Protein AF-A0A8C3H1R2-F1 (afdb_monomer)

Secondary structure (DSSP, 8-state):
------------------------------------------------------------PPEEEEEEESS---STT-HHHHHHHHHEEEEEEEEEE-HHHHHHH----HHHHHHHHHHHHHHHHHHHHTT---EEEES-HHHHHHHHHHHHT--EEEE----SHHHHHHHHHHHHHHHHHT-EEE----S-SS-HHHHHHHTTSS---SHHHHHHHHHHH-SPPPPPPPP-HHHHHHTBPPPHHHHHHSPPPPTTTTTS-S----S---SHHHHHHHHHHHHH-HHHHHH--GGGS-TT--S--S---HHHHHTTSS-HHHHHHHHHHHHHH-SS---TTTSHHHHHHHHHHHHHHHHTSTTTTSSTT-TTS-----B--HHHHHHHHTT-SS-HHHHHHHHHHHHHS---HHHHHHHHHIIIIITT-B-HHHHHHHHHHH-TT--HHHHHHHHHHHTTSSS---TT-PPPTTHHHHHH-TT-HHHHHH-GGGTTS-TTTTT-GGGS-HHHHHHHT--BTTTBPPPSS-HHHHHHHHHHHHHHHHHHTHHHHHHTT--------------------------------------------------------------PPPPPP---------------------------------------------------------------

Mean predicted aligned error: 15.57 Å

pLDDT: mean 75.96, std 30.03, range [20.7, 98.88]

Solvent-accessible surface area (backbone atoms only — not comparable to full-atom values): 42575 Å² total; per-residue (Å²): 135,81,89,87,87,86,89,85,91,88,80,88,84,88,87,88,90,85,89,90,88,82,89,88,85,88,88,93,88,93,86,88,89,87,83,89,85,88,82,85,87,88,83,92,78,95,71,91,80,81,83,77,76,81,71,76,84,75,78,76,79,57,28,27,29,39,35,46,53,85,42,59,40,39,64,59,38,32,59,38,63,49,53,46,46,75,48,24,49,28,43,41,44,31,34,67,55,25,65,64,62,42,64,76,72,48,55,78,30,65,62,34,51,52,29,50,47,35,19,52,49,39,40,25,52,57,31,42,76,34,64,35,54,45,33,33,42,79,42,52,66,68,63,50,47,59,54,48,35,65,75,64,60,36,39,29,42,30,33,65,56,56,73,52,66,72,55,42,51,50,47,55,50,53,49,52,47,19,74,72,74,64,24,48,75,53,62,36,75,50,89,53,45,56,70,56,64,63,57,20,55,79,56,73,72,39,47,61,55,29,72,72,54,38,55,52,52,41,72,75,69,58,78,63,54,78,60,50,75,69,79,52,47,63,44,36,67,66,13,32,43,66,64,75,72,54,49,75,73,17,46,77,73,54,45,64,80,74,73,42,66,88,72,75,76,35,93,67,73,34,16,26,67,53,34,50,52,47,49,52,59,54,60,65,46,56,68,55,59,30,64,32,37,65,94,68,47,58,74,60,48,76,61,84,72,54,81,77,52,55,35,25,56,49,46,24,16,36,45,60,28,51,53,44,50,57,48,49,60,50,49,74,72,40,97,68,60,50,55,70,74,37,12,67,64,20,50,53,51,52,47,50,49,27,43,41,40,42,65,68,38,64,48,57,74,46,51,78,83,15,84,59,39,49,83,71,93,48,51,93,52,66,64,63,52,44,27,52,67,68,35,54,36,35,38,41,50,49,22,20,48,36,36,37,26,72,51,42,18,58,69,42,70,72,53,52,51,44,48,44,18,33,43,12,52,20,46,66,36,32,49,44,55,60,54,40,50,56,42,36,23,34,29,46,49,48,33,77,32,55,45,32,51,48,33,31,31,49,41,44,32,26,72,40,81,69,69,88,70,62,67,49,68,42,63,54,44,49,72,31,38,63,67,31,63,65,34,33,65,54,35,60,71,54,51,59,43,57,48,94,27,49,54,46,59,83,75,47,52,73,66,57,22,58,75,33,67,41,44,74,67,75,75,43,51,53,56,78,62,59,62,67,65,32,29,58,51,34,47,52,54,56,47,52,52,50,67,75,42,40,71,45,63,40,64,29,63,70,69,80,88,85,65,101,65,83,87,89,72,85,84,77,88,75,82,91,77,83,90,80,88,81,92,82,85,89,81,91,83,89,87,82,90,89,89,80,90,89,93,88,80,84,90,87,88,87,86,90,85,82,86,88,82,89,83,90,80,89,82,84,86,84,81,90,84,88,81,89,88,89,88,84,88,87,87,83,90,88,86,83,92,86,88,82,89,90,88,88,86,88,89,86,86,88,86,83,87,88,88,82,90,82,88,82,94,84,92,88,87,81,88,83,90,81,90,84,88,84,90,85,86,82,83,89,86,82,82,135

Foldseek 3Di:
DDDDDDDDDDDDDDDDDDDDDDDDDDDDDDDDDDDDDDDDDDDDDPDDDDDDPDDDPDPQDAWAEEEEDDQQLAQWLPVQVVVNLVRHQAYADEYEPEPPLCVVPFFAALLLVQQLLLSQVQSQVVLVVLVAGYFYHYHDPLVVCVVVCVVRVGAEYTYEPDQDPSVVVVLVVVCVSCVVSHHYYDYDHQQAQADLCQLCVLVPNAAQLELVVSVVSCVVVDGGDARDDGDHSVSCVNHPHDDPVSCVVRDRDASVVVVHDNDALAPDHHALVSLVVLLVVVVVPLVCQFAFFQVPLQLLDFPPSDSPNLLCSQSSSDGPNVSLVSSVVSCVVDPHGDDPCTHPVVVSSLVNSLSSNSSRFPPLLDQPPTLLFQDAPFDPDVPLLVCQCCLQQQFLLSSLLSLCLQRHQDTDPVNVLQSLLCCPLQFVRHQLSSVLSSNRHRHSNNHRRNSSVVSSQSNVRHLHDPSVDGDDSQVSNCVNHLQCVSSCVRPVLQVQQGSVCSRPVVPDDQVSCVVSNHGEVPRGHHRNGDRVVRNVVSVVSVVVSCVVPVVSSVSNVPDDPPDPDDPPDPDDDDDDDDDDDDDDDDDDDDDDDDDDDDDDDDDDDDDDDDDDDDDDDDDDDDDDDDDDDDDYDDDDDDDDDDDDDDDDDDDDDDDDDDDDDDDDDDDDDDDDDDDDDDDDDDDDDDDD

Sequence (688 aa):
MPAGCSPEQRESPCFSGSPRKWVQGRAELGTPHVPALTGLHPVLGLGILNSRSSLPPVARMLHRTIHLFRKELRLHDNPVLLAALESSEALYPVYILDRAFLTSSMHIGALRWHFLLQSLEDLHKNLGQLGSCLLVIQGEYETVLRDHVQQWNITQVTLDAEMEPFYKDMEANIRRLGAELGFEVLSLVGHSLYNTQRILDLNGGSPPLTYKRFLHILSLLGDPEVPVRNLTAEDFQRCRAPEPGLAECYRVPLPVDLKISSESLSPWRGGETEGLQRLEQHLTDQGWVTSFTKPRTIPNSLLPSTTGLSPYFSMGCLSVRTFFYRLSNIYAQAKHHSLPPLSLQGQLLWREFFYTVASATPNFTQMAGNPICLQISWYKDAERLHKWKTAQTGFPWIDAIMTQLRQEGWIHHLARHAVACFLTRGDLWISWEEGMKVFEELLLDADYSINAGNWMWLSASAFFHQYTRIFCPVRFGKRTDPQGNYIRKYLPILKNFPSKYIYEPWTASEEEQKQAGCIIGQDYPFPMVNHKEASDHNLQLMKQVREEQHRTAQLTRGERCCSTHVPCAVAHRLSPGTQGSGAWLWVLFQGAFPLWIPTSCTALVVTVKTLSQVGEQEFEPFLPSLSPWSILLPVAEILPKARSSPPAPTPQPQAGWVCLQGAEICAALPMPLVSQNILVCPWYHALP

Nearest PDB structures (foldseek):
  6ptz-assembly1_A  TM=9.898E-01  e=2.550E-74  Columba livia
  6fn2-assembly1_A  TM=9.637E-01  e=2.593E-55  Chlamydomonas reinhardtii
  6fn3-assembly1_A  TM=9.588E-01  e=3.918E-55  Chlamydomonas reinhardtii
  5zm0-assembly1_A  TM=9.590E-01  e=1.220E-54  Chlamydomonas reinhardtii
  3fy4-assembly2_B  TM=9.186E-01  e=8.914E-50  Arabidopsis thaliana

InterPro domains:
  IPR002081 Cryptochrome/DNA photolyase class 1 [PTHR11455] (62-551)
  IPR005101 Cryptochrome/DNA photolyase, FAD-binding domain [PF03441] (346-544)
  IPR006050 DNA photolyase, N-terminal [PF00875] (66-218)
  IPR006050 DNA photolyase, N-terminal [PS51645] (63-193)
  IPR014729 Rossmann-like alpha/beta/alpha sandwich fold [G3DSA:3.40.50.620] (53-186)
  IPR036134 Cryptochrome/DNA photolyase, FAD-binding domain-like superfamily [SSF48173] (259-547)
  IPR036155 Cryptochrome/photolyase, N-terminal domain superfamily [SSF52425] (64-231)

Radius of gyration: 37.98 Å; Cα contacts (8 Å, |Δi|>4): 835; chains: 1; bounding box: 137×99×113 Å

Organism: Corvus moneduloides (NCBI:txid1196302)

Structure (mmCIF, N/CA/C/O backbone):
data_AF-A0A8C3H1R2-F1
#
_entry.id   AF-A0A8C3H1R2-F1
#
loop_
_atom_site.group_PDB
_atom_site.id
_atom_site.type_symbol
_atom_site.label_atom_id
_atom_site.label_alt_id
_atom_site.label_comp_id
_atom_site.label_asym_id
_atom_site.label_entity_id
_atom_site.label_seq_id
_atom_site.pdbx_PDB_ins_code
_atom_site.Cartn_x
_atom_site.Cartn_y
_atom_site.Cartn_z
_atom_site.occupancy
_atom_site.B_iso_or_equiv
_atom_site.auth_seq_id
_atom_site.auth_comp_id
_atom_site.auth_asym_id
_atom_site.auth_atom_id
_atom_site.pdbx_PDB_model_num
ATOM 1 N N . MET A 1 1 ? -14.940 25.901 -51.736 1.00 28.69 1 MET A N 1
ATOM 2 C CA . MET A 1 1 ? -14.466 27.210 -52.250 1.00 28.69 1 MET A CA 1
ATOM 3 C C . MET A 1 1 ? -15.013 28.312 -51.355 1.00 28.69 1 MET A C 1
ATOM 5 O O . MET A 1 1 ? -16.084 28.066 -50.806 1.00 28.69 1 MET A O 1
ATOM 9 N N . PRO A 1 2 ? -14.392 29.506 -51.283 1.00 53.00 2 PRO A N 1
ATOM 10 C CA . PRO A 1 2 ? -13.025 29.910 -51.692 1.00 53.00 2 PRO A CA 1
ATOM 11 C C . PRO A 1 2 ? -12.064 29.960 -50.466 1.00 53.00 2 PRO A C 1
ATOM 13 O O . PRO A 1 2 ? -12.544 29.949 -49.342 1.00 53.00 2 PRO A O 1
ATOM 16 N N . ALA A 1 3 ? -10.743 29.740 -50.582 1.00 31.38 3 ALA A N 1
ATOM 17 C CA . ALA A 1 3 ? -9.651 30.681 -50.953 1.00 31.38 3 ALA A CA 1
ATOM 18 C C . ALA A 1 3 ? -9.455 31.858 -49.959 1.00 31.38 3 ALA A C 1
ATOM 20 O O . ALA A 1 3 ? -10.443 32.397 -49.479 1.00 31.38 3 ALA A O 1
ATOM 21 N N . GLY A 1 4 ? -8.245 32.327 -49.609 1.00 27.52 4 GLY A N 1
ATOM 22 C CA . GLY A 1 4 ? -6.850 31.984 -49.984 1.00 27.52 4 GLY A CA 1
ATOM 23 C C . GLY A 1 4 ? -5.859 32.687 -49.012 1.00 27.52 4 GLY A C 1
ATOM 24 O O . GLY A 1 4 ? -6.318 33.188 -47.992 1.00 27.52 4 GLY A O 1
ATOM 25 N N . CYS A 1 5 ? -4.536 32.818 -49.206 1.00 26.23 5 CYS A N 1
ATOM 26 C CA . CYS A 1 5 ? -3.581 32.357 -50.235 1.00 26.23 5 CYS A CA 1
ATOM 27 C C . CYS A 1 5 ? -2.114 32.482 -49.698 1.00 26.23 5 CYS A C 1
ATOM 29 O O . CYS A 1 5 ? -1.901 32.733 -48.515 1.00 26.23 5 CYS A O 1
ATOM 31 N N . SER A 1 6 ? -1.099 32.324 -50.559 1.00 28.45 6 SER A N 1
ATOM 32 C CA . SER A 1 6 ? 0.342 32.654 -50.355 1.00 28.45 6 SER A CA 1
ATOM 33 C C . SER A 1 6 ? 0.866 33.388 -51.624 1.00 28.45 6 SER A C 1
ATOM 35 O O . SER A 1 6 ? 0.047 33.506 -52.543 1.00 28.45 6 SER A O 1
ATOM 37 N N . PRO A 1 7 ? 2.148 33.818 -51.797 1.00 52.25 7 PRO A N 1
ATOM 38 C CA . PRO A 1 7 ? 3.344 33.796 -50.927 1.00 52.25 7 PRO A CA 1
ATOM 39 C C . PRO A 1 7 ? 4.127 35.162 -50.926 1.00 52.25 7 PRO A C 1
ATOM 41 O O . PRO A 1 7 ? 3.490 36.206 -50.950 1.00 52.25 7 PRO A O 1
ATOM 44 N N . GLU A 1 8 ? 5.479 35.108 -50.950 1.00 27.75 8 GLU A N 1
ATOM 45 C CA . GLU A 1 8 ? 6.557 36.143 -51.070 1.00 27.75 8 GLU A CA 1
ATOM 46 C C . GLU A 1 8 ? 7.340 36.386 -49.757 1.00 27.75 8 GLU A C 1
ATOM 48 O O . GLU A 1 8 ? 6.741 36.654 -48.722 1.00 27.75 8 GLU A O 1
ATOM 53 N N . GLN A 1 9 ? 8.660 36.158 -49.619 1.00 28.88 9 GLN A N 1
ATOM 54 C CA . GLN A 1 9 ? 9.885 36.433 -50.417 1.00 28.88 9 GLN A CA 1
ATOM 55 C C . GLN A 1 9 ? 10.312 37.911 -50.519 1.00 28.88 9 GLN A C 1
ATOM 57 O O . GLN A 1 9 ? 9.642 38.721 -51.145 1.00 28.88 9 GLN A O 1
ATOM 62 N N . ARG A 1 10 ? 11.509 38.212 -49.983 1.00 26.89 10 ARG A N 1
ATOM 63 C CA . ARG A 1 10 ? 12.420 39.308 -50.379 1.00 26.89 10 ARG A CA 1
ATOM 64 C C . ARG A 1 10 ? 13.844 39.018 -49.885 1.00 26.89 10 ARG A C 1
ATOM 66 O O . ARG A 1 10 ? 14.023 38.243 -48.949 1.00 26.89 10 ARG A O 1
ATOM 73 N N . GLU A 1 11 ? 14.839 39.620 -50.530 1.00 27.89 11 GLU A N 1
ATOM 74 C CA . GLU A 1 11 ? 16.260 39.258 -50.413 1.00 27.89 11 GLU A CA 1
ATOM 75 C C . GLU A 1 11 ? 17.135 40.392 -49.839 1.00 27.89 11 GLU A C 1
ATOM 77 O O . GLU A 1 11 ? 16.889 41.551 -50.162 1.00 27.89 11 GLU A O 1
ATOM 82 N N . SER A 1 12 ? 18.240 40.019 -49.166 1.00 27.59 12 SER A N 1
ATOM 83 C CA . SER A 1 12 ? 19.567 40.688 -49.229 1.00 27.59 12 SER A CA 1
ATOM 84 C C . SER A 1 12 ? 19.707 42.157 -48.735 1.00 27.59 12 SER A C 1
ATOM 86 O O . SER A 1 12 ? 18.706 42.808 -48.445 1.00 27.59 12 SER A O 1
ATOM 88 N N . PRO A 1 13 ? 20.935 42.733 -48.605 1.00 40.81 13 PRO A N 1
ATOM 89 C CA . PRO A 1 13 ? 22.283 42.193 -48.860 1.00 40.81 13 PRO A CA 1
ATOM 90 C C . PRO A 1 13 ? 23.265 42.256 -47.655 1.00 40.81 13 PRO A C 1
ATOM 92 O O . PRO A 1 13 ? 22.914 42.602 -46.531 1.00 40.81 13 PRO A O 1
ATOM 95 N N . CYS A 1 14 ? 24.526 41.896 -47.918 1.00 26.12 14 CYS A N 1
ATOM 96 C CA . CYS A 1 14 ? 25.634 41.750 -46.964 1.00 26.12 14 CYS A CA 1
ATOM 97 C C . CYS A 1 14 ? 26.230 43.069 -46.424 1.00 26.12 14 CYS A C 1
ATOM 99 O O . CYS A 1 14 ? 26.182 44.095 -47.097 1.00 26.12 14 CYS A O 1
ATOM 101 N N . PHE A 1 15 ? 26.994 42.979 -45.323 1.00 26.22 15 PHE A N 1
ATOM 102 C CA . PHE A 1 15 ? 28.198 43.804 -45.116 1.00 26.22 15 PHE A CA 1
ATOM 103 C C . PHE A 1 15 ? 29.312 43.035 -44.378 1.00 26.22 15 PHE A C 1
ATOM 105 O O . PHE A 1 15 ? 29.052 42.064 -43.670 1.00 26.22 15 PHE A O 1
ATOM 112 N N . SER A 1 16 ? 30.567 43.446 -44.580 1.00 29.22 16 SER A N 1
ATOM 113 C CA . SER A 1 16 ? 31.789 42.732 -44.166 1.00 29.22 16 SER A CA 1
ATOM 114 C C . SER A 1 16 ? 32.567 43.429 -43.042 1.00 29.22 16 SER A C 1
ATOM 116 O O . SER A 1 16 ? 32.684 44.653 -43.069 1.00 29.22 16 SER A O 1
ATOM 118 N N . GLY A 1 17 ? 33.235 42.679 -42.151 1.00 26.34 17 GLY A N 1
ATOM 119 C CA . GLY A 1 17 ? 34.199 43.275 -41.212 1.00 26.34 17 GLY A CA 1
ATOM 120 C C . GLY A 1 17 ? 34.995 42.301 -40.330 1.00 26.34 17 GLY A C 1
ATOM 121 O O . GLY A 1 17 ? 34.462 41.721 -39.393 1.00 26.34 17 GLY A O 1
ATOM 122 N N . SER A 1 18 ? 36.303 42.192 -40.575 1.00 29.70 18 SER A N 1
ATOM 123 C CA . SER A 1 18 ? 37.318 41.697 -39.626 1.00 29.70 18 SER A CA 1
ATOM 124 C C . SER A 1 18 ? 38.648 42.374 -39.965 1.00 29.70 18 SER A C 1
ATOM 126 O O . SER A 1 18 ? 38.942 42.522 -41.156 1.00 29.70 18 SER A O 1
ATOM 128 N N . PRO A 1 19 ? 39.428 42.872 -38.981 1.00 43.62 19 PRO A N 1
ATOM 129 C CA . PRO A 1 19 ? 40.696 42.175 -38.692 1.00 43.62 19 PRO A CA 1
ATOM 130 C C . PRO A 1 19 ? 41.281 42.366 -37.269 1.00 43.62 19 PRO A C 1
ATOM 132 O O . PRO A 1 19 ? 41.133 43.430 -36.670 1.00 43.62 19 PRO A O 1
ATOM 135 N N . ARG A 1 20 ? 42.139 41.426 -36.821 1.00 27.83 20 ARG A N 1
ATOM 136 C CA . ARG A 1 20 ? 43.589 41.646 -36.520 1.00 27.83 20 ARG A CA 1
ATOM 137 C C . ARG A 1 20 ? 44.288 40.376 -35.983 1.00 27.83 20 ARG A C 1
ATOM 139 O O . ARG A 1 20 ? 43.631 39.412 -35.613 1.00 27.83 20 ARG A O 1
ATOM 146 N N . LYS A 1 21 ? 45.632 40.371 -36.005 1.00 30.09 21 LYS A N 1
ATOM 147 C CA . LYS A 1 21 ? 46.538 39.252 -35.649 1.00 30.09 21 LYS A CA 1
ATOM 148 C C . LYS A 1 21 ? 47.593 39.673 -34.613 1.00 30.09 21 LYS A C 1
ATOM 150 O O . LYS A 1 21 ? 48.048 40.807 -34.699 1.00 30.09 21 LYS A O 1
ATOM 155 N N . TRP A 1 22 ? 48.079 38.707 -33.825 1.00 25.55 22 TRP A N 1
ATOM 156 C CA . TRP A 1 22 ? 49.465 38.509 -33.323 1.00 25.55 22 TRP A CA 1
ATOM 157 C C . TRP A 1 22 ? 49.619 36.967 -33.128 1.00 25.55 22 TRP A C 1
ATOM 159 O O . TRP A 1 22 ? 48.648 36.374 -32.669 1.00 25.55 22 TRP A O 1
ATOM 169 N N . VAL A 1 23 ? 50.615 36.168 -33.574 1.00 29.03 23 VAL A N 1
ATOM 170 C CA . VAL A 1 23 ? 52.087 36.279 -33.833 1.00 29.03 23 VAL A CA 1
ATOM 171 C C . VAL A 1 23 ? 52.901 36.259 -32.519 1.00 29.03 23 VAL A C 1
ATOM 173 O O . VAL A 1 23 ? 52.568 37.059 -31.655 1.00 29.03 23 VAL A O 1
ATOM 176 N N . GLN A 1 24 ? 53.927 35.413 -32.249 1.00 29.59 24 GLN A N 1
ATOM 177 C CA . GLN A 1 24 ? 54.821 34.466 -33.006 1.00 29.59 24 GLN A CA 1
ATOM 178 C C . GLN A 1 24 ? 55.041 33.143 -32.178 1.00 29.59 24 GLN A C 1
ATOM 180 O O . GLN A 1 24 ? 54.458 33.070 -31.104 1.00 29.59 24 GLN A O 1
ATOM 185 N N . GLY A 1 25 ? 55.805 32.062 -32.476 1.00 26.39 25 GLY A N 1
ATOM 186 C CA . GLY A 1 25 ? 56.702 31.546 -33.557 1.00 26.39 25 GLY A CA 1
ATOM 187 C C . GLY A 1 25 ? 56.471 30.015 -33.769 1.00 26.39 25 GLY A C 1
ATOM 188 O O . GLY A 1 25 ? 55.358 29.587 -33.488 1.00 26.39 25 GLY A O 1
ATOM 189 N N . ARG A 1 26 ? 57.315 29.099 -34.307 1.00 29.38 26 ARG A N 1
ATOM 190 C CA . ARG A 1 26 ? 58.741 28.968 -34.760 1.00 29.38 26 ARG A CA 1
ATOM 191 C C . ARG A 1 26 ? 59.830 28.760 -33.681 1.00 29.38 26 ARG A C 1
ATOM 193 O O . ARG A 1 26 ? 59.752 29.434 -32.662 1.00 29.38 26 ARG A O 1
ATOM 200 N N . ALA A 1 27 ? 60.873 27.913 -33.840 1.00 30.61 27 ALA A N 1
ATOM 201 C CA . ALA A 1 27 ? 61.406 27.128 -34.997 1.00 30.61 27 ALA A CA 1
ATOM 202 C C . ALA A 1 27 ? 62.394 25.994 -34.549 1.00 30.61 27 ALA A C 1
ATOM 204 O O . ALA A 1 27 ? 62.896 26.092 -33.434 1.00 30.61 27 ALA A O 1
ATOM 205 N N . GLU A 1 28 ? 62.818 24.955 -35.311 1.00 30.30 28 GLU A N 1
ATOM 206 C CA . GLU A 1 28 ? 62.300 24.295 -36.547 1.00 30.30 28 GLU A CA 1
ATOM 207 C C . GLU A 1 28 ? 62.652 22.746 -36.605 1.00 30.30 28 GLU A C 1
ATOM 209 O O . GLU A 1 28 ? 61.788 21.968 -36.215 1.00 30.30 28 GLU A O 1
ATOM 214 N N . LEU A 1 29 ? 63.851 22.250 -37.038 1.00 32.09 29 LEU A N 1
ATOM 215 C CA . LEU A 1 29 ? 64.253 20.796 -37.186 1.00 32.09 29 LEU A CA 1
ATOM 216 C C . LEU A 1 29 ? 65.795 20.528 -37.103 1.00 32.09 29 LEU A C 1
ATOM 218 O O . LEU A 1 29 ? 66.567 21.428 -37.425 1.00 32.09 29 LEU A O 1
ATOM 222 N N . GLY A 1 30 ? 66.263 19.291 -36.794 1.00 26.66 30 GLY A N 1
ATOM 223 C CA . GLY A 1 30 ? 67.685 18.884 -36.988 1.00 26.66 30 GLY A CA 1
ATOM 224 C C . GLY A 1 30 ? 68.154 17.479 -36.507 1.00 26.66 30 GLY A C 1
ATOM 225 O O . GLY A 1 30 ? 68.009 17.135 -35.340 1.00 26.66 30 GLY A O 1
ATOM 226 N N . THR A 1 31 ? 68.800 16.707 -37.399 1.00 27.72 31 THR A N 1
ATOM 227 C CA . THR A 1 31 ? 69.573 15.439 -37.193 1.00 27.72 31 THR A CA 1
ATOM 228 C C . THR A 1 31 ? 70.663 15.344 -38.292 1.00 27.72 31 THR A C 1
ATOM 230 O O . THR A 1 31 ? 70.499 16.084 -39.265 1.00 27.72 31 THR A O 1
ATOM 233 N N . PRO A 1 32 ? 71.683 14.441 -38.284 1.00 48.31 32 PRO A N 1
ATOM 234 C CA . PRO A 1 32 ? 72.030 13.359 -37.336 1.00 48.31 32 PRO A CA 1
ATOM 235 C C . PRO A 1 32 ? 73.520 13.369 -36.876 1.00 48.31 32 PRO A C 1
ATOM 237 O O . PRO A 1 32 ? 74.283 14.220 -37.314 1.00 48.31 32 PRO A O 1
ATOM 240 N N . HIS A 1 33 ? 73.964 12.379 -36.078 1.00 26.84 33 HIS A N 1
ATOM 241 C CA . HIS A 1 33 ? 75.249 11.656 -36.269 1.00 26.84 33 HIS A CA 1
ATOM 242 C C . HIS A 1 33 ? 75.397 10.443 -35.317 1.00 26.84 33 HIS A C 1
ATOM 244 O O . HIS A 1 33 ? 74.777 10.397 -34.258 1.00 26.84 33 HIS A O 1
ATOM 250 N N . VAL A 1 34 ? 76.222 9.460 -35.708 1.00 29.45 34 VAL A N 1
ATOM 251 C CA . VAL A 1 34 ? 76.564 8.204 -34.993 1.00 29.45 34 VAL A CA 1
ATOM 252 C C . VAL A 1 34 ? 78.042 7.889 -35.306 1.00 29.45 34 VAL A C 1
ATOM 254 O O . VAL A 1 34 ? 78.405 8.023 -36.479 1.00 29.45 34 VAL A O 1
ATOM 257 N N . PRO A 1 35 ? 78.919 7.572 -34.318 1.00 39.88 35 PRO A N 1
ATOM 258 C CA . PRO A 1 35 ? 79.372 6.172 -34.163 1.00 39.88 35 PRO A CA 1
ATOM 259 C C . PRO A 1 35 ? 79.807 5.693 -32.745 1.00 39.88 35 PRO A C 1
ATOM 261 O O . PRO A 1 35 ? 80.722 6.237 -32.143 1.00 39.88 35 PRO A O 1
ATOM 264 N N . ALA A 1 36 ? 79.233 4.550 -32.341 1.00 27.30 36 ALA A N 1
ATOM 265 C CA . ALA A 1 36 ? 79.905 3.305 -31.904 1.00 27.30 36 ALA A CA 1
ATOM 266 C C . ALA A 1 36 ? 80.776 3.160 -30.611 1.00 27.30 36 ALA A C 1
ATOM 268 O O . ALA A 1 36 ? 81.544 4.026 -30.219 1.00 27.30 36 ALA A O 1
ATOM 269 N N . LEU A 1 37 ? 80.738 1.903 -30.114 1.00 26.95 37 LEU A N 1
ATOM 270 C CA . LEU A 1 37 ? 81.697 1.127 -29.287 1.00 26.95 37 LEU A CA 1
ATOM 271 C C . LEU A 1 37 ? 81.632 1.109 -27.732 1.00 26.95 37 LEU A C 1
ATOM 273 O O . LEU A 1 37 ? 81.902 2.084 -27.046 1.00 26.95 37 LEU A O 1
ATOM 277 N N . THR A 1 38 ? 81.458 -0.132 -27.232 1.00 28.05 38 THR A N 1
ATOM 278 C CA . THR A 1 38 ? 82.000 -0.769 -25.996 1.00 28.05 38 THR A CA 1
ATOM 279 C C . THR A 1 38 ? 81.674 -0.231 -24.591 1.00 28.05 38 THR A C 1
ATOM 281 O O . THR A 1 38 ? 81.994 0.906 -24.277 1.00 28.05 38 THR A O 1
ATOM 284 N N . GLY A 1 39 ? 81.249 -1.129 -23.676 1.00 26.70 39 GLY A N 1
ATOM 285 C CA . GLY A 1 39 ? 81.523 -0.951 -22.233 1.00 26.70 39 GLY A CA 1
ATOM 286 C C . GLY A 1 39 ? 80.560 -1.545 -21.184 1.00 26.70 39 GLY A C 1
ATOM 287 O O . GLY A 1 39 ? 79.938 -0.771 -20.478 1.00 26.70 39 GLY A O 1
ATOM 288 N N . LEU A 1 40 ? 80.547 -2.878 -21.008 1.00 28.98 40 LEU A N 1
ATOM 289 C CA . LEU A 1 40 ? 80.287 -3.624 -19.744 1.00 28.98 40 LEU A CA 1
ATOM 290 C C . LEU A 1 40 ? 78.968 -3.446 -18.922 1.00 28.98 40 LEU A C 1
ATOM 292 O O . LEU A 1 40 ? 78.414 -2.375 -18.723 1.00 28.98 40 LEU A O 1
ATOM 296 N N . HIS A 1 41 ? 78.512 -4.577 -18.369 1.00 26.11 41 HIS A N 1
ATOM 297 C CA . HIS A 1 41 ? 77.439 -4.760 -17.365 1.00 26.11 41 HIS A CA 1
ATOM 298 C C . HIS A 1 41 ? 77.913 -4.446 -15.918 1.00 26.11 41 HIS A C 1
ATOM 300 O O . HIS A 1 41 ? 79.127 -4.332 -15.731 1.00 26.11 41 HIS A O 1
ATOM 306 N N . PRO A 1 42 ? 77.053 -4.488 -14.861 1.00 44.31 42 PRO A N 1
ATOM 307 C CA . PRO A 1 42 ? 75.572 -4.550 -14.795 1.00 44.31 42 PRO A CA 1
ATOM 308 C C . PRO A 1 42 ? 74.946 -3.503 -13.821 1.00 44.31 42 PRO A C 1
ATOM 310 O O . PRO A 1 42 ? 75.671 -2.747 -13.188 1.00 44.31 42 PRO A O 1
ATOM 313 N N . VAL A 1 43 ? 73.614 -3.528 -13.605 1.00 29.20 43 VAL A N 1
ATOM 314 C CA . VAL A 1 43 ? 72.971 -3.635 -12.261 1.00 29.20 43 VAL A CA 1
ATOM 315 C C . VAL A 1 43 ? 71.437 -3.805 -12.368 1.00 29.20 43 VAL A C 1
ATOM 317 O O . VAL A 1 43 ? 70.813 -3.400 -13.342 1.00 29.20 43 VAL A O 1
ATOM 320 N N . LEU A 1 44 ? 70.874 -4.478 -11.359 1.00 29.86 44 LEU A N 1
ATOM 321 C CA . LEU A 1 44 ? 69.474 -4.854 -11.087 1.00 29.86 44 LEU A CA 1
ATOM 322 C C . LEU A 1 44 ? 68.361 -3.887 -11.558 1.00 29.86 44 LEU A C 1
ATOM 324 O O . LEU A 1 44 ? 68.395 -2.698 -11.255 1.00 29.86 44 LEU A O 1
ATOM 328 N N . GLY A 1 45 ? 67.287 -4.440 -12.145 1.00 27.88 45 GLY A N 1
ATOM 329 C CA . GLY A 1 45 ? 66.047 -3.697 -12.423 1.00 27.88 45 GLY A CA 1
ATOM 330 C C . GLY A 1 45 ? 65.035 -4.431 -13.314 1.00 27.88 45 GLY A C 1
ATOM 331 O O . GLY A 1 45 ? 64.778 -3.991 -14.431 1.00 27.88 45 GLY A O 1
ATOM 332 N N . LEU A 1 46 ? 64.454 -5.549 -12.855 1.00 29.44 46 LEU A N 1
ATOM 333 C CA . LEU A 1 46 ? 63.468 -6.312 -13.642 1.00 29.44 46 LEU A CA 1
ATOM 334 C C . LEU A 1 46 ? 62.072 -5.655 -13.594 1.00 29.44 46 LEU A C 1
ATOM 336 O O . LEU A 1 46 ? 61.197 -6.035 -12.818 1.00 29.44 46 LEU A O 1
ATOM 340 N N . GLY A 1 47 ? 61.905 -4.611 -14.408 1.00 27.22 47 GLY A N 1
ATOM 341 C CA . GLY A 1 47 ? 60.645 -3.892 -14.597 1.00 27.22 47 GLY A CA 1
ATOM 342 C C . GLY A 1 47 ? 59.604 -4.664 -15.417 1.00 27.22 47 GLY A C 1
ATOM 343 O O . GLY A 1 47 ? 59.910 -5.611 -16.139 1.00 27.22 47 GLY A O 1
ATOM 344 N N . ILE A 1 48 ? 58.348 -4.230 -15.306 1.00 34.72 48 ILE A N 1
ATOM 345 C CA . ILE A 1 48 ? 57.182 -4.859 -15.940 1.00 34.72 48 ILE A CA 1
ATOM 346 C C . ILE A 1 48 ? 57.221 -4.679 -17.467 1.00 34.72 48 ILE A C 1
ATOM 348 O O . ILE A 1 48 ? 57.166 -3.553 -17.957 1.00 34.72 48 ILE A O 1
ATOM 352 N N . LEU A 1 49 ? 57.176 -5.784 -18.216 1.00 28.25 49 LEU A N 1
ATOM 353 C CA . LEU A 1 49 ? 56.800 -5.804 -19.635 1.00 28.25 49 LEU A CA 1
ATOM 354 C C . LEU A 1 49 ? 55.624 -6.760 -19.848 1.00 28.25 49 LEU A C 1
ATOM 356 O O . LEU A 1 49 ? 55.787 -7.924 -20.198 1.00 28.25 49 LEU A O 1
ATOM 360 N N . ASN A 1 50 ? 54.418 -6.247 -19.607 1.00 29.70 50 ASN A N 1
ATOM 361 C CA . ASN A 1 50 ? 53.177 -6.979 -19.833 1.00 29.70 50 ASN A CA 1
ATOM 362 C C . ASN A 1 50 ? 52.727 -6.758 -21.289 1.00 29.70 50 ASN A C 1
ATOM 364 O O . ASN A 1 50 ? 52.160 -5.712 -21.620 1.00 29.70 50 ASN A O 1
ATOM 368 N N . SER A 1 51 ? 53.049 -7.702 -22.175 1.00 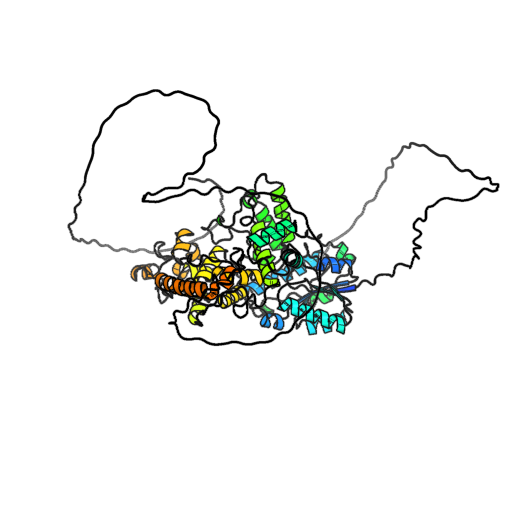30.17 51 SER A N 1
ATOM 369 C CA . SER A 1 51 ? 52.811 -7.613 -23.620 1.00 30.17 51 SER A CA 1
ATOM 370 C C . SER A 1 51 ? 51.322 -7.713 -23.965 1.00 30.17 51 SER A C 1
ATOM 372 O O . SER A 1 51 ? 50.801 -8.776 -24.296 1.00 30.17 51 SER A O 1
ATOM 374 N N . ARG A 1 52 ? 50.623 -6.571 -23.931 1.00 32.31 52 ARG A N 1
ATOM 375 C CA . ARG A 1 52 ? 49.245 -6.455 -24.428 1.00 32.31 52 ARG A CA 1
ATOM 376 C C . ARG A 1 52 ? 49.196 -6.693 -25.938 1.00 32.31 52 ARG A C 1
ATOM 378 O O . ARG A 1 52 ? 49.366 -5.765 -26.724 1.00 32.31 52 ARG A O 1
ATOM 385 N N . SER A 1 53 ? 48.900 -7.926 -26.337 1.00 33.62 53 SER A N 1
ATOM 386 C CA . SER A 1 53 ? 48.369 -8.225 -27.663 1.00 33.62 53 SER A CA 1
ATOM 387 C C . SER A 1 53 ? 47.032 -7.498 -27.831 1.00 33.62 53 SER A C 1
ATOM 389 O O . SER A 1 53 ? 46.050 -7.784 -27.146 1.00 33.62 53 SER A O 1
ATOM 391 N N . SER A 1 54 ? 46.992 -6.518 -28.732 1.00 36.69 54 SER A N 1
ATOM 392 C CA . SER A 1 54 ? 45.772 -5.786 -29.059 1.00 36.69 54 SER A CA 1
ATOM 393 C C . SER A 1 54 ? 44.866 -6.655 -29.931 1.00 36.69 54 SER A C 1
ATOM 395 O O . SER A 1 54 ? 44.899 -6.565 -31.159 1.00 36.69 54 SER A O 1
ATOM 397 N N . LEU A 1 55 ? 44.061 -7.509 -29.293 1.00 36.94 55 LEU A N 1
ATOM 398 C CA . LEU A 1 55 ? 42.881 -8.073 -29.946 1.00 36.94 55 LEU A CA 1
ATOM 399 C C . LEU A 1 55 ? 41.992 -6.913 -30.434 1.00 36.94 55 LEU A C 1
ATOM 401 O O . LEU A 1 55 ? 41.878 -5.906 -29.725 1.00 36.94 55 LEU A O 1
ATOM 405 N N . PRO A 1 56 ? 41.375 -7.016 -31.625 1.00 37.56 56 PRO A N 1
ATOM 406 C CA . PRO A 1 56 ? 40.434 -6.003 -32.082 1.00 37.56 56 PRO A CA 1
ATOM 407 C C . PRO A 1 56 ? 39.258 -5.910 -31.097 1.00 37.56 56 PRO A C 1
ATOM 409 O O . PRO A 1 56 ? 38.898 -6.921 -30.484 1.00 37.56 56 PRO A O 1
ATOM 412 N N . PRO A 1 57 ? 38.634 -4.729 -30.936 1.00 39.66 57 PRO A N 1
ATOM 413 C CA . PRO A 1 57 ? 37.431 -4.616 -30.130 1.00 39.66 57 PRO A CA 1
ATOM 414 C C . PRO A 1 57 ? 36.352 -5.514 -30.739 1.00 39.66 57 PRO A C 1
ATOM 416 O O . PRO A 1 57 ? 35.888 -5.273 -31.854 1.00 39.66 57 PRO A O 1
ATOM 419 N N . VAL A 1 58 ? 35.956 -6.556 -30.005 1.00 40.16 58 VAL A N 1
ATOM 420 C CA . VAL A 1 58 ? 34.760 -7.330 -30.340 1.00 40.16 58 VAL A CA 1
ATOM 421 C C . VAL A 1 58 ? 33.599 -6.346 -30.317 1.00 40.16 58 VAL A C 1
ATOM 423 O O . VAL A 1 58 ? 33.315 -5.754 -29.275 1.00 40.16 58 VAL A O 1
ATOM 426 N N . ALA A 1 59 ? 32.961 -6.137 -31.469 1.00 47.53 59 ALA A N 1
ATOM 427 C CA . ALA A 1 59 ? 31.770 -5.311 -31.553 1.00 47.53 59 ALA A CA 1
ATOM 428 C C . ALA A 1 59 ? 30.700 -5.948 -30.659 1.00 47.53 59 ALA A C 1
ATOM 430 O O . ALA A 1 59 ? 30.161 -7.005 -30.986 1.00 47.53 59 ALA A O 1
ATOM 431 N N . ARG A 1 60 ? 30.449 -5.339 -29.493 1.00 59.06 60 ARG A N 1
ATOM 432 C CA . ARG A 1 60 ? 29.423 -5.803 -28.561 1.00 59.06 60 ARG A CA 1
ATOM 433 C C . ARG A 1 60 ? 28.088 -5.693 -29.284 1.00 59.06 60 ARG A C 1
ATOM 435 O O . ARG A 1 60 ? 27.625 -4.580 -29.525 1.00 59.06 60 ARG A O 1
ATOM 442 N N . MET A 1 61 ? 27.514 -6.835 -29.660 1.00 63.06 61 MET A N 1
ATOM 443 C CA . MET A 1 61 ? 26.192 -6.868 -30.275 1.00 63.06 61 MET A CA 1
ATOM 444 C C . MET A 1 61 ? 25.213 -6.208 -29.307 1.00 63.06 61 MET A C 1
ATOM 446 O O . MET A 1 61 ? 25.168 -6.563 -28.129 1.00 63.06 61 MET A O 1
ATOM 450 N N . LEU A 1 62 ? 24.504 -5.197 -29.798 1.00 86.19 62 LEU A N 1
ATOM 451 C CA . LEU A 1 62 ? 23.499 -4.491 -29.023 1.00 86.19 62 LEU A CA 1
ATOM 452 C C . LEU A 1 62 ? 22.257 -5.376 -28.916 1.00 86.19 62 LEU A C 1
ATOM 454 O O . LEU A 1 62 ? 21.892 -6.061 -29.873 1.00 86.19 62 LEU A O 1
ATOM 458 N N . HIS A 1 63 ? 21.618 -5.379 -27.752 1.00 96.50 63 HIS A N 1
ATOM 459 C CA . HIS A 1 63 ? 20.451 -6.224 -27.531 1.00 96.50 63 HIS A CA 1
ATOM 460 C C . HIS A 1 63 ? 19.198 -5.649 -28.217 1.00 96.50 63 HIS A C 1
ATOM 462 O O . HIS A 1 63 ? 19.030 -4.433 -28.323 1.00 96.50 63 HIS A O 1
ATOM 468 N N . ARG A 1 64 ? 18.268 -6.516 -28.622 1.00 97.00 64 ARG A N 1
ATOM 469 C CA . ARG A 1 64 ? 16.848 -6.150 -28.729 1.00 97.00 64 ARG A CA 1
ATOM 470 C C . ARG A 1 64 ? 16.158 -6.571 -27.447 1.00 97.00 64 ARG A C 1
ATOM 472 O O . ARG A 1 64 ? 16.321 -7.717 -27.020 1.00 97.00 64 ARG A O 1
ATOM 479 N N . THR A 1 65 ? 15.429 -5.646 -26.833 1.00 98.38 65 THR A N 1
ATOM 480 C CA . THR A 1 65 ? 15.161 -5.735 -25.396 1.00 98.38 65 THR A CA 1
ATOM 481 C C . THR A 1 65 ? 13.713 -5.437 -25.051 1.00 98.38 65 THR A C 1
ATOM 483 O O . THR A 1 65 ? 13.186 -4.399 -25.438 1.00 98.38 65 THR A O 1
ATOM 486 N N . ILE A 1 66 ? 13.081 -6.306 -24.263 1.00 98.50 66 ILE A N 1
ATOM 487 C CA . ILE A 1 66 ? 11.846 -5.961 -23.544 1.00 98.50 66 ILE A CA 1
ATOM 488 C C . ILE A 1 66 ? 12.237 -5.352 -22.194 1.00 98.50 66 ILE A C 1
ATOM 490 O O . ILE A 1 66 ? 13.046 -5.928 -21.467 1.00 98.50 66 ILE A O 1
ATOM 494 N N . HIS A 1 67 ? 11.647 -4.215 -21.828 1.00 98.62 67 HIS A N 1
ATOM 495 C CA . HIS A 1 67 ? 11.622 -3.751 -20.440 1.00 98.62 67 HIS A CA 1
ATOM 496 C C . HIS A 1 67 ? 10.234 -4.009 -19.861 1.00 98.62 67 HIS A C 1
ATOM 498 O O . HIS A 1 67 ? 9.259 -3.411 -20.311 1.00 98.62 67 HIS A O 1
ATOM 504 N N . LEU A 1 68 ? 10.147 -4.926 -18.899 1.00 98.69 68 LEU A N 1
ATOM 505 C CA . LEU A 1 68 ? 8.909 -5.349 -18.263 1.00 98.69 68 LEU A CA 1
ATOM 506 C C . LEU A 1 68 ? 8.658 -4.517 -17.002 1.00 98.69 68 LEU A C 1
ATOM 508 O O . LEU A 1 68 ? 9.154 -4.833 -15.917 1.00 98.69 68 LEU A O 1
ATOM 512 N N . PHE A 1 69 ? 7.835 -3.482 -17.145 1.00 98.62 69 PHE A N 1
ATOM 513 C CA . PHE A 1 69 ? 7.310 -2.725 -16.017 1.00 98.62 69 PHE A CA 1
ATOM 514 C C . PHE A 1 69 ? 6.438 -3.624 -15.128 1.00 98.62 69 PHE A C 1
ATOM 516 O O . PHE A 1 69 ? 5.565 -4.342 -15.619 1.00 98.62 69 PHE A O 1
ATOM 523 N N . ARG A 1 70 ? 6.646 -3.552 -13.805 1.00 95.62 70 ARG A N 1
ATOM 524 C CA . ARG A 1 70 ? 5.834 -4.264 -12.796 1.00 95.62 70 ARG A CA 1
ATOM 525 C C . ARG A 1 70 ? 5.311 -3.320 -11.716 1.00 95.62 70 ARG A C 1
ATOM 527 O O . ARG A 1 70 ? 4.101 -3.141 -11.604 1.00 95.62 70 ARG A O 1
ATOM 534 N N . LYS A 1 71 ? 6.223 -2.679 -10.973 1.00 91.00 71 LYS A N 1
ATOM 535 C CA . LYS A 1 71 ? 5.907 -1.574 -10.049 1.00 91.00 71 LYS A CA 1
ATOM 536 C C . LYS A 1 71 ? 6.427 -0.225 -10.503 1.00 91.00 71 LYS A C 1
ATOM 538 O O . LYS A 1 71 ? 5.725 0.751 -10.301 1.00 91.00 71 LYS A O 1
ATOM 543 N N . GLU A 1 72 ? 7.643 -0.146 -11.041 1.00 96.62 72 GLU A N 1
ATOM 544 C CA . GLU A 1 72 ? 8.377 1.118 -11.201 1.00 96.62 72 GLU A CA 1
ATOM 545 C C . GLU A 1 72 ? 7.873 1.924 -12.416 1.00 96.62 72 GLU A C 1
ATOM 547 O O . GLU A 1 72 ? 8.587 2.146 -13.391 1.00 96.62 72 GLU A O 1
ATOM 552 N N . LEU A 1 73 ? 6.601 2.343 -12.363 1.00 98.56 73 LEU A N 1
ATOM 553 C CA . LEU A 1 73 ? 5.868 3.056 -13.414 1.00 98.56 73 LEU A CA 1
ATOM 554 C C . LEU A 1 73 ? 6.297 4.533 -13.502 1.00 98.56 73 LEU A C 1
ATOM 556 O O . LEU A 1 73 ? 5.500 5.445 -13.283 1.00 98.56 73 LEU A O 1
ATOM 560 N N . ARG A 1 74 ? 7.585 4.753 -13.776 1.00 98.69 74 ARG A N 1
ATOM 561 C CA . ARG A 1 74 ? 8.241 6.062 -13.884 1.00 98.69 74 ARG A CA 1
ATOM 562 C C . ARG A 1 74 ? 9.450 6.013 -14.819 1.00 98.69 74 ARG A C 1
ATOM 564 O O . ARG A 1 74 ? 10.039 4.948 -15.032 1.00 98.69 74 ARG A O 1
ATOM 571 N N . LEU A 1 75 ? 9.866 7.181 -15.301 1.00 98.62 75 LEU A N 1
ATOM 572 C CA . LEU A 1 75 ? 11.087 7.372 -16.085 1.00 98.62 75 LEU A CA 1
ATOM 573 C C . LEU A 1 75 ? 12.239 7.979 -15.264 1.00 98.62 75 LEU A C 1
ATOM 575 O O . LEU A 1 75 ? 13.402 7.701 -15.561 1.00 98.62 75 LEU A O 1
ATOM 579 N N . HIS A 1 76 ? 11.960 8.776 -14.225 1.00 98.62 76 HIS A N 1
ATOM 580 C CA . HIS A 1 76 ? 13.005 9.270 -13.318 1.00 98.62 76 HIS A CA 1
ATOM 581 C C . HIS A 1 76 ? 13.527 8.162 -12.392 1.00 98.62 76 HIS A C 1
ATOM 583 O O . HIS A 1 76 ? 12.752 7.359 -11.881 1.00 98.62 76 HIS A O 1
ATOM 589 N N . ASP A 1 77 ? 14.837 8.136 -12.125 1.00 98.50 77 ASP A N 1
ATOM 590 C CA . ASP A 1 77 ? 15.483 7.118 -11.278 1.00 98.50 77 ASP A CA 1
ATOM 591 C C . ASP A 1 77 ? 14.972 5.681 -11.533 1.00 98.50 77 ASP A C 1
ATOM 593 O O . ASP A 1 77 ? 14.511 4.978 -10.626 1.00 98.50 77 ASP A O 1
ATOM 597 N N . ASN A 1 78 ? 14.986 5.267 -12.801 1.00 98.50 78 ASN A N 1
ATOM 598 C CA . ASN A 1 78 ? 14.701 3.897 -13.213 1.00 98.50 78 ASN A CA 1
ATOM 599 C C . ASN A 1 78 ? 16.014 3.246 -13.700 1.00 98.50 78 ASN A C 1
ATOM 601 O O . ASN A 1 78 ? 16.365 3.366 -14.879 1.00 98.50 78 ASN A O 1
ATOM 605 N N . PRO A 1 79 ? 16.790 2.600 -12.804 1.00 98.00 79 PRO A N 1
ATOM 606 C CA . PRO A 1 79 ? 18.112 2.071 -13.141 1.00 98.00 79 PRO A CA 1
ATOM 607 C C . PRO A 1 79 ? 18.053 0.919 -14.150 1.00 98.00 79 PRO A C 1
ATOM 609 O O . PRO A 1 79 ? 18.993 0.743 -14.922 1.00 98.00 79 PRO A O 1
ATOM 612 N N . VAL A 1 80 ? 16.962 0.146 -14.171 1.00 97.62 80 VAL A N 1
ATOM 613 C CA . VAL A 1 80 ? 16.788 -0.981 -15.097 1.00 97.62 80 VAL A CA 1
ATOM 614 C C . VAL A 1 80 ? 16.501 -0.488 -16.510 1.00 97.62 80 VAL A C 1
ATOM 616 O O . VAL A 1 80 ? 17.173 -0.911 -17.448 1.00 97.62 80 VAL A O 1
ATOM 619 N N . LEU A 1 81 ? 15.553 0.439 -16.662 1.00 98.25 81 LEU A N 1
ATOM 620 C CA . LEU A 1 81 ? 15.219 1.049 -17.948 1.00 98.25 81 LEU A CA 1
ATOM 621 C C . LEU A 1 81 ? 16.412 1.819 -18.535 1.00 98.25 81 LEU A C 1
ATOM 623 O O . LEU A 1 81 ? 16.678 1.729 -19.732 1.00 98.25 81 LEU A O 1
ATOM 627 N N . LEU A 1 82 ? 17.181 2.506 -17.684 1.00 98.19 82 LEU A N 1
ATOM 628 C CA . LEU A 1 82 ? 18.437 3.145 -18.070 1.00 98.19 82 LEU A CA 1
ATOM 629 C C . LEU A 1 82 ? 19.464 2.124 -18.595 1.00 98.19 82 LEU A C 1
ATOM 631 O O . LEU A 1 82 ? 19.990 2.292 -19.693 1.00 98.19 82 LEU A O 1
ATOM 635 N N . ALA A 1 83 ? 19.710 1.036 -17.858 1.00 97.81 83 ALA A N 1
ATOM 636 C CA . ALA A 1 83 ? 20.653 -0.005 -18.276 1.00 97.81 83 ALA A CA 1
ATOM 637 C C . ALA A 1 83 ? 20.206 -0.742 -19.557 1.00 97.81 83 ALA A C 1
ATOM 639 O O . ALA A 1 83 ? 21.048 -1.138 -20.369 1.00 97.81 83 ALA A O 1
ATOM 640 N N . ALA A 1 84 ? 18.895 -0.879 -19.781 1.00 97.44 84 ALA A N 1
ATOM 641 C CA . ALA A 1 84 ? 18.339 -1.374 -21.037 1.00 97.44 84 ALA A CA 1
ATOM 642 C C . ALA A 1 84 ? 18.667 -0.416 -22.200 1.00 97.44 84 ALA A C 1
ATOM 644 O O . ALA A 1 84 ? 19.265 -0.836 -23.192 1.00 97.44 84 ALA A O 1
ATOM 645 N N . LEU A 1 85 ? 18.374 0.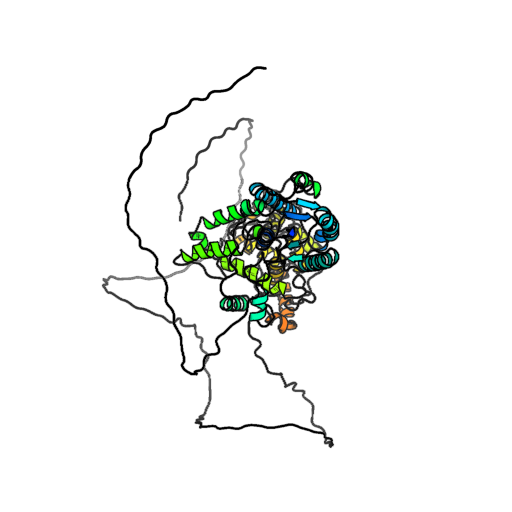882 -22.054 1.00 96.94 85 LEU A N 1
ATOM 646 C CA . LEU A 1 85 ? 18.661 1.922 -23.057 1.00 96.94 85 LEU A CA 1
ATOM 647 C C . LEU A 1 85 ? 20.158 2.096 -23.362 1.00 96.94 85 LEU A C 1
ATOM 649 O O . LEU A 1 85 ? 20.520 2.551 -24.449 1.00 96.94 85 LEU A O 1
ATOM 653 N N . GLU A 1 86 ? 21.044 1.771 -22.422 1.00 95.69 86 GLU A N 1
ATOM 654 C CA . GLU A 1 86 ? 22.503 1.856 -22.594 1.00 95.69 86 GLU A CA 1
ATOM 655 C C . GLU A 1 86 ? 23.139 0.569 -23.161 1.00 95.69 86 GLU A C 1
ATOM 657 O O . GLU A 1 86 ? 24.314 0.582 -23.526 1.00 95.69 86 GLU A O 1
ATOM 662 N N . SER A 1 87 ? 22.378 -0.526 -23.299 1.00 96.12 87 SER A N 1
ATOM 663 C CA . SER A 1 87 ? 22.869 -1.813 -23.832 1.00 96.12 87 SER A CA 1
ATOM 664 C C . SER A 1 87 ? 22.157 -2.315 -25.101 1.00 96.12 87 SER A C 1
ATOM 666 O O . SER A 1 87 ? 22.570 -3.330 -25.669 1.00 96.12 87 SER A O 1
ATOM 668 N N . SER A 1 88 ? 21.134 -1.603 -25.581 1.00 96.88 88 SER A N 1
ATOM 669 C CA . SER A 1 88 ? 20.207 -2.086 -26.618 1.00 96.88 88 SER A CA 1
ATOM 670 C C . SER A 1 88 ? 20.212 -1.248 -27.908 1.00 96.88 88 SER A C 1
ATOM 672 O O . SER A 1 88 ? 20.449 -0.043 -27.875 1.00 96.88 88 SER A O 1
ATOM 674 N N . GLU A 1 89 ? 19.926 -1.886 -29.050 1.00 95.12 89 GLU A N 1
ATOM 675 C CA . GLU A 1 89 ? 19.662 -1.226 -30.345 1.00 95.12 89 GLU A CA 1
ATOM 676 C C . GLU A 1 89 ? 18.178 -0.894 -30.536 1.00 95.12 89 GLU A C 1
ATOM 678 O O . GLU A 1 89 ? 17.846 0.061 -31.241 1.00 95.12 89 GLU A O 1
ATOM 683 N N . ALA A 1 90 ? 17.291 -1.665 -29.901 1.00 94.75 90 ALA A N 1
ATOM 684 C CA . ALA A 1 90 ? 15.856 -1.422 -29.866 1.00 94.75 90 ALA A CA 1
ATOM 685 C C . ALA A 1 90 ? 15.261 -1.857 -28.521 1.00 94.75 90 ALA A C 1
ATOM 687 O O . ALA A 1 90 ? 15.659 -2.882 -27.956 1.00 94.75 90 ALA A O 1
ATOM 688 N N . LEU A 1 91 ? 14.289 -1.088 -28.034 1.00 96.31 91 LEU A N 1
ATOM 689 C CA . LEU A 1 91 ? 13.633 -1.289 -26.748 1.00 96.31 91 LEU A CA 1
ATOM 690 C C . LEU A 1 91 ? 12.114 -1.328 -26.909 1.00 96.31 91 LEU A C 1
ATOM 692 O O . LEU A 1 91 ? 11.522 -0.451 -27.531 1.00 96.31 91 LEU A O 1
ATOM 696 N N . TYR A 1 92 ? 11.495 -2.301 -26.249 1.00 97.38 92 TYR A N 1
ATOM 697 C CA . TYR A 1 92 ? 10.055 -2.476 -26.137 1.00 97.38 92 TYR A CA 1
ATOM 698 C C . TYR A 1 92 ? 9.653 -2.263 -24.668 1.00 97.38 92 TYR A C 1
ATOM 700 O O . TYR A 1 92 ? 9.834 -3.172 -23.852 1.00 97.38 92 TYR A O 1
ATOM 708 N N . PRO A 1 93 ? 9.156 -1.070 -24.286 1.00 97.69 93 PRO A N 1
ATOM 709 C CA . PRO A 1 93 ? 8.656 -0.815 -22.938 1.00 97.69 93 PRO A CA 1
ATOM 710 C C . PRO A 1 93 ? 7.273 -1.463 -22.791 1.00 97.69 93 PRO A C 1
ATOM 712 O O . PRO A 1 93 ? 6.306 -1.034 -23.421 1.00 97.69 93 PRO A O 1
ATOM 715 N N . VAL A 1 94 ? 7.183 -2.523 -21.990 1.00 98.44 94 VAL A N 1
ATOM 716 C CA . VAL A 1 94 ? 6.018 -3.412 -21.898 1.00 98.44 94 VAL A CA 1
ATOM 717 C C . VAL A 1 94 ? 5.452 -3.423 -20.481 1.00 98.44 94 VAL A C 1
ATOM 719 O O . VAL A 1 94 ? 6.196 -3.511 -19.507 1.00 98.44 94 VAL A O 1
ATOM 722 N N . TYR A 1 95 ? 4.125 -3.431 -20.366 1.00 98.44 95 TYR A N 1
ATOM 723 C CA . TYR A 1 95 ? 3.424 -3.858 -19.154 1.00 98.44 95 TYR A CA 1
ATOM 724 C C . TYR A 1 95 ? 2.514 -5.044 -19.489 1.00 98.44 95 TYR A C 1
ATOM 726 O O . TYR A 1 95 ? 1.626 -4.926 -20.335 1.00 98.44 95 TYR A O 1
ATOM 734 N N . ILE A 1 96 ? 2.718 -6.190 -18.832 1.00 98.06 96 ILE A N 1
ATOM 735 C CA . ILE A 1 96 ? 1.862 -7.368 -19.022 1.00 98.06 96 ILE A CA 1
ATOM 736 C C . ILE A 1 96 ? 0.740 -7.334 -17.984 1.00 98.06 96 ILE A C 1
ATOM 738 O O . ILE A 1 96 ? 0.966 -7.533 -16.791 1.00 98.06 96 ILE A O 1
ATOM 742 N N . LEU A 1 97 ? -0.488 -7.112 -18.450 1.00 96.56 97 LEU A N 1
ATOM 743 C CA . LEU A 1 97 ? -1.695 -7.193 -17.637 1.00 96.56 97 LEU A CA 1
ATOM 744 C C . LEU A 1 97 ? -2.156 -8.654 -17.528 1.00 96.56 97 LEU A C 1
ATOM 746 O O . LEU A 1 97 ? -3.123 -9.088 -18.162 1.00 96.56 97 LEU A O 1
ATOM 750 N N . ASP A 1 98 ? -1.447 -9.411 -16.696 1.00 94.62 98 ASP A N 1
ATOM 751 C CA . ASP A 1 98 ? -1.780 -10.798 -16.386 1.00 94.62 98 ASP A CA 1
ATOM 752 C C . ASP A 1 98 ? -2.847 -10.868 -15.285 1.00 94.62 98 ASP A C 1
ATOM 754 O O . ASP A 1 98 ? -2.567 -10.818 -14.083 1.00 94.62 98 ASP A O 1
ATOM 758 N N . ARG A 1 99 ? -4.112 -10.995 -15.700 1.00 89.00 99 ARG A N 1
ATOM 759 C CA . ARG A 1 99 ? -5.238 -11.110 -14.763 1.00 89.00 99 ARG A CA 1
ATOM 760 C C . ARG A 1 99 ? -5.207 -12.415 -13.956 1.00 89.00 99 ARG A C 1
ATOM 762 O O . ARG A 1 99 ? -5.768 -12.429 -12.862 1.00 89.00 99 ARG A O 1
ATOM 769 N N . ALA A 1 100 ? -4.587 -13.488 -14.454 1.00 88.62 100 ALA A N 1
ATOM 770 C CA . ALA A 1 100 ? -4.528 -14.772 -13.754 1.00 88.62 100 ALA A CA 1
ATOM 771 C C . ALA A 1 100 ? -3.490 -14.718 -12.625 1.00 88.62 100 ALA A C 1
ATOM 773 O O . ALA A 1 100 ? -3.835 -14.962 -11.467 1.00 88.62 100 ALA A O 1
ATOM 774 N N . PHE A 1 101 ? -2.267 -14.281 -12.938 1.00 91.69 101 PHE A N 1
ATOM 775 C CA . PHE A 1 101 ? -1.216 -14.015 -11.956 1.00 91.69 101 PHE A CA 1
ATOM 776 C C . PHE A 1 101 ? -1.702 -13.049 -10.870 1.00 91.69 101 PHE A C 1
ATOM 778 O O . PHE A 1 101 ? -1.656 -13.391 -9.686 1.00 91.69 101 PHE A O 1
ATOM 785 N N . LEU A 1 102 ? -2.259 -11.894 -11.256 1.00 89.12 102 LEU A N 1
ATOM 786 C CA . LEU A 1 102 ? -2.729 -10.891 -10.297 1.00 89.12 102 LEU A CA 1
ATOM 787 C C . LEU A 1 102 ? -3.855 -11.434 -9.402 1.00 89.12 102 LEU A C 1
ATOM 789 O O . LEU A 1 102 ? -3.771 -11.266 -8.191 1.00 89.12 102 LEU A O 1
ATOM 793 N N . THR A 1 103 ? -4.840 -12.163 -9.942 1.00 85.06 103 THR A N 1
ATOM 794 C CA . THR A 1 103 ? -5.923 -12.764 -9.128 1.00 85.06 103 THR A CA 1
ATOM 795 C C . THR A 1 103 ? -5.421 -13.887 -8.209 1.00 85.06 103 THR A C 1
ATOM 797 O O . THR A 1 103 ? -5.965 -14.077 -7.125 1.00 85.06 103 THR A O 1
ATOM 800 N N . SER A 1 104 ? -4.380 -14.627 -8.607 1.00 86.38 104 SER A N 1
ATOM 801 C CA . SER A 1 104 ? -3.763 -15.663 -7.760 1.00 86.38 104 SER A CA 1
ATOM 802 C C . SER A 1 104 ? -2.880 -15.107 -6.634 1.00 86.38 104 SER A C 1
ATOM 804 O O . SER A 1 104 ? -2.669 -15.795 -5.637 1.00 86.38 104 SER A O 1
ATOM 806 N N . SER A 1 105 ? -2.370 -13.879 -6.788 1.00 87.38 105 SER A N 1
ATOM 807 C CA . SER A 1 105 ? -1.322 -13.310 -5.926 1.00 87.38 105 SER A CA 1
ATOM 808 C C . SER A 1 105 ? -1.766 -12.102 -5.095 1.00 87.38 105 SER A C 1
ATOM 810 O O . SER A 1 105 ? -1.098 -11.771 -4.118 1.00 87.38 105 SER A O 1
ATOM 812 N N . MET A 1 106 ? -2.835 -11.397 -5.492 1.00 92.56 106 MET A N 1
ATOM 813 C CA . MET A 1 106 ? -3.208 -10.090 -4.937 1.00 92.56 106 MET A CA 1
ATOM 814 C C . MET A 1 106 ? -4.724 -9.835 -4.967 1.00 92.56 106 MET A C 1
ATOM 816 O O . MET A 1 106 ? -5.407 -10.094 -5.956 1.00 92.56 106 MET A O 1
ATOM 820 N N . HIS A 1 107 ? -5.242 -9.185 -3.927 1.00 92.75 107 HIS A N 1
ATOM 821 C CA . HIS A 1 107 ? -6.598 -8.638 -3.896 1.00 92.75 107 HIS A CA 1
ATOM 822 C C . HIS A 1 107 ? -6.568 -7.189 -4.402 1.00 92.75 107 HIS A C 1
ATOM 824 O O . HIS A 1 107 ? -5.957 -6.322 -3.779 1.00 92.75 107 HIS A O 1
ATOM 830 N N . ILE A 1 108 ? -7.211 -6.897 -5.538 1.00 94.56 108 ILE A N 1
ATOM 831 C CA . ILE A 1 108 ? -7.155 -5.570 -6.179 1.00 94.56 108 ILE A CA 1
ATOM 832 C C . ILE A 1 108 ? -8.575 -5.032 -6.404 1.00 94.56 108 ILE A C 1
ATOM 834 O O . ILE A 1 108 ? -9.285 -5.473 -7.309 1.00 94.56 108 ILE A O 1
ATOM 838 N N . GLY A 1 109 ? -8.999 -4.076 -5.572 1.00 94.50 109 GLY A N 1
ATOM 839 C CA . GLY A 1 109 ? -10.282 -3.383 -5.704 1.00 94.50 109 GLY A CA 1
ATOM 840 C C . GLY A 1 109 ? -10.283 -2.301 -6.791 1.00 94.50 109 GLY A C 1
ATOM 841 O O . GLY A 1 109 ? -9.236 -1.850 -7.257 1.00 94.50 109 GLY A O 1
ATOM 842 N N . ALA A 1 110 ? -11.476 -1.847 -7.190 1.00 94.81 110 ALA A N 1
ATOM 843 C CA . ALA A 1 110 ? -11.664 -0.949 -8.337 1.00 94.81 110 ALA A CA 1
ATOM 844 C C . ALA A 1 110 ? -10.841 0.355 -8.272 1.00 94.81 110 ALA A C 1
ATOM 846 O O . ALA A 1 110 ? -10.288 0.773 -9.286 1.00 94.81 110 ALA A O 1
ATOM 847 N N . LEU A 1 111 ? -10.693 0.976 -7.094 1.00 96.25 111 LEU A N 1
ATOM 848 C CA . LEU A 1 111 ? -9.886 2.197 -6.946 1.00 96.25 111 LEU A CA 1
ATOM 849 C C . LEU A 1 111 ? -8.396 1.952 -7.242 1.00 96.25 111 LEU A C 1
ATOM 851 O O . LEU A 1 111 ? -7.761 2.781 -7.894 1.00 96.25 111 LEU A O 1
ATOM 855 N N . ARG A 1 112 ? -7.851 0.794 -6.836 1.00 96.50 112 ARG A N 1
ATOM 856 C CA . ARG A 1 112 ? -6.469 0.395 -7.150 1.00 96.50 112 ARG A CA 1
ATOM 857 C C . ARG A 1 112 ? -6.280 0.176 -8.650 1.00 96.50 112 ARG A C 1
ATOM 859 O O . ARG A 1 112 ? -5.284 0.631 -9.203 1.00 96.50 112 ARG A O 1
ATOM 866 N N . TRP A 1 113 ? -7.256 -0.454 -9.308 1.00 96.12 113 TRP A N 1
ATOM 867 C CA . TRP A 1 113 ? -7.264 -0.608 -10.765 1.00 96.12 113 TRP A CA 1
ATOM 868 C C . TRP A 1 113 ? -7.305 0.737 -11.495 1.00 96.12 113 TRP A C 1
ATOM 870 O O . TRP A 1 113 ? -6.512 0.943 -12.407 1.00 96.12 113 TRP A O 1
ATOM 880 N N . HIS A 1 114 ? -8.158 1.680 -11.078 1.00 97.25 114 HIS A N 1
ATOM 881 C CA . HIS A 1 114 ? -8.169 3.030 -11.655 1.00 97.25 114 HIS A CA 1
ATOM 882 C C . HIS A 1 114 ? -6.819 3.740 -11.506 1.00 97.25 114 HIS A C 1
ATOM 884 O O . HIS A 1 114 ? -6.347 4.342 -12.467 1.00 97.25 114 HIS A O 1
ATOM 890 N N . PHE A 1 115 ? -6.190 3.659 -10.330 1.00 98.06 115 PHE A N 1
ATOM 891 C CA . PHE A 1 115 ? -4.882 4.269 -10.092 1.00 98.06 115 PHE A CA 1
ATOM 892 C C . PHE A 1 115 ? -3.792 3.627 -10.965 1.00 98.06 115 PHE A C 1
ATOM 894 O O . PHE A 1 115 ? -3.012 4.346 -11.582 1.00 98.06 115 PHE A O 1
ATOM 901 N N . LEU A 1 116 ? -3.786 2.294 -11.102 1.00 97.62 116 LEU A N 1
ATOM 902 C CA . LEU A 1 116 ? -2.888 1.580 -12.016 1.00 97.62 116 LEU A CA 1
ATOM 903 C C . LEU A 1 116 ? -3.089 2.017 -13.477 1.00 97.62 116 LEU A C 1
ATOM 905 O O . LEU A 1 116 ? -2.118 2.388 -14.129 1.00 97.62 116 LEU A O 1
ATOM 909 N N . LEU A 1 117 ? -4.326 2.023 -13.988 1.00 97.31 117 LEU A N 1
ATOM 910 C CA . LEU A 1 117 ? -4.605 2.442 -15.368 1.00 97.31 117 LEU A CA 1
ATOM 911 C C . LEU A 1 117 ? -4.162 3.888 -15.627 1.00 97.31 117 LEU A C 1
ATOM 913 O O . LEU A 1 117 ? -3.541 4.161 -16.648 1.00 97.31 117 LEU A O 1
ATOM 917 N N . GLN A 1 118 ? -4.402 4.795 -14.677 1.00 98.19 118 GLN A N 1
ATOM 918 C CA . GLN A 1 118 ? -3.948 6.186 -14.759 1.00 98.19 118 GLN A CA 1
ATOM 919 C C . GLN A 1 118 ? -2.415 6.303 -14.751 1.00 98.19 118 GLN A C 1
ATOM 921 O O . GLN A 1 118 ? -1.870 7.104 -15.507 1.00 98.19 118 GLN A O 1
ATOM 926 N N . SER A 1 119 ? -1.710 5.481 -13.965 1.00 98.75 119 SER A N 1
ATOM 927 C CA . SER A 1 119 ? -0.243 5.412 -14.005 1.00 98.75 119 SER A CA 1
ATOM 928 C C . SER A 1 119 ? 0.292 4.855 -15.328 1.00 98.75 119 SER A C 1
ATOM 930 O O . SER A 1 119 ? 1.287 5.365 -15.834 1.00 98.75 119 SER A O 1
ATOM 932 N N . LEU A 1 120 ? -0.365 3.855 -15.926 1.00 98.44 120 LEU A N 1
ATOM 933 C CA . LEU A 1 120 ? 0.013 3.318 -17.241 1.00 98.44 120 LEU A CA 1
ATOM 934 C C . LEU A 1 120 ? -0.273 4.322 -18.370 1.00 98.44 120 LEU A C 1
ATOM 936 O O . LEU A 1 120 ? 0.538 4.473 -19.281 1.00 98.44 120 LEU A O 1
ATOM 940 N N . GLU A 1 121 ? -1.387 5.052 -18.296 1.00 97.75 121 GLU A N 1
ATOM 941 C CA . GLU A 1 121 ? -1.691 6.173 -19.189 1.00 97.75 121 GLU A CA 1
ATOM 942 C C . GLU A 1 121 ? -0.631 7.283 -19.121 1.00 97.75 121 GLU A C 1
ATOM 944 O O . GLU A 1 121 ? -0.233 7.816 -20.155 1.00 97.75 121 GLU A O 1
ATOM 949 N N . ASP A 1 122 ? -0.210 7.670 -17.916 1.00 98.69 122 ASP A N 1
ATOM 950 C CA . ASP A 1 122 ? 0.805 8.705 -17.693 1.00 98.69 122 ASP A CA 1
ATOM 951 C C . ASP A 1 122 ? 2.186 8.249 -18.187 1.00 98.69 122 ASP A C 1
ATOM 953 O O . ASP A 1 122 ? 2.833 8.954 -18.958 1.00 98.69 122 ASP A O 1
ATOM 957 N N . LEU A 1 123 ? 2.580 7.012 -17.874 1.00 98.56 123 LEU A N 1
ATOM 958 C CA . LEU A 1 123 ? 3.805 6.389 -18.376 1.00 98.56 123 LEU A CA 1
ATOM 959 C C . LEU A 1 123 ? 3.827 6.303 -19.914 1.00 98.56 123 LEU A C 1
ATOM 961 O O . LEU A 1 123 ? 4.845 6.610 -20.533 1.00 98.56 123 LEU A O 1
ATOM 965 N N . HIS A 1 124 ? 2.700 5.957 -20.547 1.00 96.69 124 HIS A N 1
ATOM 966 C CA . HIS A 1 124 ? 2.558 5.983 -22.007 1.00 96.69 124 HIS A CA 1
ATOM 967 C C . HIS A 1 124 ? 2.748 7.403 -22.573 1.00 96.69 124 HIS A C 1
ATOM 969 O O . HIS A 1 124 ? 3.465 7.577 -23.559 1.00 96.69 124 HIS A O 1
ATOM 975 N N . LYS A 1 125 ? 2.160 8.430 -21.939 1.00 97.06 125 LYS A N 1
ATOM 976 C CA . LYS A 1 125 ? 2.303 9.844 -22.345 1.00 97.06 125 LYS A CA 1
ATOM 977 C C . LYS A 1 125 ? 3.738 10.353 -22.161 1.00 97.06 125 LYS A C 1
ATOM 979 O O . LYS A 1 125 ? 4.230 11.085 -23.020 1.00 97.06 125 LYS A O 1
ATOM 984 N N . ASN A 1 126 ? 4.416 9.960 -21.085 1.00 98.00 126 ASN A N 1
ATOM 985 C CA . ASN A 1 126 ? 5.791 10.369 -20.790 1.00 98.00 126 ASN A CA 1
ATOM 986 C C . ASN A 1 126 ? 6.798 9.684 -21.731 1.00 98.00 126 ASN A C 1
ATOM 988 O O . ASN A 1 126 ? 7.702 10.345 -22.238 1.00 98.00 126 ASN A O 1
ATOM 992 N N . LEU A 1 127 ? 6.596 8.404 -22.070 1.00 96.00 127 LEU A N 1
ATOM 993 C CA . LEU A 1 127 ? 7.358 7.730 -23.133 1.00 96.00 127 LEU A CA 1
ATOM 994 C C . LEU A 1 127 ? 7.105 8.371 -24.509 1.00 96.00 127 LEU A C 1
ATOM 996 O O . LEU A 1 127 ? 8.057 8.591 -25.258 1.00 96.00 127 LEU A O 1
ATOM 1000 N N . GLY A 1 128 ? 5.855 8.750 -24.804 1.00 94.12 128 GLY A N 1
ATOM 1001 C CA . GLY A 1 128 ? 5.474 9.478 -26.021 1.00 94.12 128 GLY A CA 1
ATOM 1002 C C . GLY A 1 128 ? 6.238 10.789 -26.215 1.00 94.12 128 GLY A C 1
ATOM 1003 O O . GLY A 1 128 ? 6.730 11.065 -27.307 1.00 94.12 128 GLY A O 1
ATOM 1004 N N . GLN A 1 129 ? 6.416 11.567 -25.142 1.00 95.56 129 GLN A N 1
ATOM 1005 C CA . GLN A 1 129 ? 7.190 12.817 -25.161 1.00 95.56 129 GLN A CA 1
ATOM 1006 C C . GLN A 1 129 ? 8.684 12.613 -25.470 1.00 95.56 129 GLN A C 1
ATOM 1008 O O . GLN A 1 129 ? 9.330 13.537 -25.962 1.00 95.56 129 GLN A O 1
ATOM 1013 N N . LEU A 1 130 ? 9.232 11.419 -25.218 1.00 94.94 130 LEU A N 1
ATOM 1014 C CA . LEU A 1 130 ? 10.622 11.065 -25.529 1.00 94.94 130 LEU A CA 1
ATOM 1015 C C . LEU A 1 130 ? 10.781 10.323 -26.870 1.00 94.94 130 LEU A C 1
ATOM 1017 O O . LEU A 1 130 ? 11.892 9.923 -27.209 1.00 94.94 130 LEU A O 1
ATOM 1021 N N . GLY A 1 131 ? 9.703 10.159 -27.648 1.00 92.06 131 GLY A N 1
ATOM 1022 C CA . GLY A 1 131 ? 9.726 9.467 -28.943 1.00 92.06 131 GLY A CA 1
ATOM 1023 C C . GLY A 1 131 ? 9.565 7.945 -28.858 1.00 92.06 131 GLY A C 1
ATOM 1024 O O . GLY A 1 131 ? 9.973 7.240 -29.777 1.00 92.06 131 GLY A O 1
ATOM 1025 N N . SER A 1 132 ? 8.985 7.436 -27.769 1.00 93.06 132 SER A N 1
ATOM 1026 C CA . SER A 1 132 ? 8.716 6.012 -27.538 1.00 93.06 132 SER A CA 1
ATOM 1027 C C . SER A 1 132 ? 7.244 5.766 -27.174 1.00 93.06 132 SER A C 1
ATOM 1029 O O . SER A 1 132 ? 6.412 6.662 -27.281 1.00 93.06 132 SER A O 1
ATOM 1031 N N . CYS A 1 133 ? 6.879 4.552 -26.765 1.00 93.44 133 CYS A N 1
ATOM 1032 C CA . CYS A 1 133 ? 5.528 4.228 -26.303 1.00 93.44 133 CYS A CA 1
ATOM 1033 C C . CYS A 1 133 ? 5.540 3.125 -25.237 1.00 93.44 133 CYS A C 1
ATOM 1035 O O . CYS A 1 133 ? 6.467 2.319 -25.174 1.00 93.44 133 CYS A O 1
ATOM 1037 N N . LEU A 1 134 ? 4.495 3.085 -24.405 1.00 96.31 134 LEU A N 1
ATOM 1038 C CA . LEU A 1 134 ? 4.195 1.923 -23.564 1.00 96.31 134 LEU A CA 1
ATOM 1039 C C . LEU A 1 134 ? 3.310 0.949 -24.345 1.00 96.31 134 LEU A C 1
ATOM 1041 O O . LEU A 1 134 ? 2.261 1.365 -24.844 1.00 96.31 134 LEU A O 1
ATOM 1045 N N . LEU A 1 135 ? 3.696 -0.325 -24.368 1.00 97.38 135 LEU A N 1
ATOM 1046 C CA . LEU A 1 135 ? 2.917 -1.435 -24.912 1.00 97.38 135 LEU A CA 1
ATOM 1047 C C . LEU A 1 135 ? 2.258 -2.210 -23.759 1.00 97.38 135 LEU A C 1
ATOM 1049 O O . LEU A 1 135 ? 2.938 -2.893 -22.992 1.00 97.38 135 LEU A O 1
ATOM 1053 N N . VAL A 1 136 ? 0.935 -2.116 -23.615 1.00 97.12 136 VAL A N 1
ATOM 1054 C CA . VAL A 1 136 ? 0.180 -2.917 -22.639 1.00 97.12 136 VAL A CA 1
ATOM 1055 C C . VAL A 1 136 ? -0.352 -4.180 -23.312 1.00 97.12 136 VAL A C 1
ATOM 1057 O O . VAL A 1 136 ? -1.167 -4.111 -24.230 1.00 97.12 136 VAL A O 1
ATOM 1060 N N . ILE A 1 137 ? 0.100 -5.343 -22.842 1.00 96.19 137 ILE A N 1
ATOM 1061 C CA . ILE A 1 137 ? -0.256 -6.653 -23.403 1.00 96.19 137 ILE A CA 1
ATOM 1062 C C . ILE A 1 137 ? -1.130 -7.403 -22.396 1.00 96.19 137 ILE A C 1
ATOM 1064 O O . ILE A 1 137 ? -0.782 -7.495 -21.221 1.00 96.19 137 ILE A O 1
ATOM 1068 N N . GLN A 1 138 ? -2.272 -7.938 -22.832 1.00 94.44 138 GLN A N 1
ATOM 1069 C CA . GLN A 1 138 ? -3.182 -8.707 -21.977 1.00 94.44 138 GLN A CA 1
ATOM 1070 C C . GLN A 1 138 ? -2.995 -10.208 -22.214 1.00 94.44 138 GLN A C 1
ATOM 1072 O O . GLN A 1 138 ? -3.275 -10.695 -23.306 1.00 94.44 138 GLN A O 1
ATOM 1077 N N . GLY A 1 139 ? -2.553 -10.939 -21.192 1.00 95.25 139 GLY A N 1
ATOM 1078 C CA . GLY A 1 139 ? -2.302 -12.378 -21.272 1.00 95.25 139 GLY A CA 1
ATOM 1079 C C . GLY A 1 139 ? -1.446 -12.879 -20.111 1.00 95.25 139 GLY A C 1
ATOM 1080 O O . GLY A 1 139 ? -1.010 -12.090 -19.275 1.00 95.25 139 GLY A O 1
ATOM 1081 N N . GLU A 1 140 ? -1.212 -14.188 -20.066 1.00 97.12 140 GLU A N 1
ATOM 1082 C CA . GLU A 1 140 ? -0.276 -14.804 -19.120 1.00 97.12 140 GLU A CA 1
ATOM 1083 C C . GLU A 1 140 ? 1.167 -14.410 -19.462 1.00 97.12 140 GLU A C 1
ATOM 1085 O O . GLU A 1 140 ? 1.554 -14.483 -20.630 1.00 97.12 140 GLU A O 1
ATOM 1090 N N . TYR A 1 141 ? 1.982 -14.022 -18.475 1.00 97.38 141 TYR A N 1
ATOM 1091 C CA . TYR A 1 141 ? 3.323 -13.482 -18.758 1.00 97.38 141 TYR A CA 1
ATOM 1092 C C . TYR A 1 141 ? 4.264 -14.458 -19.480 1.00 97.38 141 TYR A C 1
ATOM 1094 O O . TYR A 1 141 ? 5.065 -14.008 -20.298 1.00 97.38 141 TYR A O 1
ATOM 1102 N N . GLU A 1 142 ? 4.181 -15.770 -19.229 1.00 97.12 142 GLU A N 1
ATOM 1103 C CA . GLU A 1 142 ? 5.031 -16.741 -19.931 1.00 97.12 142 GLU A CA 1
ATOM 1104 C C . GLU A 1 142 ? 4.610 -16.881 -21.400 1.00 97.12 142 GLU A C 1
ATOM 1106 O O . GLU A 1 142 ? 5.445 -16.734 -22.292 1.00 97.12 142 GLU A O 1
ATOM 1111 N N . THR A 1 143 ? 3.314 -17.079 -21.657 1.00 97.69 143 THR A N 1
ATOM 1112 C CA . THR A 1 143 ? 2.744 -17.151 -23.012 1.00 97.69 143 THR A CA 1
ATOM 1113 C C . THR A 1 143 ? 3.023 -15.865 -23.803 1.00 97.69 143 THR A C 1
ATOM 1115 O O . THR A 1 143 ? 3.546 -15.919 -24.915 1.00 97.69 143 THR A O 1
ATOM 1118 N N . VAL A 1 144 ? 2.791 -14.693 -23.197 1.00 97.69 144 VAL A N 1
ATOM 1119 C CA . VAL A 1 144 ? 3.086 -13.387 -23.809 1.00 97.69 144 VAL A CA 1
ATOM 1120 C C . VAL A 1 144 ? 4.570 -13.245 -24.150 1.00 97.69 144 VAL A C 1
ATOM 1122 O O . VAL A 1 144 ? 4.892 -12.790 -25.247 1.00 97.69 144 VAL A O 1
ATOM 1125 N N . LEU A 1 145 ? 5.486 -13.638 -23.259 1.00 98.12 145 LEU A N 1
ATOM 1126 C CA . LEU A 1 145 ? 6.918 -13.565 -23.555 1.00 98.12 145 LEU A CA 1
ATOM 1127 C C . LEU A 1 145 ? 7.331 -14.555 -24.650 1.00 98.12 145 LEU A C 1
ATOM 1129 O O . LEU A 1 145 ? 8.117 -14.167 -25.508 1.00 98.12 145 LEU A O 1
ATOM 1133 N N . ARG A 1 146 ? 6.783 -15.779 -24.686 1.00 98.19 146 ARG A N 1
ATOM 1134 C CA . ARG A 1 146 ? 7.039 -16.753 -25.766 1.00 98.19 146 ARG A CA 1
ATOM 1135 C C . ARG A 1 146 ? 6.704 -16.164 -27.141 1.00 98.19 146 ARG A C 1
ATOM 1137 O O . ARG A 1 146 ? 7.567 -16.153 -28.019 1.00 98.19 146 ARG A O 1
ATOM 1144 N N . ASP A 1 147 ? 5.510 -15.594 -27.287 1.00 96.75 147 ASP A N 1
ATOM 1145 C CA . ASP A 1 147 ? 5.054 -14.982 -28.540 1.00 96.75 147 ASP A CA 1
ATOM 1146 C C . ASP A 1 147 ? 5.924 -13.781 -28.956 1.00 96.75 147 ASP A C 1
ATOM 1148 O O . ASP A 1 147 ? 6.387 -13.689 -30.097 1.00 96.75 147 ASP A O 1
ATOM 1152 N N . HIS A 1 148 ? 6.172 -12.848 -28.032 1.00 96.56 148 HIS A N 1
ATOM 1153 C CA . HIS A 1 148 ? 6.799 -11.563 -28.361 1.00 96.56 148 HIS A CA 1
ATOM 1154 C C . HIS A 1 148 ? 8.328 -11.639 -28.457 1.00 96.56 148 HIS A C 1
ATOM 1156 O O . HIS A 1 148 ? 8.922 -10.893 -29.238 1.00 96.56 148 HIS A O 1
ATOM 1162 N N . VAL A 1 149 ? 8.977 -12.578 -27.756 1.00 97.06 149 VAL A N 1
ATOM 1163 C CA . VAL A 1 149 ? 10.408 -12.871 -27.948 1.00 97.06 149 VAL A CA 1
ATOM 1164 C C . VAL A 1 149 ? 10.670 -13.346 -29.376 1.00 97.06 149 VAL A C 1
ATOM 1166 O O . VAL A 1 149 ? 11.622 -12.875 -30.001 1.00 97.06 149 VAL A O 1
ATOM 1169 N N . GLN A 1 150 ? 9.799 -14.204 -29.924 1.00 94.25 150 GLN A N 1
ATOM 1170 C CA . GLN A 1 150 ? 9.892 -14.637 -31.317 1.00 94.25 150 GLN A CA 1
ATOM 1171 C C . GLN A 1 150 ? 9.585 -13.489 -32.293 1.00 94.25 150 GLN A C 1
ATOM 1173 O O . GLN A 1 150 ? 10.373 -13.246 -33.206 1.00 94.25 150 GLN A O 1
ATOM 1178 N N . GLN A 1 151 ? 8.468 -12.773 -32.108 1.00 94.00 151 GLN A N 1
ATOM 1179 C CA . GLN A 1 151 ? 8.026 -11.719 -33.036 1.00 94.00 151 GLN A CA 1
ATOM 1180 C C . GLN A 1 151 ? 9.010 -10.546 -33.139 1.00 94.00 151 GLN A C 1
ATOM 1182 O O . GLN A 1 151 ? 9.244 -10.038 -34.234 1.00 94.00 151 GLN A O 1
ATOM 1187 N N . TRP A 1 152 ? 9.595 -10.117 -32.018 1.00 94.69 152 TRP A N 1
ATOM 1188 C CA . TRP A 1 152 ? 10.514 -8.973 -31.967 1.00 94.69 152 TRP A CA 1
ATOM 1189 C C . TRP A 1 152 ? 11.996 -9.380 -31.943 1.00 94.69 152 TRP A C 1
ATOM 1191 O O . TRP A 1 152 ? 12.873 -8.515 -31.878 1.00 94.69 152 TRP A O 1
ATOM 1201 N N . ASN A 1 153 ? 12.284 -10.687 -32.036 1.00 95.12 153 ASN A N 1
ATOM 1202 C CA . ASN A 1 153 ? 13.630 -11.268 -32.062 1.00 95.12 153 ASN A CA 1
ATOM 1203 C C . ASN A 1 153 ? 14.480 -10.759 -30.877 1.00 95.12 153 ASN A C 1
ATOM 1205 O O . ASN A 1 153 ? 15.530 -10.131 -31.053 1.00 95.12 153 ASN A O 1
ATOM 1209 N N . ILE A 1 154 ? 13.936 -10.948 -29.672 1.00 97.69 154 ILE A N 1
ATOM 1210 C CA . ILE A 1 154 ? 14.435 -10.394 -28.408 1.00 97.69 154 ILE A CA 1
ATOM 1211 C C . ILE A 1 154 ? 15.617 -11.206 -27.882 1.00 97.69 154 ILE A C 1
ATOM 1213 O O . ILE A 1 154 ? 15.572 -12.429 -27.810 1.00 97.69 154 ILE A O 1
ATOM 1217 N N . THR A 1 155 ? 16.653 -10.497 -27.444 1.00 98.06 155 THR A N 1
ATOM 1218 C CA . THR A 1 155 ? 17.890 -11.057 -26.877 1.00 98.06 155 THR A CA 1
ATOM 1219 C C . THR A 1 155 ? 18.084 -10.709 -25.400 1.00 98.06 155 THR A C 1
ATOM 1221 O O . THR A 1 155 ? 19.016 -11.208 -24.774 1.00 98.06 155 THR A O 1
ATOM 1224 N N . GLN A 1 156 ? 17.254 -9.825 -24.837 1.00 98.56 156 GLN A N 1
ATOM 1225 C CA . GLN A 1 156 ? 17.300 -9.449 -23.423 1.00 98.56 156 GLN A CA 1
ATOM 1226 C C . GLN A 1 156 ? 15.898 -9.110 -22.891 1.00 98.56 156 GLN A C 1
ATOM 1228 O O . GLN A 1 156 ? 15.104 -8.450 -23.561 1.00 98.56 156 GLN A O 1
ATOM 1233 N N . VAL A 1 157 ? 15.600 -9.511 -21.659 1.00 98.75 157 VAL A N 1
ATOM 1234 C CA . VAL A 1 157 ? 14.455 -9.018 -20.884 1.00 98.75 157 VAL A CA 1
ATOM 1235 C C . VAL A 1 157 ? 14.993 -8.315 -19.643 1.00 98.75 157 VAL A C 1
ATOM 1237 O O . VAL A 1 157 ? 15.830 -8.857 -18.922 1.00 98.75 157 VAL A O 1
ATOM 1240 N N . THR A 1 158 ? 14.520 -7.100 -19.386 1.00 98.81 158 THR A N 1
ATOM 1241 C CA . THR A 1 158 ? 14.889 -6.324 -18.198 1.00 98.81 158 THR A CA 1
ATOM 1242 C C . THR A 1 158 ? 13.675 -6.074 -17.320 1.00 98.81 158 THR A C 1
ATOM 1244 O O . THR A 1 158 ? 12.584 -5.829 -17.830 1.00 98.81 158 THR A O 1
ATOM 1247 N N . LEU A 1 159 ? 13.847 -6.170 -16.003 1.00 98.69 159 LEU A N 1
ATOM 1248 C CA . LEU A 1 159 ? 12.777 -5.985 -15.019 1.00 98.69 159 LEU A CA 1
ATOM 1249 C C . LEU A 1 159 ? 13.346 -5.603 -13.649 1.00 98.69 159 LEU A C 1
ATOM 1251 O O . LEU A 1 159 ? 14.450 -6.016 -13.294 1.00 98.69 159 LEU A O 1
ATOM 1255 N N . ASP A 1 160 ? 12.601 -4.829 -12.864 1.00 97.81 160 ASP A N 1
ATOM 1256 C CA . ASP A 1 160 ? 13.021 -4.444 -11.513 1.00 97.81 160 ASP A CA 1
ATOM 1257 C C . ASP A 1 160 ? 13.140 -5.654 -10.587 1.00 97.81 160 ASP A C 1
ATOM 1259 O O . ASP A 1 160 ? 12.263 -6.524 -10.567 1.00 97.81 160 ASP A O 1
ATOM 1263 N N . ALA A 1 161 ? 14.224 -5.698 -9.809 1.00 96.62 161 ALA A N 1
ATOM 1264 C CA . ALA A 1 161 ? 14.513 -6.751 -8.837 1.00 96.62 161 ALA A CA 1
ATOM 1265 C C . ALA A 1 161 ? 13.618 -6.594 -7.592 1.00 96.62 161 ALA A C 1
ATOM 1267 O O . ALA A 1 161 ? 14.044 -6.102 -6.546 1.00 96.62 161 ALA A O 1
ATOM 1268 N N . GLU A 1 162 ? 12.343 -6.951 -7.737 1.00 96.44 162 GLU A N 1
ATOM 1269 C CA . GLU A 1 162 ? 11.327 -6.860 -6.688 1.00 96.44 162 GLU A CA 1
ATOM 1270 C C . GLU A 1 162 ? 11.509 -7.906 -5.579 1.00 96.44 162 GLU A C 1
ATOM 1272 O O . GLU A 1 162 ? 12.047 -8.992 -5.795 1.00 96.44 162 GLU A O 1
ATOM 1277 N N . MET A 1 163 ? 11.061 -7.569 -4.365 1.00 96.75 163 MET A N 1
ATOM 1278 C CA . MET A 1 163 ? 11.311 -8.380 -3.164 1.00 96.75 163 MET A CA 1
ATOM 1279 C C . MET A 1 163 ? 10.153 -9.313 -2.772 1.00 96.75 163 MET A C 1
ATOM 1281 O O . MET A 1 163 ? 10.379 -10.263 -2.018 1.00 96.75 163 MET A O 1
ATOM 1285 N N . GLU A 1 164 ? 8.940 -9.090 -3.288 1.00 97.50 164 GLU A N 1
ATOM 1286 C CA . GLU A 1 164 ? 7.773 -9.935 -3.020 1.00 97.50 164 GLU A CA 1
ATOM 1287 C C . GLU A 1 164 ? 7.945 -11.354 -3.583 1.00 97.50 164 GLU A C 1
ATOM 1289 O O . GLU A 1 164 ? 8.412 -11.499 -4.716 1.00 97.50 164 GLU A O 1
ATOM 1294 N N . PRO A 1 165 ? 7.500 -12.407 -2.863 1.00 97.06 165 PRO A N 1
ATOM 1295 C CA . PRO A 1 165 ? 7.613 -13.792 -3.322 1.00 97.06 165 PRO A CA 1
ATOM 1296 C C . PRO A 1 165 ? 7.075 -14.005 -4.740 1.00 97.06 165 PRO A C 1
ATOM 1298 O O . PRO A 1 165 ? 7.822 -14.448 -5.603 1.00 97.06 165 PRO A O 1
ATOM 1301 N N . PHE A 1 166 ? 5.849 -13.557 -5.029 1.00 96.12 166 PHE A N 1
ATOM 1302 C CA . PHE A 1 166 ? 5.227 -13.723 -6.348 1.00 96.12 166 PHE A CA 1
ATOM 1303 C C . PHE A 1 166 ? 5.997 -13.029 -7.486 1.00 96.12 166 PHE A C 1
ATOM 1305 O O . PHE A 1 166 ? 6.042 -13.547 -8.602 1.00 96.12 166 PHE A O 1
ATOM 1312 N N . TYR A 1 167 ? 6.659 -11.893 -7.229 1.00 97.75 167 TYR A N 1
ATOM 1313 C CA . TYR A 1 167 ? 7.504 -11.243 -8.236 1.00 97.75 167 TYR A CA 1
ATOM 1314 C C . TYR A 1 167 ? 8.883 -11.899 -8.378 1.00 97.75 167 TYR A C 1
ATOM 1316 O O . TYR A 1 167 ? 9.433 -11.895 -9.483 1.00 97.75 167 TYR A O 1
ATOM 1324 N N . LYS A 1 168 ? 9.419 -12.502 -7.313 1.00 97.31 168 LYS A N 1
ATOM 1325 C CA . LYS A 1 168 ? 10.645 -13.314 -7.363 1.00 97.31 168 LYS A CA 1
ATOM 1326 C C . LYS A 1 168 ? 10.413 -14.642 -8.083 1.00 97.31 168 LYS A C 1
ATOM 1328 O O . LYS A 1 168 ? 11.257 -15.046 -8.875 1.00 97.31 168 LYS A O 1
ATOM 1333 N N . ASP A 1 169 ? 9.257 -15.267 -7.881 1.00 97.31 169 ASP A N 1
ATOM 1334 C CA . ASP A 1 169 ? 8.844 -16.486 -8.581 1.00 97.31 169 ASP A CA 1
ATOM 1335 C C . ASP A 1 169 ? 8.609 -16.199 -10.074 1.00 97.31 169 ASP A C 1
ATOM 1337 O O . ASP A 1 169 ? 9.153 -16.894 -10.931 1.00 97.31 169 ASP A O 1
ATOM 1341 N N . MET A 1 170 ? 7.904 -15.107 -10.405 1.00 97.75 170 MET A N 1
ATOM 1342 C CA . MET A 1 170 ? 7.788 -14.608 -11.783 1.00 97.75 170 MET A CA 1
ATOM 1343 C C . MET A 1 170 ? 9.167 -14.352 -12.413 1.00 97.75 170 MET A C 1
ATOM 1345 O O . MET A 1 170 ? 9.408 -14.768 -13.543 1.00 97.75 170 MET A O 1
ATOM 1349 N N . GLU A 1 171 ? 10.096 -13.702 -11.704 1.00 98.31 171 GLU A N 1
ATOM 1350 C CA . GLU A 1 171 ? 11.449 -13.464 -12.221 1.00 98.31 171 GLU A CA 1
ATOM 1351 C C . GLU A 1 171 ? 12.220 -14.777 -12.431 1.00 98.31 171 GLU A C 1
ATOM 1353 O O . GLU A 1 171 ? 12.852 -14.954 -13.470 1.00 98.31 171 GLU A O 1
ATOM 1358 N N . ALA A 1 172 ? 12.135 -15.729 -11.499 1.00 98.44 172 ALA A N 1
ATOM 1359 C CA . ALA A 1 172 ? 12.743 -17.049 -11.646 1.00 98.44 172 ALA A CA 1
ATOM 1360 C C . ALA A 1 172 ? 12.173 -17.813 -12.856 1.00 98.44 172 ALA A C 1
ATOM 1362 O O . ALA A 1 172 ? 12.912 -18.516 -13.547 1.00 98.44 172 ALA A O 1
ATOM 1363 N N . ASN A 1 173 ? 10.886 -17.641 -13.161 1.00 98.38 173 ASN A N 1
ATOM 1364 C CA . ASN A 1 173 ? 10.246 -18.222 -14.340 1.00 98.38 173 ASN A CA 1
ATOM 1365 C C . ASN A 1 173 ? 10.729 -17.542 -15.630 1.00 98.38 173 ASN A C 1
ATOM 1367 O O . ASN A 1 173 ? 11.148 -18.233 -16.554 1.00 98.38 173 ASN A O 1
ATOM 1371 N N . ILE A 1 174 ? 10.803 -16.207 -15.658 1.00 98.56 174 ILE A N 1
ATOM 1372 C CA . ILE A 1 174 ? 11.359 -15.437 -16.786 1.00 98.56 174 ILE A CA 1
ATOM 1373 C C . ILE A 1 174 ? 12.839 -15.785 -17.027 1.00 98.56 174 ILE A C 1
ATOM 1375 O O . ILE A 1 174 ? 13.263 -15.901 -18.173 1.00 98.56 174 ILE A O 1
ATOM 1379 N N . ARG A 1 175 ? 13.628 -16.035 -15.973 1.00 98.69 175 ARG A N 1
ATOM 1380 C CA . ARG A 1 175 ? 15.022 -16.508 -16.080 1.00 98.69 175 ARG A CA 1
ATOM 1381 C C . ARG A 1 175 ? 15.131 -17.919 -16.658 1.00 98.69 175 ARG A C 1
ATOM 1383 O O . ARG A 1 175 ? 16.039 -18.170 -17.447 1.00 98.69 175 ARG A O 1
ATOM 1390 N N . ARG A 1 176 ? 14.211 -18.828 -16.309 1.00 98.62 176 ARG A N 1
ATOM 1391 C CA . ARG A 1 176 ? 14.127 -20.160 -16.936 1.00 98.62 176 ARG A CA 1
ATOM 1392 C C . ARG A 1 176 ? 13.728 -20.057 -18.410 1.00 98.62 176 ARG A C 1
ATOM 1394 O O . ARG A 1 176 ? 14.372 -20.687 -19.240 1.00 98.62 176 ARG A O 1
ATOM 1401 N N . LEU A 1 177 ? 12.757 -19.202 -18.735 1.00 98.38 177 LEU A N 1
ATOM 1402 C CA . LEU A 1 177 ? 12.341 -18.928 -20.111 1.00 98.38 177 LEU A CA 1
ATOM 1403 C C . LEU A 1 177 ? 13.472 -18.304 -20.949 1.00 98.38 177 LEU A C 1
ATOM 1405 O O . LEU A 1 177 ? 13.641 -18.663 -22.109 1.00 98.38 177 LEU A O 1
ATOM 1409 N N . GLY A 1 178 ? 14.296 -17.431 -20.362 1.00 98.25 178 GLY A N 1
ATOM 1410 C CA . GLY A 1 178 ? 15.469 -16.854 -21.028 1.00 98.25 178 GLY A CA 1
ATOM 1411 C C . GLY A 1 178 ? 16.524 -17.893 -21.402 1.00 98.25 178 GLY A C 1
ATOM 1412 O O . GLY A 1 178 ? 17.055 -17.863 -22.510 1.00 98.25 178 GLY A O 1
ATOM 1413 N N . ALA A 1 179 ? 16.758 -18.873 -20.524 1.00 98.12 179 ALA A N 1
ATOM 1414 C CA . ALA A 1 179 ? 17.630 -20.013 -20.811 1.00 98.12 179 ALA A CA 1
ATOM 1415 C C . ALA A 1 179 ? 17.046 -20.989 -21.857 1.00 98.12 179 ALA A C 1
ATOM 1417 O O . ALA A 1 179 ? 17.808 -21.712 -22.494 1.00 98.12 179 ALA A O 1
ATOM 1418 N N . GLU A 1 180 ? 15.721 -21.010 -22.041 1.00 98.25 180 GLU A N 1
ATOM 1419 C CA . GLU A 1 180 ? 15.033 -21.819 -23.057 1.00 98.25 180 GLU A CA 1
ATOM 1420 C C . GLU A 1 180 ? 15.022 -21.135 -24.436 1.00 98.25 180 GLU A C 1
ATOM 1422 O O . GLU A 1 180 ? 15.344 -21.765 -25.441 1.00 98.25 180 GLU A O 1
ATOM 1427 N N . LEU A 1 181 ? 14.671 -19.844 -24.487 1.00 97.81 181 LEU A N 1
ATOM 1428 C CA . LEU A 1 181 ? 14.471 -19.084 -25.729 1.00 97.81 181 LEU A CA 1
ATOM 1429 C C . LEU A 1 181 ? 15.708 -18.296 -26.195 1.00 97.81 181 LEU A C 1
ATOM 1431 O O . LEU A 1 181 ? 15.707 -17.771 -27.306 1.00 97.81 181 LEU A O 1
ATOM 1435 N N . GLY A 1 182 ? 16.762 -18.211 -25.377 1.00 97.31 182 GLY A N 1
ATOM 1436 C CA . GLY A 1 182 ? 18.027 -17.565 -25.740 1.00 97.31 182 GLY A CA 1
ATOM 1437 C C . GLY A 1 182 ? 18.102 -16.058 -25.467 1.00 97.31 182 GLY A C 1
ATOM 1438 O O . GLY A 1 182 ? 18.793 -15.353 -26.201 1.00 97.31 182 GLY A O 1
ATOM 1439 N N . PHE A 1 183 ? 17.432 -15.558 -24.419 1.00 98.12 183 PHE A N 1
ATOM 1440 C CA . PHE A 1 183 ? 17.539 -14.158 -23.982 1.00 98.12 183 PHE A CA 1
ATOM 1441 C C . PHE A 1 183 ? 18.176 -14.006 -22.592 1.00 98.12 183 PHE A C 1
ATOM 1443 O O . PHE A 1 183 ? 17.927 -14.784 -21.670 1.00 98.12 183 PHE A O 1
ATOM 1450 N N . GLU A 1 184 ? 18.984 -12.959 -22.421 1.00 98.31 184 GLU A N 1
ATOM 1451 C CA . GLU A 1 184 ? 19.561 -12.579 -21.127 1.00 98.31 184 GLU A CA 1
ATOM 1452 C C . GLU A 1 184 ? 18.517 -11.914 -20.215 1.00 98.31 184 GLU A C 1
ATOM 1454 O O . GLU A 1 184 ? 17.603 -11.246 -20.696 1.00 98.31 184 GLU A O 1
ATOM 1459 N N . VAL A 1 185 ? 18.663 -12.037 -18.889 1.00 98.69 185 VAL A N 1
ATOM 1460 C CA . VAL A 1 185 ? 17.760 -11.381 -17.923 1.00 98.69 185 VAL A CA 1
ATOM 1461 C C . VAL A 1 185 ? 18.531 -10.477 -16.966 1.00 98.69 185 VAL A C 1
ATOM 1463 O O . VAL A 1 185 ? 19.225 -10.957 -16.062 1.00 98.69 185 VAL A O 1
ATOM 1466 N N . LEU A 1 186 ? 18.368 -9.165 -17.139 1.00 98.44 186 LEU A N 1
ATOM 1467 C CA . LEU A 1 186 ? 18.995 -8.126 -16.320 1.00 98.44 186 LEU A CA 1
ATOM 1468 C C . LEU A 1 186 ? 17.980 -7.521 -15.342 1.00 98.44 186 LEU A C 1
ATOM 1470 O O . LEU A 1 186 ? 16.889 -7.111 -15.729 1.00 98.44 186 LEU A O 1
ATOM 1474 N N . SER A 1 187 ? 18.364 -7.421 -14.073 1.00 97.62 187 SER A N 1
ATOM 1475 C CA . SER A 1 187 ? 17.528 -6.847 -13.019 1.00 97.62 187 SER A CA 1
ATOM 1476 C C . SER A 1 187 ? 18.367 -6.026 -12.049 1.00 97.62 187 SER A C 1
ATOM 1478 O O . SER A 1 187 ? 19.408 -6.491 -11.582 1.00 97.62 187 SER A O 1
ATOM 1480 N N . LEU A 1 188 ? 17.894 -4.834 -11.704 1.00 96.62 188 LEU A N 1
ATOM 1481 C CA . LEU A 1 188 ? 18.498 -3.945 -10.712 1.00 96.62 188 LEU A CA 1
ATOM 1482 C C . LEU A 1 188 ? 17.412 -3.499 -9.731 1.00 96.62 188 LEU A C 1
ATOM 1484 O O . LEU A 1 188 ? 16.220 -3.581 -10.022 1.00 96.62 188 LEU A O 1
ATOM 1488 N N . VAL A 1 189 ? 17.814 -3.039 -8.549 1.00 95.81 189 VAL A N 1
ATOM 1489 C CA . VAL A 1 189 ? 16.862 -2.609 -7.521 1.00 95.81 189 VAL A CA 1
ATOM 1490 C C . VAL A 1 189 ? 16.469 -1.151 -7.771 1.00 95.81 189 VAL A C 1
ATOM 1492 O O . VAL A 1 189 ? 17.288 -0.254 -7.563 1.00 95.81 189 VAL A O 1
ATOM 1495 N N . GLY A 1 190 ? 15.226 -0.904 -8.188 1.00 92.75 190 GLY A N 1
ATOM 1496 C CA . GLY A 1 190 ? 14.618 0.435 -8.205 1.00 92.75 190 GLY A CA 1
ATOM 1497 C C . GLY A 1 190 ? 13.955 0.814 -6.873 1.00 92.75 190 GLY A C 1
ATOM 1498 O O . GLY A 1 190 ? 14.119 1.930 -6.384 1.00 92.75 190 GLY A O 1
ATOM 1499 N N . HIS A 1 191 ? 13.271 -0.142 -6.236 1.00 96.19 191 HIS A N 1
ATOM 1500 C CA . HIS A 1 191 ? 12.236 0.157 -5.241 1.00 96.19 191 HIS A CA 1
ATOM 1501 C C . HIS A 1 191 ? 12.722 0.593 -3.844 1.00 96.19 191 HIS A C 1
ATOM 1503 O O . HIS A 1 191 ? 11.886 1.004 -3.035 1.00 96.19 191 HIS A O 1
ATOM 1509 N N . SER A 1 192 ? 14.006 0.456 -3.493 1.00 97.38 192 SER A N 1
ATOM 1510 C CA . SER A 1 192 ? 14.539 0.647 -2.125 1.00 97.38 192 SER A CA 1
ATOM 1511 C C . SER A 1 192 ? 15.627 1.723 -2.042 1.00 97.38 192 SER A C 1
ATOM 1513 O O . SER A 1 192 ? 16.312 2.017 -3.025 1.00 97.38 192 SER A O 1
ATOM 1515 N N . LEU A 1 193 ? 15.828 2.299 -0.853 1.00 97.94 193 LEU A N 1
ATOM 1516 C CA . LEU A 1 193 ? 16.920 3.251 -0.604 1.00 97.94 193 LEU A CA 1
ATOM 1517 C C . LEU A 1 193 ? 18.300 2.580 -0.671 1.00 97.94 193 LEU A C 1
ATOM 1519 O O . LEU A 1 193 ? 19.238 3.158 -1.212 1.00 97.94 193 LEU A O 1
ATOM 1523 N N . TYR A 1 194 ? 18.415 1.362 -0.150 1.00 96.31 194 TYR A N 1
ATOM 1524 C CA . TYR A 1 194 ? 19.657 0.602 -0.063 1.00 96.31 194 TYR A CA 1
ATOM 1525 C C . TYR A 1 194 ? 19.505 -0.768 -0.726 1.00 96.31 194 TYR A C 1
ATOM 1527 O O . TYR A 1 194 ? 18.420 -1.354 -0.735 1.00 96.31 194 TYR A O 1
ATOM 1535 N N . ASN A 1 195 ? 20.611 -1.356 -1.188 1.00 93.94 195 ASN A N 1
ATOM 1536 C CA . ASN A 1 195 ? 20.636 -2.796 -1.441 1.00 93.94 195 ASN A CA 1
ATOM 1537 C C . ASN A 1 195 ? 20.448 -3.546 -0.109 1.00 93.94 195 ASN A C 1
ATOM 1539 O O . ASN A 1 195 ? 21.341 -3.576 0.742 1.00 93.94 195 ASN A O 1
ATOM 1543 N N . THR A 1 196 ? 19.280 -4.168 0.054 1.00 95.12 196 THR A N 1
ATOM 1544 C CA . THR A 1 196 ? 18.849 -4.830 1.289 1.00 95.12 196 THR A CA 1
ATOM 1545 C C . THR A 1 196 ? 19.799 -5.938 1.742 1.00 95.12 196 THR A C 1
ATOM 1547 O O . THR A 1 196 ? 19.999 -6.095 2.945 1.00 95.12 196 THR A O 1
ATOM 1550 N N . GLN A 1 197 ? 20.457 -6.652 0.819 1.00 94.38 197 GLN A N 1
ATOM 1551 C CA . GLN A 1 197 ? 21.417 -7.703 1.173 1.00 94.38 197 GLN A CA 1
ATOM 1552 C C . GLN A 1 197 ? 22.578 -7.141 2.007 1.00 94.38 197 GLN A C 1
ATOM 1554 O O . GLN A 1 197 ? 22.912 -7.718 3.037 1.00 94.38 197 GLN A O 1
ATOM 1559 N N . ARG A 1 198 ? 23.087 -5.943 1.672 1.00 95.50 198 ARG A N 1
ATOM 1560 C CA . ARG A 1 198 ? 24.150 -5.261 2.442 1.00 95.50 198 ARG A CA 1
ATOM 1561 C C . ARG A 1 198 ? 23.727 -4.992 3.897 1.00 95.50 198 ARG A C 1
ATOM 1563 O O . ARG A 1 198 ? 24.568 -5.014 4.793 1.00 95.50 198 ARG A O 1
ATOM 1570 N N . ILE A 1 199 ? 22.432 -4.766 4.148 1.00 97.62 199 ILE A N 1
ATOM 1571 C CA . ILE A 1 199 ? 21.870 -4.576 5.499 1.00 97.62 199 ILE A CA 1
ATOM 1572 C C . ILE A 1 199 ? 21.818 -5.911 6.258 1.00 97.62 199 ILE A C 1
ATOM 1574 O O . ILE A 1 199 ? 22.127 -5.949 7.452 1.00 97.62 199 ILE A O 1
ATOM 1578 N N . LEU A 1 200 ? 21.452 -7.006 5.581 1.00 97.56 200 LEU A N 1
ATOM 1579 C CA . LEU A 1 200 ? 21.457 -8.354 6.160 1.00 97.56 200 LEU A CA 1
ATOM 1580 C C . LEU A 1 200 ? 22.886 -8.784 6.513 1.00 97.56 200 LEU A C 1
ATOM 1582 O O . LEU A 1 200 ? 23.125 -9.214 7.640 1.00 97.56 200 LEU A O 1
ATOM 1586 N N . ASP A 1 201 ? 23.838 -8.605 5.596 1.00 97.31 201 ASP A N 1
ATOM 1587 C CA . ASP A 1 201 ? 25.245 -8.991 5.756 1.00 97.31 201 ASP A CA 1
ATOM 1588 C C . ASP A 1 201 ? 25.885 -8.288 6.964 1.00 97.31 201 ASP A C 1
ATOM 1590 O O . ASP A 1 201 ? 26.404 -8.948 7.868 1.00 97.31 201 ASP A O 1
ATOM 1594 N N . LEU A 1 202 ? 25.750 -6.956 7.059 1.00 97.06 202 LEU A N 1
ATOM 1595 C CA . LEU A 1 202 ? 26.217 -6.164 8.209 1.00 97.06 202 LEU A CA 1
ATOM 1596 C C . LEU A 1 202 ? 25.512 -6.521 9.531 1.00 97.06 202 LEU A C 1
ATOM 1598 O O . LEU A 1 202 ? 26.018 -6.209 10.613 1.00 97.06 202 LEU A O 1
ATOM 1602 N N . ASN A 1 203 ? 24.353 -7.180 9.472 1.00 97.56 203 ASN A N 1
ATOM 1603 C CA . ASN A 1 203 ? 23.631 -7.681 10.637 1.00 97.56 203 ASN A CA 1
ATOM 1604 C C . ASN A 1 203 ? 23.819 -9.196 10.882 1.00 97.56 203 ASN A C 1
ATOM 1606 O O . ASN A 1 203 ? 23.162 -9.745 11.767 1.00 97.56 203 ASN A O 1
ATOM 1610 N N . GLY A 1 204 ? 24.731 -9.863 10.163 1.00 95.69 204 GLY A N 1
ATOM 1611 C CA . GLY A 1 204 ? 25.042 -11.286 10.342 1.00 95.69 204 GLY A CA 1
ATOM 1612 C C . GLY A 1 204 ? 24.095 -12.241 9.606 1.00 95.69 204 GLY A C 1
ATOM 1613 O O . GLY A 1 204 ? 23.763 -13.300 10.132 1.00 95.69 204 GLY A O 1
ATOM 1614 N N . GLY A 1 205 ? 23.617 -11.857 8.420 1.00 95.38 205 GLY A N 1
ATOM 1615 C CA . GLY A 1 205 ? 22.751 -12.672 7.556 1.00 95.38 205 GLY A CA 1
ATOM 1616 C C . GLY A 1 205 ? 21.278 -12.734 7.982 1.00 95.38 205 GLY A C 1
ATOM 1617 O O . GLY A 1 205 ? 20.509 -13.496 7.408 1.00 95.38 205 GLY A O 1
ATOM 1618 N N . SER A 1 206 ? 20.868 -11.950 8.982 1.00 96.12 206 SER A N 1
ATOM 1619 C CA . SER A 1 206 ? 19.488 -11.885 9.491 1.00 96.12 206 SER A CA 1
ATOM 1620 C C . SER A 1 206 ? 18.958 -10.449 9.457 1.00 96.12 206 SER A C 1
ATOM 1622 O O . SER A 1 206 ? 19.744 -9.518 9.649 1.00 96.12 206 SER A O 1
ATOM 1624 N N . PRO A 1 207 ? 17.646 -10.212 9.287 1.00 97.44 207 PRO A N 1
ATOM 1625 C CA . PRO A 1 207 ? 17.101 -8.859 9.299 1.00 97.44 207 PRO A CA 1
ATOM 1626 C C . PRO A 1 207 ? 17.156 -8.220 10.702 1.00 97.44 207 PRO A C 1
ATOM 1628 O O . PRO A 1 207 ? 16.940 -8.897 11.712 1.00 97.44 207 PRO A O 1
ATOM 1631 N N . PRO A 1 208 ? 17.420 -6.905 10.815 1.00 97.56 208 PRO A N 1
ATOM 1632 C CA . PRO A 1 208 ? 17.420 -6.208 12.096 1.00 97.56 208 PRO A CA 1
ATOM 1633 C C . PRO A 1 208 ? 15.985 -6.022 12.612 1.00 97.56 208 PRO A C 1
ATOM 1635 O O . PRO A 1 208 ? 15.292 -5.093 12.221 1.00 97.56 208 PRO A O 1
ATOM 1638 N N . LEU A 1 209 ? 15.550 -6.864 13.552 1.00 97.50 209 LEU A N 1
ATOM 1639 C CA . LEU A 1 209 ? 14.159 -6.926 14.044 1.00 97.50 209 LEU A CA 1
ATOM 1640 C C . LEU A 1 209 ? 13.682 -5.745 14.918 1.00 97.50 209 LEU A C 1
ATOM 1642 O O . LEU A 1 209 ? 12.570 -5.772 15.447 1.00 97.50 209 LEU A O 1
ATOM 1646 N N . THR A 1 210 ? 14.493 -4.696 15.081 1.00 96.38 210 THR A N 1
ATOM 1647 C CA . THR A 1 210 ? 14.068 -3.441 15.722 1.00 96.38 210 THR A CA 1
ATOM 1648 C C . THR A 1 210 ? 14.582 -2.233 14.963 1.00 96.38 210 THR A C 1
ATOM 1650 O O . THR A 1 210 ? 15.729 -2.207 14.514 1.00 96.38 210 THR A O 1
ATOM 1653 N N . TYR A 1 211 ? 13.765 -1.183 14.912 1.00 95.06 211 TYR A N 1
ATOM 1654 C CA . TYR A 1 211 ? 14.111 0.064 14.233 1.00 95.06 211 TYR A CA 1
ATOM 1655 C C . TYR A 1 211 ? 15.402 0.709 14.774 1.00 95.06 211 TYR A C 1
ATOM 1657 O O . TYR A 1 211 ? 16.197 1.256 14.017 1.00 95.06 211 TYR A O 1
ATOM 1665 N N . LYS A 1 212 ? 15.679 0.567 16.081 1.00 93.88 212 LYS A N 1
ATOM 1666 C CA . LYS A 1 212 ? 16.941 1.017 16.695 1.00 93.88 212 LYS A CA 1
ATOM 1667 C C . LYS A 1 212 ? 18.160 0.256 16.157 1.00 93.88 212 LYS A C 1
ATOM 1669 O O . LYS A 1 212 ? 19.189 0.877 15.903 1.00 93.88 212 LYS A O 1
ATOM 1674 N N . ARG A 1 213 ? 18.070 -1.071 15.987 1.00 96.06 213 ARG A N 1
ATOM 1675 C CA . ARG A 1 213 ? 19.160 -1.866 15.392 1.00 96.06 213 ARG A CA 1
ATOM 1676 C C . ARG A 1 213 ? 19.298 -1.566 13.900 1.00 96.06 213 ARG A C 1
ATOM 1678 O O . ARG A 1 213 ? 20.423 -1.433 13.441 1.00 96.06 213 ARG A O 1
ATOM 1685 N N . PHE A 1 214 ? 18.187 -1.393 13.186 1.00 97.56 214 PHE A N 1
ATOM 1686 C CA . PHE A 1 214 ? 18.165 -1.014 11.772 1.00 97.56 214 PHE A CA 1
ATOM 1687 C C . PHE A 1 214 ? 18.873 0.325 11.516 1.00 97.56 214 PHE A C 1
ATOM 1689 O O . PHE A 1 214 ? 19.841 0.348 10.763 1.00 97.56 214 PHE A O 1
ATOM 1696 N N . LEU A 1 215 ? 18.498 1.403 12.221 1.00 95.62 215 LEU A N 1
ATOM 1697 C CA . LEU A 1 215 ? 19.193 2.696 12.115 1.00 95.62 215 LEU A CA 1
ATOM 1698 C C . LEU A 1 215 ? 20.693 2.593 12.428 1.00 95.62 215 LEU A C 1
ATOM 1700 O O . LEU A 1 215 ? 21.501 3.257 11.788 1.00 95.62 215 LEU A O 1
ATOM 1704 N N . HIS A 1 216 ? 21.078 1.750 13.389 1.00 96.00 216 HIS A N 1
ATOM 1705 C CA . HIS A 1 216 ? 22.489 1.515 13.683 1.00 96.00 216 HIS A CA 1
ATOM 1706 C C . HIS A 1 216 ? 23.219 0.790 12.536 1.00 96.00 216 HIS A C 1
ATOM 1708 O O . HIS A 1 216 ? 24.333 1.188 12.213 1.00 96.00 216 HIS A O 1
ATOM 1714 N N . ILE A 1 217 ? 22.609 -0.203 11.876 1.00 97.38 217 ILE A N 1
ATOM 1715 C CA . ILE A 1 217 ? 23.199 -0.814 10.672 1.00 97.38 217 ILE A CA 1
ATOM 1716 C C . ILE A 1 217 ? 23.340 0.218 9.547 1.00 97.38 217 ILE A C 1
ATOM 1718 O O . ILE A 1 217 ? 24.406 0.301 8.946 1.00 97.38 217 ILE A O 1
ATOM 1722 N N . LEU A 1 218 ? 22.328 1.061 9.311 1.00 96.62 218 LEU A N 1
ATOM 1723 C CA . LEU A 1 218 ? 22.437 2.130 8.312 1.00 96.62 218 LEU A CA 1
ATOM 1724 C C . LEU A 1 218 ? 23.565 3.120 8.642 1.00 96.62 218 LEU A C 1
ATOM 1726 O O . LEU A 1 218 ? 24.322 3.491 7.753 1.00 96.62 218 LEU A O 1
ATOM 1730 N N . SER A 1 219 ? 23.773 3.459 9.921 1.00 94.81 219 SER A N 1
ATOM 1731 C CA . SER A 1 219 ? 24.902 4.310 10.340 1.00 94.81 219 SER A CA 1
ATOM 1732 C C . SER A 1 219 ? 26.295 3.693 10.117 1.00 94.81 219 SER A C 1
ATOM 1734 O O . SER A 1 219 ? 27.287 4.410 10.197 1.00 94.81 219 SER A O 1
ATOM 1736 N N . LEU A 1 220 ? 26.379 2.386 9.833 1.00 96.00 220 LEU A N 1
ATOM 1737 C CA . LEU A 1 220 ? 27.605 1.702 9.394 1.00 96.00 220 LEU A CA 1
ATOM 1738 C C . LEU A 1 220 ? 27.695 1.570 7.863 1.00 96.00 220 LEU A C 1
ATOM 1740 O O . LEU A 1 220 ? 28.787 1.381 7.334 1.00 96.00 220 LEU A O 1
ATOM 1744 N N . LEU A 1 221 ? 26.557 1.634 7.164 1.00 95.12 221 LEU A N 1
ATOM 1745 C CA . LEU A 1 221 ? 26.445 1.461 5.714 1.00 95.12 221 LEU A CA 1
ATOM 1746 C C . LEU A 1 221 ? 26.644 2.778 4.944 1.00 95.12 221 LEU A C 1
ATOM 1748 O O . LEU A 1 221 ? 27.172 2.750 3.833 1.00 95.12 221 LEU A O 1
ATOM 1752 N N . GLY A 1 222 ? 26.258 3.908 5.548 1.00 93.88 222 GLY A N 1
ATOM 1753 C CA . GLY A 1 222 ? 26.341 5.251 4.970 1.00 93.88 222 GLY A CA 1
ATOM 1754 C C . GLY A 1 222 ? 25.000 5.771 4.441 1.00 93.88 222 GLY A C 1
ATOM 1755 O O . GLY A 1 222 ? 23.925 5.320 4.851 1.00 93.88 222 GLY A O 1
ATOM 1756 N N . ASP A 1 223 ? 25.071 6.744 3.535 1.00 93.12 223 ASP A N 1
ATOM 1757 C CA . ASP A 1 223 ? 23.904 7.267 2.819 1.00 93.12 223 ASP A CA 1
ATOM 1758 C C . ASP A 1 223 ? 23.307 6.225 1.843 1.00 93.12 223 ASP A C 1
ATOM 1760 O O . ASP A 1 223 ? 23.985 5.252 1.493 1.00 93.12 223 ASP A O 1
ATOM 1764 N N . PRO A 1 224 ? 22.039 6.393 1.414 1.00 94.00 224 PRO A N 1
ATOM 1765 C CA . PRO A 1 224 ? 21.405 5.567 0.383 1.00 94.00 224 PRO A CA 1
ATOM 1766 C C . PRO A 1 224 ? 22.158 5.518 -0.952 1.00 94.00 224 PRO A C 1
ATOM 1768 O O . PRO A 1 224 ? 23.037 6.330 -1.232 1.00 94.00 224 PRO A O 1
ATOM 1771 N N . GLU A 1 225 ? 21.739 4.606 -1.830 1.00 93.06 225 GLU A N 1
ATOM 1772 C CA . GLU A 1 225 ? 22.140 4.668 -3.236 1.00 93.06 225 GLU A CA 1
ATOM 1773 C C . GLU A 1 225 ? 21.545 5.949 -3.871 1.00 93.06 225 GLU A C 1
ATOM 1775 O O . GLU A 1 225 ? 20.377 6.290 -3.643 1.00 93.06 225 GLU A O 1
ATOM 1780 N N . VAL A 1 226 ? 22.340 6.680 -4.658 1.00 96.12 226 VAL A N 1
ATOM 1781 C CA . VAL A 1 226 ? 21.885 7.906 -5.343 1.00 96.12 226 VAL A CA 1
ATOM 1782 C C . VAL A 1 226 ? 20.872 7.588 -6.452 1.00 96.12 226 VAL A C 1
ATOM 1784 O O . VAL A 1 226 ? 20.987 6.541 -7.093 1.00 96.12 226 VAL A O 1
ATOM 1787 N N . PRO A 1 227 ? 19.896 8.477 -6.727 1.00 97.62 227 PRO A N 1
ATOM 1788 C CA . PRO A 1 227 ? 19.020 8.313 -7.880 1.00 97.62 227 PRO A CA 1
ATOM 1789 C C . PRO A 1 227 ? 19.819 8.413 -9.188 1.00 97.62 227 PRO A C 1
ATOM 1791 O O . PRO A 1 227 ? 20.692 9.276 -9.321 1.00 97.62 227 PRO A O 1
ATOM 1794 N N . VAL A 1 228 ? 19.519 7.551 -10.164 1.00 98.19 228 VAL A N 1
ATOM 1795 C CA . VAL A 1 228 ? 20.160 7.614 -11.488 1.00 98.19 228 VAL A CA 1
ATOM 1796 C C . VAL A 1 228 ? 19.666 8.813 -12.304 1.00 98.19 228 VAL A C 1
ATOM 1798 O O . VAL A 1 228 ? 18.636 9.420 -11.998 1.00 98.19 228 VAL A O 1
ATOM 1801 N N . ARG A 1 229 ? 20.408 9.165 -13.364 1.00 97.94 229 ARG A N 1
ATOM 1802 C CA . ARG A 1 229 ? 20.038 10.255 -14.280 1.00 97.94 229 ARG A CA 1
ATOM 1803 C C . ARG A 1 229 ? 18.646 10.040 -14.881 1.00 97.94 229 ARG A C 1
ATOM 1805 O O . ARG A 1 229 ? 18.242 8.908 -15.139 1.00 97.94 229 ARG A O 1
ATOM 1812 N N . ASN A 1 230 ? 17.960 11.138 -15.187 1.00 98.06 230 ASN A N 1
ATOM 1813 C CA . ASN A 1 230 ? 16.763 11.084 -16.022 1.00 98.06 230 ASN A CA 1
ATOM 1814 C C . ASN A 1 230 ? 17.117 10.601 -17.440 1.00 98.06 230 ASN A C 1
ATOM 1816 O O . ASN A 1 230 ? 18.228 10.820 -17.941 1.00 98.06 230 ASN A O 1
ATOM 1820 N N . LEU A 1 231 ? 16.138 9.968 -18.081 1.00 96.94 231 LEU A N 1
ATOM 1821 C CA . LEU A 1 231 ? 16.193 9.569 -19.485 1.00 96.94 231 LEU A CA 1
ATOM 1822 C C . LEU A 1 231 ? 15.983 10.789 -20.390 1.00 96.94 231 LEU A C 1
ATOM 1824 O O . LEU A 1 231 ? 15.280 11.730 -20.014 1.00 96.94 231 LEU A O 1
ATOM 1828 N N . THR A 1 232 ? 16.567 10.773 -21.587 1.00 96.44 232 THR A N 1
ATOM 1829 C CA . THR A 1 232 ? 16.397 11.840 -22.586 1.00 96.44 232 THR A CA 1
ATOM 1830 C C . THR A 1 232 ? 15.846 11.289 -23.900 1.00 96.44 232 THR A C 1
ATOM 1832 O O . THR A 1 232 ? 15.878 10.085 -24.152 1.00 96.44 232 THR A O 1
ATOM 1835 N N . ALA A 1 233 ? 15.377 12.171 -24.787 1.00 94.31 233 ALA A N 1
ATOM 1836 C CA . ALA A 1 233 ? 15.012 11.775 -26.149 1.00 94.31 233 ALA A CA 1
ATOM 1837 C C . ALA A 1 233 ? 16.216 11.209 -26.937 1.00 94.31 233 ALA A C 1
ATOM 1839 O O . ALA A 1 233 ? 16.030 10.410 -27.848 1.00 94.31 233 ALA A O 1
ATOM 1840 N N . GLU A 1 234 ? 17.454 11.564 -26.572 1.00 94.31 234 GLU A N 1
ATOM 1841 C CA . GLU A 1 234 ? 18.671 11.021 -27.195 1.00 94.31 234 GLU A CA 1
ATOM 1842 C C . GLU A 1 234 ? 18.866 9.530 -26.864 1.00 94.31 234 GLU A C 1
ATOM 1844 O O . GLU A 1 234 ? 19.358 8.775 -27.702 1.00 94.31 234 GLU A O 1
ATOM 1849 N N . ASP A 1 235 ? 18.431 9.072 -25.682 1.00 94.31 235 ASP A N 1
ATOM 1850 C CA . ASP A 1 235 ? 18.460 7.649 -25.326 1.00 94.31 235 ASP A CA 1
ATOM 1851 C C . ASP A 1 235 ? 17.543 6.816 -26.238 1.00 94.31 235 ASP A C 1
ATOM 1853 O O . ASP A 1 235 ? 17.956 5.757 -26.710 1.00 94.31 235 ASP A O 1
ATOM 1857 N N . PHE A 1 236 ? 16.344 7.322 -26.549 1.00 91.88 236 PHE A N 1
ATOM 1858 C CA . PHE A 1 236 ? 15.374 6.676 -27.448 1.00 91.88 236 PHE A CA 1
ATOM 1859 C C . PHE A 1 236 ? 15.651 6.919 -28.947 1.00 91.88 236 PHE A C 1
ATOM 1861 O O . PHE A 1 236 ? 15.129 6.205 -29.803 1.00 91.88 236 PHE A O 1
ATOM 1868 N N . GLN A 1 237 ? 16.510 7.885 -29.292 1.00 90.06 237 GLN A N 1
ATOM 1869 C CA . GLN A 1 237 ? 17.079 8.016 -30.642 1.00 90.06 237 GLN A CA 1
ATOM 1870 C C . GLN A 1 237 ? 18.234 7.029 -30.868 1.00 90.06 237 GLN A C 1
ATOM 1872 O O . GLN A 1 237 ? 18.372 6.484 -31.964 1.00 90.06 237 GLN A O 1
ATOM 1877 N N . ARG A 1 238 ? 19.054 6.778 -29.836 1.00 91.06 238 ARG A N 1
ATOM 1878 C CA . ARG A 1 238 ? 20.131 5.774 -29.852 1.00 91.06 238 ARG A CA 1
ATOM 1879 C C . ARG A 1 238 ? 19.575 4.349 -29.854 1.00 91.06 238 ARG A C 1
ATOM 1881 O O . ARG A 1 238 ? 20.034 3.519 -30.633 1.00 91.06 238 ARG A O 1
ATOM 1888 N N . CYS A 1 239 ? 18.608 4.078 -28.981 1.00 89.00 239 CYS A N 1
ATOM 1889 C CA . CYS A 1 239 ? 17.952 2.787 -28.833 1.00 89.00 239 CYS A CA 1
ATOM 1890 C C . CYS A 1 239 ? 16.514 2.887 -29.355 1.00 89.00 239 CYS A C 1
ATOM 1892 O O . CYS A 1 239 ? 15.654 3.477 -28.703 1.00 89.00 239 CYS A O 1
ATOM 1894 N N . ARG A 1 240 ? 16.256 2.311 -30.534 1.00 84.50 240 ARG A N 1
ATOM 1895 C CA . ARG A 1 240 ? 15.012 2.501 -31.293 1.00 84.50 240 ARG A CA 1
ATOM 1896 C C . ARG A 1 240 ? 13.774 2.091 -30.494 1.00 84.50 240 ARG A C 1
ATOM 1898 O O . ARG A 1 240 ? 13.717 0.992 -29.944 1.00 84.50 240 ARG A O 1
ATOM 1905 N N . ALA A 1 241 ? 12.768 2.958 -30.496 1.00 78.12 241 ALA A N 1
ATOM 1906 C CA . ALA A 1 241 ? 11.427 2.640 -30.021 1.00 78.12 241 ALA A CA 1
ATOM 1907 C C . ALA A 1 241 ? 10.708 1.612 -30.932 1.00 78.12 241 ALA A C 1
ATOM 1909 O O . ALA A 1 241 ? 11.144 1.397 -32.070 1.00 78.12 241 ALA A O 1
ATOM 1910 N N . PRO A 1 242 ? 9.595 1.002 -30.473 1.00 77.31 242 PRO A N 1
ATOM 1911 C CA . PRO A 1 242 ? 8.771 0.110 -31.290 1.00 77.31 242 PRO A CA 1
ATOM 1912 C C . PRO A 1 242 ? 8.149 0.829 -32.496 1.00 77.31 242 PRO A C 1
ATOM 1914 O O . PRO A 1 242 ? 7.948 2.045 -32.472 1.00 77.31 242 PRO A O 1
ATOM 1917 N N . GLU A 1 243 ? 7.783 0.081 -33.541 1.00 74.81 243 GLU A N 1
ATOM 1918 C CA . GLU A 1 243 ? 7.092 0.661 -34.699 1.00 74.81 243 GLU A CA 1
ATOM 1919 C C . GLU A 1 243 ? 5.731 1.278 -34.305 1.00 74.81 243 GLU A C 1
ATOM 1921 O O . GLU A 1 243 ? 4.977 0.643 -33.560 1.00 74.81 243 GLU A O 1
ATOM 1926 N N . PRO A 1 244 ? 5.352 2.464 -34.833 1.00 63.97 244 PRO A N 1
ATOM 1927 C CA . PRO A 1 244 ? 4.146 3.181 -34.400 1.00 63.97 244 PRO A CA 1
ATOM 1928 C C . PRO A 1 244 ? 2.836 2.382 -34.471 1.00 63.97 244 PRO A C 1
ATOM 1930 O O . PRO A 1 244 ? 1.947 2.598 -33.650 1.00 63.97 244 PRO A O 1
ATOM 1933 N N . GLY A 1 245 ? 2.716 1.433 -35.407 1.00 66.06 245 GLY A N 1
ATOM 1934 C CA . GLY A 1 245 ? 1.532 0.573 -35.526 1.00 66.06 245 GLY A CA 1
ATOM 1935 C C . GLY A 1 245 ? 1.313 -0.357 -34.325 1.00 66.06 245 GLY A C 1
ATOM 1936 O O . GLY A 1 245 ? 0.171 -0.664 -33.995 1.00 66.06 245 GLY A O 1
ATOM 1937 N N . LEU A 1 246 ? 2.377 -0.752 -33.614 1.00 74.81 246 LEU A N 1
ATOM 1938 C CA . LEU A 1 246 ? 2.276 -1.611 -32.426 1.00 74.81 246 LEU A CA 1
ATOM 1939 C C . LEU A 1 246 ? 1.572 -0.889 -31.264 1.00 74.81 246 LEU A C 1
ATOM 1941 O O . LEU A 1 246 ? 0.820 -1.511 -30.513 1.00 74.81 246 LEU A O 1
ATOM 1945 N N . ALA A 1 247 ? 1.760 0.429 -31.141 1.00 70.06 247 ALA A N 1
ATOM 1946 C CA . ALA A 1 247 ? 1.129 1.238 -30.098 1.00 70.06 247 ALA A CA 1
ATOM 1947 C C . ALA A 1 247 ? -0.404 1.306 -30.240 1.00 70.06 247 ALA A C 1
ATOM 1949 O O . ALA A 1 247 ? -1.112 1.459 -29.245 1.00 70.06 247 ALA A O 1
ATOM 1950 N N . GLU A 1 248 ? -0.937 1.153 -31.458 1.00 75.81 248 GLU A N 1
ATOM 1951 C CA . GLU A 1 248 ? -2.384 1.101 -31.685 1.00 75.81 248 GLU A CA 1
ATOM 1952 C C . GLU A 1 248 ? -3.012 -0.236 -31.268 1.00 75.81 248 GLU A C 1
ATOM 1954 O O . GLU A 1 248 ? -4.198 -0.254 -30.926 1.00 75.81 248 GLU A O 1
ATOM 1959 N N . CYS A 1 249 ? -2.229 -1.321 -31.264 1.00 80.06 249 CYS A N 1
ATOM 1960 C CA . CYS A 1 249 ? -2.640 -2.656 -30.821 1.00 80.06 249 CYS A CA 1
ATOM 1961 C C . CYS A 1 249 ? -2.520 -2.829 -29.298 1.00 80.06 249 CYS A C 1
ATOM 1963 O O . CYS A 1 249 ? -3.409 -3.402 -28.673 1.00 80.06 249 CYS A O 1
ATOM 1965 N N . TYR A 1 250 ? -1.448 -2.308 -28.695 1.00 90.50 250 TYR A N 1
ATOM 1966 C CA . TYR A 1 250 ? -1.101 -2.512 -27.281 1.00 90.50 250 TYR A CA 1
ATOM 1967 C C . TYR A 1 250 ? -1.428 -1.289 -26.408 1.00 90.50 250 TYR A C 1
ATOM 1969 O O . TYR A 1 250 ? -0.600 -0.805 -25.633 1.00 90.50 250 TYR A O 1
ATOM 1977 N N . ARG A 1 251 ? -2.648 -0.759 -26.558 1.00 92.69 251 ARG A N 1
ATOM 1978 C CA . ARG A 1 251 ? -3.139 0.406 -25.800 1.00 92.69 251 ARG A CA 1
ATOM 1979 C C . ARG A 1 251 ? -3.382 0.062 -24.329 1.00 92.69 251 ARG A C 1
ATOM 1981 O O . ARG A 1 251 ? -3.779 -1.053 -23.998 1.00 92.69 251 ARG A O 1
ATOM 1988 N N . VAL A 1 252 ? -3.244 1.063 -23.456 1.00 95.31 252 VAL A N 1
ATOM 1989 C CA . VAL A 1 252 ? -3.721 0.977 -22.066 1.00 95.31 252 VAL A CA 1
ATOM 1990 C C . VAL A 1 252 ? -5.238 0.707 -22.082 1.00 95.31 252 VAL A C 1
ATOM 1992 O O . VAL A 1 252 ? -5.962 1.470 -22.726 1.00 95.31 252 VAL A O 1
ATOM 1995 N N . PRO A 1 253 ? -5.735 -0.361 -21.428 1.00 94.25 253 PRO A N 1
ATOM 1996 C CA . PRO A 1 253 ? -7.153 -0.707 -21.454 1.00 94.25 253 PRO A CA 1
ATOM 1997 C C . PRO A 1 253 ? -7.992 0.269 -20.626 1.00 94.25 253 PRO A C 1
ATOM 1999 O O . PRO A 1 253 ? -7.526 0.854 -19.648 1.00 94.25 253 PRO A O 1
ATOM 2002 N N . LEU A 1 254 ? -9.260 0.414 -20.997 1.00 93.00 254 LEU A N 1
ATOM 2003 C CA . LEU A 1 254 ? -10.215 1.263 -20.299 1.00 93.00 254 LEU A CA 1
ATOM 2004 C C . LEU A 1 254 ? -10.792 0.547 -19.061 1.00 93.00 254 LEU A C 1
ATOM 2006 O O . LEU A 1 254 ? -10.818 -0.685 -19.002 1.00 93.00 254 LEU A O 1
ATOM 2010 N N . PRO A 1 255 ? -11.352 1.284 -18.080 1.00 92.75 255 PRO A N 1
ATOM 2011 C CA . PRO A 1 255 ? -11.996 0.682 -16.907 1.00 92.75 255 PRO A CA 1
ATOM 2012 C C . PRO A 1 255 ? -13.107 -0.333 -17.255 1.00 92.75 255 PRO A C 1
ATOM 2014 O O . PRO A 1 255 ? -13.264 -1.354 -16.582 1.00 92.75 255 PRO A O 1
ATOM 2017 N N . VAL A 1 256 ? -13.826 -0.111 -18.363 1.00 91.94 256 VAL A N 1
ATOM 2018 C CA . VAL A 1 256 ? -14.841 -1.042 -18.889 1.00 91.94 256 VAL A CA 1
ATOM 2019 C C . VAL A 1 256 ? -14.249 -2.402 -19.292 1.00 91.94 256 VAL A C 1
ATOM 2021 O O . VAL A 1 256 ? -14.861 -3.435 -19.018 1.00 91.94 256 VAL A O 1
ATOM 2024 N N . ASP A 1 257 ? -13.025 -2.440 -19.825 1.00 90.50 257 ASP A N 1
ATOM 2025 C CA . ASP A 1 257 ? -12.342 -3.681 -20.222 1.00 90.50 257 ASP A CA 1
ATOM 2026 C C . ASP A 1 257 ? -11.942 -4.521 -18.997 1.00 90.50 257 ASP A C 1
ATOM 2028 O O . ASP A 1 257 ? -11.846 -5.754 -19.057 1.00 90.50 257 ASP A O 1
ATOM 2032 N N . LEU A 1 258 ? -11.737 -3.862 -17.851 1.00 87.25 258 LEU A N 1
ATOM 2033 C CA . LEU A 1 258 ? -11.520 -4.506 -16.554 1.00 87.25 258 LEU A CA 1
ATOM 2034 C C . LEU A 1 258 ? -12.828 -4.894 -15.844 1.00 87.25 258 LEU A C 1
ATOM 2036 O O . LEU A 1 258 ? -12.772 -5.566 -14.817 1.00 87.25 258 LEU A O 1
ATOM 2040 N N . LYS A 1 259 ? -13.993 -4.524 -16.399 1.00 91.00 259 LYS A N 1
ATOM 2041 C CA . LYS A 1 259 ? -15.329 -4.679 -15.794 1.00 91.00 259 LYS A CA 1
ATOM 2042 C C . LYS A 1 259 ? -15.491 -3.931 -14.460 1.00 91.00 259 LYS A C 1
ATOM 2044 O O . LYS A 1 259 ? -16.231 -4.382 -13.586 1.00 91.00 259 LYS A O 1
ATOM 2049 N N . ILE A 1 260 ? -14.813 -2.793 -14.304 1.00 90.44 260 ILE A N 1
ATOM 2050 C CA . ILE A 1 260 ? -14.998 -1.876 -13.168 1.00 90.44 260 ILE A CA 1
ATOM 2051 C C . ILE A 1 260 ? -15.829 -0.648 -13.588 1.00 90.44 260 ILE A C 1
ATOM 2053 O O . ILE A 1 260 ? -16.196 -0.501 -14.754 1.00 90.44 260 ILE A O 1
ATOM 2057 N N . SER A 1 261 ? -16.146 0.225 -12.626 1.00 87.94 261 SER A N 1
ATOM 2058 C CA . SER A 1 261 ? -16.775 1.534 -12.871 1.00 87.94 261 SER A CA 1
ATOM 2059 C C . SER A 1 261 ? -16.013 2.336 -13.934 1.00 87.94 261 SER A C 1
ATOM 2061 O O . SER A 1 261 ? -14.793 2.246 -14.017 1.00 87.94 261 SER A O 1
ATOM 2063 N N . SER A 1 262 ? -16.698 3.175 -14.714 1.00 83.25 262 SER A N 1
ATOM 2064 C CA . SER A 1 262 ? -16.031 4.194 -15.539 1.00 83.25 262 SER A CA 1
ATOM 2065 C C . SER A 1 262 ? -15.444 5.327 -14.690 1.00 83.25 262 SER A C 1
ATOM 2067 O O . SER A 1 262 ? -14.412 5.894 -15.043 1.00 83.25 262 SER A O 1
ATOM 2069 N N . GLU A 1 263 ? -16.080 5.643 -13.561 1.00 85.44 263 GLU A N 1
ATOM 2070 C CA . GLU A 1 263 ? -15.716 6.752 -12.679 1.00 85.44 263 GLU A CA 1
ATOM 2071 C C . GLU A 1 263 ? -14.992 6.268 -11.418 1.00 85.44 263 GLU A C 1
ATOM 2073 O O . GLU A 1 263 ? -15.473 5.374 -10.714 1.00 85.44 263 GLU A O 1
ATOM 2078 N N . SER A 1 264 ? -13.868 6.921 -11.104 1.00 88.19 264 SER A N 1
ATOM 2079 C CA . SER A 1 264 ? -13.173 6.807 -9.820 1.00 88.19 264 SER A CA 1
ATOM 2080 C C . SER A 1 264 ? -13.550 7.984 -8.925 1.00 88.19 264 SER A C 1
ATOM 2082 O O . SER A 1 264 ? -13.388 9.137 -9.322 1.00 88.19 264 SER A O 1
ATOM 2084 N N . LEU A 1 265 ? -14.002 7.695 -7.704 1.00 88.69 265 LEU A N 1
ATOM 2085 C CA . LEU A 1 265 ? -14.361 8.704 -6.697 1.00 88.69 265 LEU A CA 1
ATOM 2086 C C . LEU A 1 265 ? -13.158 9.176 -5.854 1.00 88.69 265 LEU A C 1
ATOM 2088 O O . LEU A 1 265 ? -13.303 10.035 -4.985 1.00 88.69 265 LEU A O 1
ATOM 2092 N N . SER A 1 266 ? -11.966 8.625 -6.101 1.00 93.88 266 SER A N 1
ATOM 2093 C CA . SER A 1 266 ? -10.748 8.974 -5.368 1.00 93.88 266 SER A CA 1
ATOM 2094 C C . SER A 1 266 ? -10.211 10.367 -5.750 1.00 93.88 266 SER A C 1
ATOM 2096 O O . SER A 1 266 ? -10.045 10.651 -6.939 1.00 93.88 266 SER A O 1
ATOM 2098 N N . PRO A 1 267 ? -9.822 11.215 -4.774 1.00 92.62 267 PRO A N 1
ATOM 2099 C CA . PRO A 1 267 ? -9.098 12.465 -5.023 1.00 92.62 267 PRO A CA 1
ATOM 2100 C C . PRO A 1 267 ? -7.584 12.265 -5.275 1.00 92.62 267 PRO A C 1
ATOM 2102 O O . PRO A 1 267 ? -6.838 13.240 -5.411 1.00 92.62 267 PRO A O 1
ATOM 2105 N N . TRP A 1 268 ? -7.105 11.019 -5.334 1.00 95.06 268 TRP A N 1
ATOM 2106 C CA . TRP A 1 268 ? -5.790 10.644 -5.865 1.00 95.06 268 TRP A CA 1
ATOM 2107 C C . TRP A 1 268 ? -5.924 10.127 -7.298 1.00 95.06 268 TRP A C 1
ATOM 2109 O O . TRP A 1 268 ? -6.751 9.248 -7.554 1.00 95.06 268 TRP A O 1
ATOM 2119 N N . ARG A 1 269 ? -5.067 10.628 -8.193 1.00 96.69 269 ARG A N 1
ATOM 2120 C CA . ARG A 1 269 ? -4.884 10.121 -9.559 1.00 96.69 269 ARG A CA 1
ATOM 2121 C C . ARG A 1 269 ? -3.570 9.349 -9.656 1.00 96.69 269 ARG A C 1
ATOM 2123 O O . ARG A 1 269 ? -2.630 9.683 -8.944 1.00 96.69 269 ARG A O 1
ATOM 2130 N N . GLY A 1 270 ? -3.509 8.334 -10.512 1.00 98.00 270 GLY A N 1
ATOM 2131 C CA . GLY A 1 270 ? -2.246 7.676 -10.866 1.00 98.00 270 GLY A CA 1
ATOM 2132 C C . GLY A 1 270 ? -1.322 8.580 -11.689 1.00 98.00 270 GLY A C 1
ATOM 2133 O O . GLY A 1 270 ? -1.765 9.592 -12.236 1.00 98.00 270 GLY A O 1
ATOM 2134 N N . GLY A 1 271 ? -0.050 8.191 -11.787 1.00 98.56 271 GLY A N 1
ATOM 2135 C CA . GLY A 1 271 ? 0.964 8.850 -12.615 1.00 98.56 271 GLY A CA 1
ATOM 2136 C C . GLY A 1 271 ? 2.236 9.275 -11.878 1.00 98.56 271 GLY A C 1
ATOM 2137 O O . GLY A 1 271 ? 2.210 9.693 -10.719 1.00 98.56 271 GLY A O 1
ATOM 2138 N N . GLU A 1 272 ? 3.354 9.207 -12.595 1.00 98.75 272 GLU A N 1
ATOM 2139 C CA . GLU A 1 272 ? 4.625 9.846 -12.251 1.00 98.75 272 GLU A CA 1
ATOM 2140 C C . GLU A 1 272 ? 4.458 11.371 -12.206 1.00 98.75 272 GLU A C 1
ATOM 2142 O O . GLU A 1 272 ? 4.922 12.014 -11.264 1.00 98.75 272 GLU A O 1
ATOM 2147 N N . THR A 1 273 ? 3.730 11.944 -13.168 1.00 98.62 273 THR A N 1
ATOM 2148 C CA . THR A 1 273 ? 3.494 13.390 -13.293 1.00 98.62 273 THR A CA 1
ATOM 2149 C C . THR A 1 273 ? 2.755 13.957 -12.076 1.00 98.62 273 THR A C 1
ATOM 2151 O O . THR A 1 273 ? 3.220 14.913 -11.454 1.00 98.62 273 THR A O 1
ATOM 2154 N N . GLU A 1 274 ? 1.637 13.337 -11.680 1.00 98.00 274 GLU A N 1
ATOM 2155 C CA . GLU A 1 274 ? 0.859 13.713 -10.486 1.00 98.00 274 GLU A CA 1
ATOM 2156 C C . GLU A 1 274 ? 1.673 13.482 -9.198 1.00 98.00 274 GLU A C 1
ATOM 2158 O O . GLU A 1 274 ? 1.646 14.307 -8.280 1.00 98.00 274 GLU A O 1
ATOM 2163 N N . GLY A 1 275 ? 2.446 12.390 -9.135 1.00 97.44 275 GLY A N 1
ATOM 2164 C CA . GLY A 1 275 ? 3.342 12.094 -8.017 1.00 97.44 275 GLY A CA 1
ATOM 2165 C C . GLY A 1 275 ? 4.406 13.175 -7.820 1.00 97.44 275 GLY A C 1
ATOM 2166 O O . GLY A 1 275 ? 4.550 13.707 -6.716 1.00 97.44 275 GLY A O 1
ATOM 2167 N N . LEU A 1 276 ? 5.115 13.547 -8.890 1.00 97.50 276 LEU A N 1
ATOM 2168 C CA . LEU A 1 276 ? 6.115 14.618 -8.884 1.00 97.50 276 LEU A CA 1
ATOM 2169 C C . LEU A 1 276 ? 5.476 15.973 -8.556 1.00 97.50 276 LEU A C 1
ATOM 2171 O O . LEU A 1 276 ? 5.984 16.685 -7.693 1.00 97.50 276 LEU A O 1
ATOM 2175 N N . GLN A 1 277 ? 4.322 16.302 -9.142 1.00 96.19 277 GLN A N 1
ATOM 2176 C CA . GLN A 1 277 ? 3.597 17.538 -8.832 1.00 96.19 277 GLN A CA 1
ATOM 2177 C C . GLN A 1 277 ? 3.234 17.635 -7.340 1.00 96.19 277 GLN A C 1
ATOM 2179 O O . GLN A 1 277 ? 3.457 18.676 -6.716 1.00 96.19 277 GLN A O 1
ATOM 2184 N N . ARG A 1 278 ? 2.729 16.552 -6.733 1.00 93.62 278 ARG A N 1
ATOM 2185 C CA . ARG A 1 278 ? 2.434 16.507 -5.290 1.00 93.62 278 ARG A CA 1
ATOM 2186 C C . ARG A 1 278 ? 3.692 16.542 -4.426 1.00 93.62 278 ARG A C 1
ATOM 2188 O O . ARG A 1 278 ? 3.631 17.060 -3.309 1.00 93.62 278 ARG A O 1
ATOM 2195 N N . LEU A 1 279 ? 4.815 16.011 -4.909 1.00 93.06 279 LEU A N 1
ATOM 2196 C CA . LEU A 1 279 ? 6.111 16.114 -4.240 1.00 93.06 279 LEU A CA 1
ATOM 2197 C C . LEU A 1 279 ? 6.567 17.579 -4.202 1.00 93.06 279 LEU A C 1
ATOM 2199 O O . LEU A 1 279 ? 6.836 18.083 -3.114 1.00 93.06 279 LEU A O 1
ATOM 2203 N N . GLU A 1 280 ? 6.554 18.296 -5.330 1.00 91.19 280 GLU A N 1
ATOM 2204 C CA . GLU A 1 280 ? 6.905 19.727 -5.374 1.00 91.19 280 GLU A CA 1
ATOM 2205 C C . GLU A 1 280 ? 5.992 20.585 -4.488 1.00 91.19 280 GLU A C 1
ATOM 2207 O O . GLU A 1 280 ? 6.471 21.427 -3.727 1.00 91.19 280 GLU A O 1
ATOM 2212 N N . GLN A 1 281 ? 4.678 20.335 -4.511 1.00 88.75 281 GLN A N 1
ATOM 2213 C CA . GLN A 1 281 ? 3.715 21.041 -3.658 1.00 88.75 281 GLN A CA 1
ATOM 2214 C C . GLN A 1 281 ? 4.038 20.883 -2.164 1.00 88.75 281 GLN A C 1
ATOM 2216 O O . GLN A 1 281 ? 4.033 21.869 -1.429 1.00 88.75 281 GLN A O 1
ATOM 2221 N N . HIS A 1 282 ? 4.388 19.676 -1.708 1.00 83.44 282 HIS A N 1
ATOM 2222 C CA . HIS A 1 282 ? 4.765 19.448 -0.307 1.00 83.44 282 HIS A CA 1
ATOM 2223 C C . HIS A 1 282 ? 6.172 19.938 0.046 1.00 83.44 282 HIS A C 1
ATOM 2225 O O . HIS A 1 282 ? 6.425 20.222 1.214 1.00 83.44 282 HIS A O 1
ATOM 2231 N N . LEU A 1 283 ? 7.078 20.053 -0.929 1.00 84.94 283 LEU A N 1
ATOM 2232 C CA . LEU A 1 283 ? 8.398 20.658 -0.731 1.00 84.94 283 LEU A CA 1
ATOM 2233 C C . LEU A 1 283 ? 8.393 22.190 -0.867 1.00 84.94 283 LEU A C 1
ATOM 2235 O O . LEU A 1 283 ? 9.404 22.823 -0.579 1.00 84.94 283 LEU A O 1
ATOM 2239 N N . THR A 1 284 ? 7.273 22.803 -1.261 1.00 84.44 284 THR A N 1
ATOM 2240 C CA . THR A 1 284 ? 7.148 24.267 -1.362 1.00 84.44 284 THR A CA 1
ATOM 2241 C C . THR A 1 284 ? 7.177 24.929 0.023 1.00 84.44 284 THR A C 1
ATOM 2243 O O . THR A 1 284 ? 7.865 25.933 0.205 1.00 84.44 284 THR A O 1
ATOM 2246 N N . ASP A 1 285 ? 6.509 24.350 1.031 1.00 78.06 285 ASP A N 1
ATOM 2247 C CA . ASP A 1 285 ? 6.626 24.805 2.424 1.00 78.06 285 ASP A CA 1
ATOM 2248 C C . ASP A 1 285 ? 7.835 24.156 3.119 1.00 78.06 285 ASP A C 1
ATOM 2250 O O . ASP A 1 285 ? 7.747 23.152 3.832 1.00 78.06 285 ASP A O 1
ATOM 2254 N N . GLN A 1 286 ? 8.994 24.786 2.930 1.00 73.75 286 GLN A N 1
ATOM 2255 C CA . GLN A 1 286 ? 10.250 24.394 3.570 1.00 73.75 286 GLN A CA 1
ATOM 2256 C C . GLN A 1 286 ? 10.192 24.467 5.109 1.00 73.75 286 GLN A C 1
ATOM 2258 O O . GLN A 1 286 ? 10.901 23.726 5.797 1.00 73.75 286 GLN A O 1
ATOM 2263 N N . GLY A 1 287 ? 9.331 25.323 5.675 1.00 72.88 287 GLY A N 1
ATOM 2264 C CA . GLY A 1 287 ? 9.113 25.419 7.119 1.00 72.88 287 GLY A CA 1
ATOM 2265 C C . GLY A 1 287 ? 8.386 24.189 7.661 1.00 72.88 287 GLY A C 1
ATOM 2266 O O . GLY A 1 287 ? 8.795 23.612 8.673 1.00 72.88 287 GLY A O 1
ATOM 2267 N N . TRP A 1 288 ? 7.362 23.719 6.951 1.00 78.75 288 TRP A N 1
ATOM 2268 C CA . TRP A 1 288 ? 6.681 22.460 7.250 1.00 78.75 288 TRP A CA 1
ATOM 2269 C C . TRP A 1 288 ? 7.613 21.254 7.073 1.00 78.75 288 TRP A C 1
ATOM 2271 O O . TRP A 1 288 ? 7.704 20.426 7.978 1.00 78.75 288 TRP A O 1
ATOM 2281 N N . VAL A 1 289 ? 8.376 21.173 5.975 1.00 73.94 289 VAL A N 1
ATOM 2282 C CA . VAL A 1 289 ? 9.311 20.057 5.706 1.00 73.94 289 VAL A CA 1
ATOM 2283 C C . VAL A 1 289 ? 10.381 19.902 6.792 1.00 73.94 289 VAL A C 1
ATOM 2285 O O . VAL A 1 289 ? 10.686 18.780 7.210 1.00 73.94 289 VAL A O 1
ATOM 2288 N N . THR A 1 290 ? 10.954 21.013 7.259 1.00 72.31 290 THR A N 1
ATOM 2289 C CA . THR A 1 290 ? 12.015 21.014 8.283 1.00 72.31 290 THR A CA 1
ATOM 2290 C C . THR A 1 290 ? 11.478 20.789 9.698 1.00 72.31 290 THR A C 1
ATOM 2292 O O . THR A 1 290 ? 12.139 20.125 10.497 1.00 72.31 290 THR A O 1
ATOM 2295 N N . SER A 1 291 ? 10.269 21.269 10.010 1.00 75.19 291 SER A N 1
ATOM 2296 C CA . SER A 1 291 ? 9.620 21.071 11.318 1.00 75.19 291 SER A CA 1
ATOM 2297 C C . SER A 1 291 ? 8.795 19.777 11.439 1.00 75.19 291 SER A C 1
ATOM 2299 O O . SER A 1 291 ? 8.411 19.398 12.554 1.00 75.19 291 SER A O 1
ATOM 2301 N N . PHE A 1 292 ? 8.545 19.070 10.328 1.00 74.75 292 PHE A N 1
ATOM 2302 C CA . PHE A 1 292 ? 7.688 17.884 10.274 1.00 74.75 292 PHE A CA 1
ATOM 2303 C C . PHE A 1 292 ? 8.067 16.851 11.336 1.00 74.75 292 PHE A C 1
ATOM 2305 O O . PHE A 1 292 ? 9.179 16.323 11.348 1.00 74.75 292 PHE A O 1
ATOM 2312 N N . THR A 1 293 ? 7.116 16.489 12.193 1.00 67.75 293 THR A N 1
ATOM 2313 C CA . THR A 1 293 ? 7.276 15.384 13.143 1.00 67.75 293 THR A CA 1
ATOM 2314 C C . THR A 1 293 ? 6.008 14.539 13.170 1.00 67.75 293 THR A C 1
ATOM 2316 O O . THR A 1 293 ? 4.949 15.006 13.580 1.00 67.75 293 THR A O 1
ATOM 2319 N N . LYS A 1 294 ? 6.112 13.271 12.754 1.00 66.06 294 LYS A N 1
ATOM 2320 C CA . LYS A 1 294 ? 4.971 12.350 12.578 1.00 66.06 294 LYS A CA 1
ATOM 2321 C C . LYS A 1 294 ? 3.956 12.297 13.744 1.00 66.06 294 LYS A C 1
ATOM 2323 O O . LYS A 1 294 ? 2.769 12.251 13.452 1.00 66.06 294 LYS A O 1
ATOM 2328 N N . PRO A 1 295 ? 4.339 12.353 15.039 1.00 57.62 295 PRO A N 1
ATOM 2329 C CA . PRO A 1 295 ? 3.373 12.350 16.146 1.00 57.62 295 PRO A CA 1
ATOM 2330 C C . PRO A 1 295 ? 2.686 13.704 16.392 1.00 57.62 295 PRO A C 1
ATOM 2332 O O . PRO A 1 295 ? 1.753 13.767 17.188 1.00 57.62 295 PRO A O 1
ATOM 2335 N N . ARG A 1 296 ? 3.171 14.786 15.765 1.00 55.19 296 ARG A N 1
ATOM 2336 C CA . ARG A 1 296 ? 2.619 16.149 15.849 1.00 55.19 296 ARG A CA 1
ATOM 2337 C C . ARG A 1 296 ? 1.867 16.578 14.584 1.00 55.19 296 ARG A C 1
ATOM 2339 O O . ARG A 1 296 ? 1.309 17.671 14.582 1.00 55.19 296 ARG A O 1
ATOM 2346 N N . THR A 1 297 ? 1.816 15.752 13.531 1.00 57.91 297 THR A N 1
ATOM 2347 C CA . THR A 1 297 ? 0.916 15.992 12.387 1.00 57.91 297 THR A CA 1
ATOM 2348 C C . THR A 1 297 ? -0.499 16.121 12.928 1.00 57.91 297 THR A C 1
ATOM 2350 O O . THR A 1 297 ? -0.952 15.194 13.603 1.00 57.91 297 THR A O 1
ATOM 2353 N N . ILE A 1 298 ? -1.135 17.274 12.691 1.00 47.56 298 ILE A N 1
ATOM 2354 C CA . ILE A 1 298 ? -2.306 17.758 13.437 1.00 47.56 298 ILE A CA 1
ATOM 2355 C C . ILE A 1 298 ? -3.325 16.620 13.622 1.00 47.56 298 ILE A C 1
ATOM 2357 O O . ILE A 1 298 ? -3.991 16.250 12.653 1.00 47.56 298 ILE A O 1
ATOM 2361 N N . PRO A 1 299 ? -3.478 16.058 14.844 1.00 40.97 299 PRO A N 1
ATOM 2362 C CA . PRO A 1 299 ? -4.368 14.916 15.071 1.00 40.97 299 PRO A CA 1
ATOM 2363 C C . PRO A 1 299 ? -5.820 15.224 14.711 1.00 40.97 299 PRO A C 1
ATOM 2365 O O . PRO A 1 299 ? -6.599 14.308 14.467 1.00 40.97 299 PRO A O 1
ATOM 2368 N N . ASN A 1 300 ? -6.152 16.515 14.677 1.00 41.19 300 ASN A N 1
ATOM 2369 C CA . ASN A 1 300 ? -7.472 17.084 14.465 1.00 41.19 300 ASN A CA 1
ATOM 2370 C C . ASN A 1 300 ? -7.889 17.139 12.980 1.00 41.19 300 ASN A C 1
ATOM 2372 O O . ASN A 1 300 ? -8.962 17.646 12.670 1.00 41.19 300 ASN A O 1
ATOM 2376 N N . SER A 1 301 ? -7.061 16.635 12.055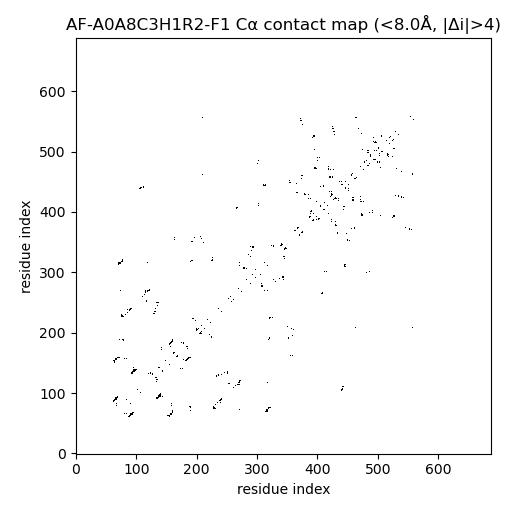 1.00 49.44 301 SER A N 1
ATOM 2377 C CA . SER A 1 301 ? -7.400 16.545 10.632 1.00 49.44 301 SER A CA 1
ATOM 2378 C C . SER A 1 301 ? -7.078 15.163 10.061 1.00 49.44 301 SER A C 1
ATOM 2380 O O . SER A 1 301 ? -5.916 14.755 9.997 1.00 49.44 301 SER A O 1
ATOM 2382 N N . LEU A 1 302 ? -8.128 14.452 9.631 1.00 57.56 302 LEU A N 1
ATOM 2383 C CA . LEU A 1 302 ? -8.033 13.220 8.835 1.00 57.56 302 LEU A CA 1
ATOM 2384 C C . LEU A 1 302 ? -8.034 13.476 7.315 1.00 57.56 302 LEU A C 1
ATOM 2386 O O . LEU A 1 302 ? -7.836 12.543 6.538 1.00 57.56 302 LEU A O 1
ATOM 2390 N N . LEU A 1 303 ? -8.194 14.735 6.890 1.00 58.34 303 LEU A N 1
ATOM 2391 C CA . LEU A 1 303 ? -7.758 15.172 5.561 1.00 58.34 303 LEU A CA 1
ATOM 2392 C C . LEU A 1 303 ? -6.218 15.052 5.484 1.00 58.34 303 LEU A C 1
ATOM 2394 O O . LEU A 1 303 ? -5.570 15.019 6.536 1.00 58.34 303 LEU A O 1
ATOM 2398 N N . PRO A 1 304 ? -5.598 14.965 4.290 1.00 58.94 304 PRO A N 1
ATOM 2399 C CA . PRO A 1 304 ? -4.155 14.745 4.161 1.00 58.94 304 PRO A CA 1
ATOM 2400 C C . PRO A 1 304 ? -3.309 15.893 4.753 1.00 58.94 304 PRO A C 1
ATOM 2402 O O . PRO A 1 304 ? -2.925 16.836 4.076 1.00 58.94 304 PRO A O 1
ATOM 2405 N N . SER A 1 305 ? -2.978 15.765 6.042 1.00 67.56 305 SER A N 1
ATOM 2406 C CA . SER A 1 305 ? -2.021 16.581 6.816 1.00 67.56 305 SER A CA 1
ATOM 2407 C C . SER A 1 305 ? -0.594 15.997 6.805 1.00 67.56 305 SER A C 1
ATOM 2409 O O . SER A 1 305 ? 0.304 16.433 7.526 1.00 67.56 305 SER A O 1
ATOM 2411 N N . THR A 1 306 ? -0.396 14.983 5.964 1.00 78.69 306 THR A N 1
ATOM 2412 C CA . THR A 1 306 ? 0.867 14.334 5.594 1.00 78.69 306 THR A CA 1
ATOM 2413 C C . THR A 1 306 ? 0.938 14.296 4.073 1.00 78.69 306 THR A C 1
ATOM 2415 O O . THR A 1 306 ? -0.118 14.310 3.448 1.00 78.69 306 THR A O 1
ATOM 2418 N N . THR A 1 307 ? 2.131 14.117 3.497 1.00 86.00 307 THR A N 1
ATOM 2419 C CA . THR A 1 307 ? 2.407 14.267 2.051 1.00 86.00 307 THR A CA 1
ATOM 2420 C C . THR A 1 307 ? 1.459 13.554 1.073 1.00 86.00 307 THR A C 1
ATOM 2422 O O . THR A 1 307 ? 1.419 13.905 -0.100 1.00 86.00 307 THR A O 1
ATOM 2425 N N . GLY A 1 308 ? 0.729 12.518 1.503 1.00 89.44 308 GLY A N 1
ATOM 2426 C CA . GLY A 1 308 ? -0.214 11.792 0.645 1.00 89.44 308 GLY A CA 1
ATOM 2427 C C . GLY A 1 308 ? 0.456 11.058 -0.522 1.00 89.44 308 GLY A C 1
ATOM 2428 O O . GLY A 1 308 ? -0.243 10.630 -1.437 1.00 89.44 308 GLY A O 1
ATOM 2429 N N . LEU A 1 309 ? 1.790 10.924 -0.488 1.00 96.50 309 LEU A N 1
ATOM 2430 C CA . LEU A 1 309 ? 2.610 10.364 -1.566 1.00 96.50 309 LEU A CA 1
ATOM 2431 C C . LEU A 1 309 ? 2.702 8.830 -1.549 1.00 96.50 309 LEU A C 1
ATOM 2433 O O . LEU A 1 309 ? 3.283 8.240 -2.455 1.00 96.50 309 LEU A O 1
ATOM 2437 N N . SER A 1 310 ? 2.151 8.168 -0.528 1.00 97.81 310 SER A N 1
ATOM 2438 C CA . SER A 1 310 ? 2.278 6.719 -0.364 1.00 97.81 310 SER A CA 1
ATOM 2439 C C . SER A 1 310 ? 1.765 5.890 -1.557 1.00 97.81 310 SER A C 1
ATOM 2441 O O . SER A 1 310 ? 2.476 4.953 -1.905 1.00 97.81 310 SER A O 1
ATOM 2443 N N . PRO A 1 311 ? 0.673 6.242 -2.275 1.00 98.38 311 PRO A N 1
ATOM 2444 C CA . PRO A 1 311 ? 0.266 5.500 -3.476 1.00 98.38 311 PRO A CA 1
ATOM 2445 C C . PRO A 1 311 ? 1.344 5.483 -4.567 1.00 98.38 311 PRO A C 1
ATOM 2447 O O . PRO A 1 311 ? 1.619 4.444 -5.158 1.00 98.38 311 PRO A O 1
ATOM 2450 N N . TYR A 1 312 ? 2.020 6.614 -4.780 1.00 98.62 312 TYR A N 1
ATOM 2451 C CA . TYR A 1 312 ? 3.063 6.761 -5.798 1.00 98.62 312 TYR A CA 1
ATOM 2452 C C . TYR A 1 312 ? 4.360 6.026 -5.419 1.00 98.62 312 TYR A C 1
ATOM 2454 O O . TYR A 1 312 ? 5.058 5.556 -6.308 1.00 98.62 312 TYR A O 1
ATOM 2462 N N . PHE A 1 313 ? 4.671 5.868 -4.124 1.00 98.56 313 PHE A N 1
ATOM 2463 C CA . PHE A 1 313 ? 5.794 5.027 -3.669 1.00 98.56 313 PHE A CA 1
ATOM 2464 C C . PHE A 1 313 ? 5.480 3.519 -3.687 1.00 98.56 313 PHE A C 1
ATOM 2466 O O . PHE A 1 313 ? 6.403 2.708 -3.774 1.00 98.56 313 PHE A O 1
ATOM 2473 N N . SER A 1 314 ? 4.205 3.131 -3.572 1.00 98.38 314 SER A N 1
ATOM 2474 C CA . SER A 1 314 ? 3.760 1.728 -3.643 1.00 98.38 314 SER A CA 1
ATOM 2475 C C . SER A 1 314 ? 3.595 1.246 -5.089 1.00 98.38 314 SER A C 1
ATOM 2477 O O . SER A 1 314 ? 3.949 0.114 -5.404 1.00 98.38 314 SER A O 1
ATOM 2479 N N . MET A 1 315 ? 3.110 2.124 -5.973 1.00 98.44 315 MET A N 1
ATOM 2480 C CA . MET A 1 315 ? 2.972 1.918 -7.422 1.00 98.44 315 MET A CA 1
ATOM 2481 C C . MET A 1 315 ? 4.188 2.452 -8.206 1.00 98.44 315 MET A C 1
ATOM 2483 O O . MET A 1 315 ? 4.052 2.817 -9.369 1.00 98.44 315 MET A O 1
ATOM 2487 N N . GLY A 1 316 ? 5.340 2.626 -7.545 1.00 98.31 316 GLY A N 1
ATOM 2488 C CA . GLY A 1 316 ? 6.627 3.006 -8.148 1.00 98.31 316 GLY A CA 1
ATOM 2489 C C . GLY A 1 316 ? 6.677 4.283 -9.007 1.00 98.31 316 GLY A C 1
ATOM 2490 O O . GLY A 1 316 ? 7.714 4.579 -9.590 1.00 98.31 316 GLY A O 1
ATOM 2491 N N . CYS A 1 317 ? 5.603 5.072 -9.062 1.00 98.75 317 CYS A N 1
ATOM 2492 C CA . CYS A 1 317 ? 5.490 6.339 -9.790 1.00 98.75 317 CYS A CA 1
ATOM 2493 C C . CYS A 1 317 ? 6.404 7.437 -9.211 1.00 98.75 317 CYS A C 1
ATOM 2495 O O . CYS A 1 317 ? 6.688 8.427 -9.877 1.00 98.75 317 CYS A O 1
ATOM 2497 N N . LEU A 1 318 ? 6.870 7.274 -7.967 1.00 98.56 318 LEU A N 1
ATOM 2498 C CA . LEU A 1 318 ? 7.914 8.089 -7.348 1.00 98.56 318 LEU A CA 1
ATOM 2499 C C . LEU A 1 318 ? 9.052 7.215 -6.821 1.00 98.56 318 LEU A C 1
ATOM 2501 O O . LEU A 1 318 ? 8.814 6.280 -6.057 1.00 98.56 318 LEU A O 1
ATOM 2505 N N . SER A 1 319 ? 10.295 7.593 -7.121 1.00 98.62 319 SER A N 1
ATOM 2506 C CA . SER A 1 319 ? 11.460 7.024 -6.441 1.00 98.62 319 SER A CA 1
ATOM 2507 C C . SER A 1 319 ? 11.560 7.503 -4.989 1.00 98.62 319 SER A C 1
ATOM 2509 O O . SER A 1 319 ? 11.516 8.702 -4.681 1.00 98.62 319 SER A O 1
ATOM 2511 N N . VAL A 1 320 ? 11.799 6.549 -4.085 1.00 98.12 320 VAL A N 1
ATOM 2512 C CA . VAL A 1 320 ? 12.155 6.834 -2.690 1.00 98.12 320 VAL A CA 1
ATOM 2513 C C . VAL A 1 320 ? 13.541 7.473 -2.555 1.00 98.12 320 VAL A C 1
ATOM 2515 O O . VAL A 1 320 ? 13.716 8.301 -1.662 1.00 98.12 320 VAL A O 1
ATOM 2518 N N . ARG A 1 321 ? 14.501 7.170 -3.445 1.00 98.19 321 ARG A N 1
ATOM 2519 C CA . ARG A 1 321 ? 15.843 7.790 -3.456 1.00 98.19 321 ARG A CA 1
ATOM 2520 C C . ARG A 1 321 ? 15.743 9.255 -3.844 1.00 98.19 321 ARG A C 1
ATOM 2522 O O . ARG A 1 321 ? 16.258 10.110 -3.129 1.00 98.19 321 ARG A O 1
ATOM 2529 N N . THR A 1 322 ? 14.999 9.556 -4.909 1.00 97.81 322 THR A N 1
ATOM 2530 C CA . THR A 1 322 ? 14.722 10.934 -5.330 1.00 97.81 322 THR A CA 1
ATOM 2531 C C . THR A 1 322 ? 14.091 11.728 -4.192 1.00 97.81 322 THR A C 1
ATOM 2533 O O . THR A 1 322 ? 14.606 12.787 -3.839 1.00 97.81 322 THR A O 1
ATOM 2536 N N . PHE A 1 323 ? 13.047 11.213 -3.531 1.00 97.19 323 PHE A N 1
ATOM 2537 C CA . PHE A 1 323 ? 12.454 11.927 -2.394 1.00 97.19 323 PHE A CA 1
ATOM 2538 C C . PHE A 1 323 ? 13.417 12.056 -1.198 1.00 97.19 323 PHE A C 1
ATOM 2540 O O . PHE A 1 323 ? 13.488 13.127 -0.595 1.00 97.19 323 PHE A O 1
ATOM 2547 N N . PHE A 1 324 ? 14.219 11.030 -0.884 1.00 96.31 324 PHE A N 1
ATOM 2548 C CA . PHE A 1 324 ? 15.227 11.098 0.181 1.00 96.31 324 PHE A CA 1
ATOM 2549 C C . PHE A 1 324 ? 16.270 12.194 -0.072 1.00 96.31 324 PHE A C 1
ATOM 2551 O O . PHE A 1 324 ? 16.505 13.014 0.816 1.00 96.31 324 PHE A O 1
ATOM 2558 N N . TYR A 1 325 ? 16.852 12.250 -1.274 1.00 95.00 325 TYR A N 1
ATOM 2559 C CA . TYR A 1 325 ? 17.866 13.248 -1.629 1.00 95.00 325 TYR A CA 1
ATOM 2560 C C . TYR A 1 325 ? 17.286 14.657 -1.778 1.00 95.00 325 TYR A C 1
ATOM 2562 O O . TYR A 1 325 ? 17.935 15.628 -1.392 1.00 95.00 325 TYR A O 1
ATOM 2570 N N . ARG A 1 326 ? 16.037 14.796 -2.240 1.00 93.69 326 ARG A N 1
ATOM 2571 C CA . ARG A 1 326 ? 15.334 16.089 -2.223 1.00 93.69 326 ARG A CA 1
ATOM 2572 C C . ARG A 1 326 ? 15.140 16.607 -0.795 1.00 93.69 326 ARG A C 1
ATOM 2574 O O . ARG A 1 326 ? 15.351 17.795 -0.568 1.00 93.69 326 ARG A O 1
ATOM 2581 N N . LEU A 1 327 ? 14.845 15.730 0.170 1.00 91.38 327 LEU A N 1
ATOM 2582 C CA . LEU A 1 327 ? 14.837 16.081 1.596 1.00 91.38 327 LEU A CA 1
ATOM 2583 C C . LEU A 1 327 ? 16.248 16.391 2.130 1.00 91.38 327 LEU A C 1
ATOM 2585 O O . LEU A 1 327 ? 16.398 17.374 2.849 1.00 91.38 327 LEU A O 1
ATOM 2589 N N . SER A 1 328 ? 17.286 15.636 1.745 1.00 90.44 328 SER A N 1
ATOM 2590 C CA . SER A 1 328 ? 18.677 15.922 2.146 1.00 90.44 328 SER A CA 1
ATOM 2591 C C . SER A 1 328 ? 19.138 17.306 1.688 1.00 90.44 328 SER A C 1
ATOM 2593 O O . SER A 1 328 ? 19.730 18.041 2.473 1.00 90.44 328 SER A O 1
ATOM 2595 N N . ASN A 1 329 ? 18.816 17.701 0.453 1.00 89.81 329 ASN A N 1
ATOM 2596 C CA . ASN A 1 329 ? 19.163 19.019 -0.087 1.00 89.81 329 ASN A CA 1
ATOM 2597 C C . ASN A 1 329 ? 18.503 20.161 0.705 1.00 89.81 329 ASN A C 1
ATOM 2599 O O . ASN A 1 329 ? 19.117 21.205 0.909 1.00 89.81 329 ASN A O 1
ATOM 2603 N N . ILE A 1 330 ? 17.273 19.950 1.183 1.00 86.94 330 ILE A N 1
ATOM 2604 C CA . ILE A 1 330 ? 16.543 20.893 2.042 1.00 86.94 330 ILE A CA 1
ATOM 2605 C C . ILE A 1 330 ? 17.160 20.937 3.444 1.00 86.94 330 ILE A C 1
ATOM 2607 O O . ILE A 1 330 ? 17.422 22.012 3.981 1.00 86.94 330 ILE A O 1
ATOM 2611 N N . TYR A 1 331 ? 17.437 19.775 4.035 1.00 86.94 331 TYR A N 1
ATOM 2612 C CA . TYR A 1 331 ? 18.027 19.670 5.369 1.00 86.94 331 TYR A CA 1
ATOM 2613 C C . TYR A 1 331 ? 19.454 20.244 5.420 1.00 86.94 331 TYR A C 1
ATOM 2615 O O . TYR A 1 331 ? 19.800 20.886 6.405 1.00 86.94 331 TYR A O 1
ATOM 2623 N N . ALA A 1 332 ? 20.233 20.142 4.337 1.00 86.38 332 ALA A N 1
ATOM 2624 C CA . ALA A 1 332 ? 21.543 20.786 4.201 1.00 86.38 332 ALA A CA 1
ATOM 2625 C C . ALA A 1 332 ? 21.478 22.328 4.123 1.00 86.38 332 ALA A C 1
ATOM 2627 O O . ALA A 1 332 ? 22.453 23.001 4.454 1.00 86.38 332 ALA A O 1
ATOM 2628 N N . GLN A 1 333 ? 20.343 22.900 3.704 1.00 85.00 333 GLN A N 1
ATOM 2629 C CA . GLN A 1 333 ? 20.105 24.352 3.694 1.00 85.00 333 GLN A CA 1
ATOM 2630 C C . GLN A 1 333 ? 19.512 24.864 5.022 1.00 85.00 333 GLN A C 1
ATOM 2632 O O . GLN A 1 333 ? 19.557 26.062 5.308 1.00 85.00 333 GLN A O 1
ATOM 2637 N N . ALA A 1 334 ? 18.965 23.971 5.851 1.00 81.56 334 ALA A N 1
ATOM 2638 C CA . ALA A 1 334 ? 18.295 24.306 7.101 1.00 81.56 334 ALA A CA 1
ATOM 2639 C C . ALA A 1 334 ? 19.248 24.238 8.307 1.00 81.56 334 ALA A C 1
ATOM 2641 O O . ALA A 1 334 ? 19.870 23.216 8.575 1.00 81.56 334 ALA A O 1
ATOM 2642 N N . LYS A 1 335 ? 19.298 25.302 9.123 1.00 72.44 335 LYS A N 1
ATOM 2643 C CA . LYS A 1 335 ? 20.108 25.315 10.363 1.00 72.44 335 LYS A CA 1
ATOM 2644 C C . LYS A 1 335 ? 19.667 24.257 11.383 1.00 72.44 335 LYS A C 1
ATOM 2646 O O . LYS A 1 335 ? 20.488 23.771 12.156 1.00 72.44 335 LYS A O 1
ATOM 2651 N N . HIS A 1 336 ? 18.376 23.928 11.390 1.00 72.38 336 HIS A N 1
ATOM 2652 C CA . HIS A 1 336 ? 17.767 22.899 12.227 1.00 72.38 336 HIS A CA 1
ATOM 2653 C C . HIS A 1 336 ? 16.671 22.193 11.423 1.00 72.38 336 HIS A C 1
ATOM 2655 O O . HIS A 1 336 ? 15.895 22.849 10.730 1.00 72.38 336 HIS A O 1
ATOM 2661 N N . HIS A 1 337 ? 16.575 20.872 11.553 1.00 76.81 337 HIS A N 1
ATOM 2662 C CA . HIS A 1 337 ? 15.497 20.067 10.983 1.00 76.81 337 HIS A CA 1
ATOM 2663 C C . HIS A 1 337 ? 15.144 18.914 11.931 1.00 76.81 337 HIS A C 1
ATOM 2665 O O . HIS A 1 337 ? 15.902 18.582 12.847 1.00 76.81 337 HIS A O 1
ATOM 2671 N N . SER A 1 338 ? 13.984 18.292 11.733 1.00 74.38 338 SER A N 1
ATOM 2672 C CA . SER A 1 338 ? 13.605 17.097 12.480 1.00 74.38 338 SER A CA 1
ATOM 2673 C C . SER A 1 338 ? 14.459 15.885 12.089 1.00 74.38 338 SER A C 1
ATOM 2675 O O . SER A 1 338 ? 14.881 15.725 10.941 1.00 74.38 338 SER A O 1
ATOM 2677 N N . LEU A 1 339 ? 14.698 14.996 13.056 1.00 74.75 339 LEU A N 1
ATOM 2678 C CA . LEU A 1 339 ? 15.502 13.783 12.879 1.00 74.75 339 LEU A CA 1
ATOM 2679 C C . LEU A 1 339 ? 14.623 12.516 12.802 1.00 74.75 339 LEU A C 1
ATOM 2681 O O . LEU A 1 339 ? 13.496 12.503 13.323 1.00 74.75 339 LEU A O 1
ATOM 2685 N N . PRO A 1 340 ? 15.112 11.420 12.189 1.00 68.69 340 PRO A N 1
ATOM 2686 C CA . PRO A 1 340 ? 14.495 10.100 12.315 1.00 68.69 340 PRO A CA 1
ATOM 2687 C C . PRO A 1 340 ? 14.350 9.691 13.796 1.00 68.69 340 PRO A C 1
ATOM 2689 O O . PRO A 1 340 ? 15.223 10.018 14.599 1.00 68.69 340 PRO A O 1
ATOM 2692 N N . PRO A 1 341 ? 13.283 8.972 14.201 1.00 65.50 341 PRO A N 1
ATOM 2693 C CA . PRO A 1 341 ? 12.201 8.402 13.385 1.00 65.50 341 PRO A CA 1
ATOM 2694 C C . PRO A 1 341 ? 11.107 9.390 12.942 1.00 65.50 341 PRO A C 1
ATOM 2696 O O . PRO A 1 341 ? 10.182 8.979 12.245 1.00 65.50 341 PRO A O 1
ATOM 2699 N N . LEU A 1 342 ? 11.135 10.650 13.389 1.00 73.31 342 LEU A N 1
ATOM 2700 C CA . LEU A 1 342 ? 9.961 11.530 13.311 1.00 73.31 342 LEU A CA 1
ATOM 2701 C C . LEU A 1 342 ? 9.882 12.354 12.019 1.00 73.31 342 LEU A C 1
ATOM 2703 O O . LEU A 1 342 ? 8.776 12.737 11.635 1.00 73.31 342 LEU A O 1
ATOM 2707 N N . SER A 1 343 ? 11.024 12.611 11.376 1.00 82.62 343 SER A N 1
ATOM 2708 C CA . SER A 1 343 ? 11.140 13.357 10.117 1.00 82.62 343 SER A CA 1
ATOM 2709 C C . SER A 1 343 ? 10.543 12.625 8.909 1.00 82.62 343 SER A C 1
ATOM 2711 O O . SER A 1 343 ? 10.194 11.443 8.992 1.00 82.62 343 SER A O 1
ATOM 2713 N N . LEU A 1 344 ? 10.457 13.318 7.766 1.00 86.69 344 LEU A N 1
ATOM 2714 C CA . LEU A 1 344 ? 9.997 12.737 6.497 1.00 86.69 344 LEU A CA 1
ATOM 2715 C C . LEU A 1 344 ? 10.951 11.644 5.990 1.00 86.69 344 LEU A C 1
ATOM 2717 O O . LEU A 1 344 ? 10.486 10.565 5.627 1.00 86.69 344 LEU A O 1
ATOM 2721 N N . GLN A 1 345 ? 12.270 11.848 6.088 1.00 90.69 345 GLN A N 1
ATOM 2722 C CA . GLN A 1 345 ? 13.251 10.775 5.858 1.00 90.69 345 GLN A CA 1
ATOM 2723 C C . GLN A 1 345 ? 13.041 9.610 6.835 1.00 90.69 345 GLN A C 1
ATOM 2725 O O . GLN A 1 345 ? 13.075 8.453 6.429 1.00 90.69 345 GLN A O 1
ATOM 2730 N N . GLY A 1 346 ? 12.711 9.895 8.101 1.00 90.88 346 GLY A N 1
ATOM 2731 C CA . GLY A 1 346 ? 12.305 8.874 9.068 1.00 90.88 346 GLY A CA 1
ATOM 2732 C C . GLY A 1 346 ? 11.107 8.028 8.615 1.00 90.88 346 GLY A C 1
ATOM 2733 O O . GLY A 1 346 ? 11.043 6.856 8.965 1.00 90.88 346 GLY A O 1
ATOM 2734 N N . GLN A 1 347 ? 10.188 8.565 7.801 1.00 92.88 347 GLN A N 1
ATOM 2735 C CA . GLN A 1 347 ? 9.075 7.787 7.235 1.00 92.88 347 GLN A CA 1
ATOM 2736 C C . GLN A 1 347 ? 9.537 6.836 6.12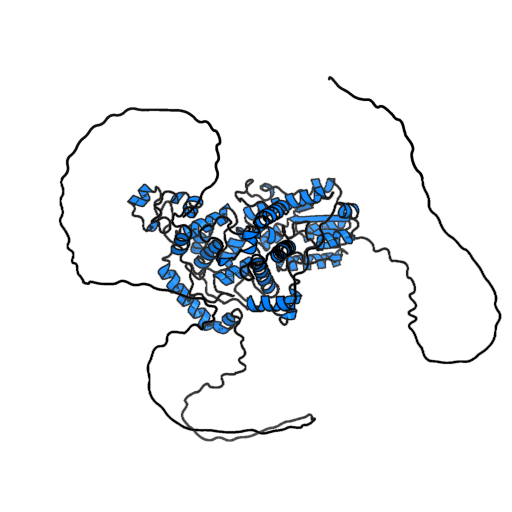2 1.00 92.88 347 GLN A C 1
ATOM 2738 O O . GLN A 1 347 ? 9.072 5.699 6.065 1.00 92.88 347 GLN A O 1
ATOM 2743 N N . LEU A 1 348 ? 10.477 7.267 5.272 1.00 96.19 348 LEU A N 1
ATOM 2744 C CA . LEU A 1 348 ? 11.092 6.391 4.269 1.00 96.19 348 LEU A CA 1
ATOM 2745 C C . LEU A 1 348 ? 11.905 5.273 4.927 1.00 96.19 348 LEU A C 1
ATOM 2747 O O . LEU A 1 348 ? 11.792 4.118 4.533 1.00 96.19 348 LEU A O 1
ATOM 2751 N N . LEU A 1 349 ? 12.652 5.591 5.984 1.00 96.94 349 LEU A N 1
ATOM 2752 C CA . LEU A 1 349 ? 13.399 4.600 6.755 1.00 96.94 349 LEU A CA 1
ATOM 2753 C C . LEU A 1 349 ? 12.474 3.599 7.476 1.00 96.94 349 LEU A C 1
ATOM 2755 O O . LEU A 1 349 ? 12.849 2.440 7.628 1.00 96.94 349 LEU A O 1
ATOM 2759 N N . TRP A 1 350 ? 11.244 3.979 7.851 1.00 96.81 350 TRP A N 1
ATOM 2760 C CA . TRP A 1 350 ? 10.223 3.023 8.313 1.00 96.81 350 TRP A CA 1
ATOM 2761 C C . TRP A 1 350 ? 9.746 2.066 7.212 1.00 96.81 350 TRP A C 1
ATOM 2763 O O . TRP A 1 350 ? 9.572 0.880 7.491 1.00 96.81 350 TRP A O 1
ATOM 2773 N N . ARG A 1 351 ? 9.572 2.534 5.967 1.00 98.25 351 ARG A N 1
ATOM 2774 C CA . ARG A 1 351 ? 9.314 1.648 4.814 1.00 98.25 351 ARG A CA 1
ATOM 2775 C C . ARG A 1 351 ? 10.490 0.700 4.590 1.00 98.25 351 ARG A C 1
ATOM 2777 O O . ARG A 1 351 ? 10.289 -0.507 4.524 1.00 98.25 351 ARG A O 1
ATOM 2784 N N . GLU A 1 352 ? 11.702 1.241 4.540 1.00 98.44 352 GLU A N 1
ATOM 2785 C CA . GLU A 1 352 ? 12.939 0.490 4.309 1.00 98.44 352 GLU A CA 1
ATOM 2786 C C . GLU A 1 352 ? 13.176 -0.584 5.391 1.00 98.44 352 GLU A C 1
ATOM 2788 O O . GLU A 1 352 ? 13.574 -1.707 5.080 1.00 98.44 352 GLU A O 1
ATOM 2793 N N . PHE A 1 353 ? 12.844 -0.285 6.654 1.00 98.56 353 PHE A N 1
ATOM 2794 C CA . PHE A 1 353 ? 12.832 -1.249 7.759 1.00 98.56 353 PHE A CA 1
ATOM 2795 C C . PHE A 1 353 ? 11.890 -2.427 7.479 1.00 98.56 353 PHE A C 1
ATOM 2797 O O . PHE A 1 353 ? 12.315 -3.579 7.560 1.00 98.56 353 PHE A O 1
ATOM 2804 N N . PHE A 1 354 ? 10.627 -2.161 7.126 1.00 98.69 354 PHE A N 1
ATOM 2805 C CA . PHE A 1 354 ? 9.666 -3.232 6.853 1.00 98.69 354 PHE A CA 1
ATOM 2806 C C . PHE A 1 354 ? 10.031 -4.035 5.600 1.00 98.69 354 PHE A C 1
ATOM 2808 O O . PHE A 1 354 ? 9.951 -5.258 5.651 1.00 98.69 354 PHE A O 1
ATOM 2815 N N . TYR A 1 355 ? 10.514 -3.390 4.531 1.00 98.62 355 TYR A N 1
ATOM 2816 C CA . TYR A 1 355 ? 11.068 -4.072 3.351 1.00 98.62 355 TYR A CA 1
ATOM 2817 C C . TYR A 1 355 ? 12.223 -5.009 3.731 1.00 98.62 355 TYR A C 1
ATOM 2819 O O . TYR A 1 355 ? 12.221 -6.173 3.340 1.00 98.62 355 TYR A O 1
ATOM 2827 N N . THR A 1 356 ? 13.163 -4.533 4.556 1.00 98.62 356 THR A N 1
ATOM 2828 C CA . THR A 1 356 ? 14.317 -5.325 5.015 1.00 98.62 356 THR A CA 1
ATOM 2829 C C . THR A 1 356 ? 13.900 -6.549 5.827 1.00 98.62 356 THR A C 1
ATOM 2831 O O . THR A 1 356 ? 14.473 -7.625 5.664 1.00 98.62 356 THR A O 1
ATOM 2834 N N . VAL A 1 357 ? 12.918 -6.411 6.725 1.00 98.56 357 VAL A N 1
ATOM 2835 C CA . VAL A 1 357 ? 12.448 -7.560 7.512 1.00 98.56 357 VAL A CA 1
ATOM 2836 C C . VAL A 1 357 ? 11.653 -8.527 6.634 1.00 98.56 357 VAL A C 1
ATOM 2838 O O . VAL A 1 357 ? 11.886 -9.731 6.714 1.00 98.56 357 VAL A O 1
ATOM 2841 N N . ALA A 1 358 ? 10.777 -8.027 5.761 1.00 98.56 358 ALA A N 1
ATOM 2842 C CA . ALA A 1 358 ? 9.954 -8.846 4.877 1.00 98.56 358 ALA A CA 1
ATOM 2843 C C . ALA A 1 358 ? 10.780 -9.682 3.887 1.00 98.56 358 ALA A C 1
ATOM 2845 O O . ALA A 1 358 ? 10.516 -10.872 3.730 1.00 98.56 358 ALA A O 1
ATOM 2846 N N . SER A 1 359 ? 11.818 -9.098 3.273 1.00 97.94 359 SER A N 1
ATOM 2847 C CA . SER A 1 359 ? 12.650 -9.769 2.262 1.00 97.94 359 SER A CA 1
ATOM 2848 C C . SER A 1 359 ? 13.399 -11.002 2.787 1.00 97.94 359 SER A C 1
ATOM 2850 O O . SER A 1 359 ? 13.809 -11.851 1.996 1.00 97.94 359 SER A O 1
ATOM 2852 N N . ALA A 1 360 ? 13.604 -11.079 4.107 1.00 97.81 360 ALA A N 1
ATOM 2853 C CA . ALA A 1 360 ? 14.402 -12.096 4.792 1.00 97.81 360 ALA A CA 1
ATOM 2854 C C . ALA A 1 360 ? 13.639 -12.840 5.911 1.00 97.81 360 ALA A C 1
ATOM 2856 O O . ALA A 1 360 ? 14.257 -13.547 6.706 1.00 97.81 360 ALA A O 1
ATOM 2857 N N . THR A 1 361 ? 12.310 -12.701 5.982 1.00 98.31 361 THR A N 1
ATOM 2858 C CA . THR A 1 361 ? 11.460 -13.425 6.943 1.00 98.31 361 THR A CA 1
ATOM 2859 C C . THR A 1 361 ? 10.504 -14.354 6.191 1.00 98.31 361 THR A C 1
ATOM 2861 O O . THR A 1 361 ? 9.644 -13.863 5.457 1.00 98.31 361 THR A O 1
ATOM 2864 N N . PRO A 1 362 ? 10.594 -15.688 6.358 1.00 97.44 362 PRO A N 1
ATOM 2865 C CA . PRO A 1 362 ? 9.636 -16.598 5.739 1.00 97.44 362 PRO A CA 1
ATOM 2866 C C . PRO A 1 362 ? 8.234 -16.366 6.312 1.00 97.44 362 PRO A C 1
ATOM 2868 O O . PRO A 1 362 ? 8.079 -16.082 7.501 1.00 97.44 362 PRO A O 1
ATOM 2871 N N . ASN A 1 363 ? 7.212 -16.515 5.465 1.00 98.12 363 ASN A N 1
ATOM 2872 C CA . ASN A 1 363 ? 5.798 -16.381 5.837 1.00 98.12 363 ASN A CA 1
ATOM 2873 C C . ASN A 1 363 ? 5.409 -14.998 6.414 1.00 98.12 363 ASN A C 1
ATOM 2875 O O . ASN A 1 363 ? 4.438 -14.902 7.157 1.00 98.12 363 ASN A O 1
ATOM 2879 N N . PHE A 1 364 ? 6.137 -13.919 6.087 1.00 98.62 364 PHE A N 1
ATOM 2880 C CA . PHE A 1 364 ? 5.963 -12.584 6.695 1.00 98.62 364 PHE A CA 1
ATOM 2881 C C . PHE A 1 364 ? 4.523 -12.025 6.658 1.00 98.62 364 PHE A C 1
ATOM 2883 O O . PHE A 1 364 ? 4.118 -11.324 7.582 1.00 98.62 364 PHE A O 1
ATOM 2890 N N . THR A 1 365 ? 3.745 -12.341 5.621 1.00 98.50 365 THR A N 1
ATOM 2891 C CA . THR A 1 365 ? 2.346 -11.910 5.422 1.00 98.50 365 THR A CA 1
ATOM 2892 C C . THR A 1 365 ? 1.294 -12.726 6.177 1.00 98.50 365 THR A C 1
ATOM 2894 O O . THR A 1 365 ? 0.122 -12.361 6.149 1.00 98.50 365 THR A O 1
ATOM 2897 N N . GLN A 1 366 ? 1.679 -13.799 6.869 1.00 98.25 366 GLN A N 1
ATOM 2898 C CA . GLN A 1 366 ? 0.774 -14.637 7.662 1.00 98.25 366 GLN A CA 1
ATOM 2899 C C . GLN A 1 366 ? 1.324 -14.867 9.076 1.00 98.25 366 GLN A C 1
ATOM 2901 O O . GLN A 1 366 ? 2.488 -14.594 9.368 1.00 98.25 366 GLN A O 1
ATOM 2906 N N . MET A 1 367 ? 0.492 -15.374 9.980 1.00 98.62 367 MET A N 1
ATOM 2907 C CA . MET A 1 367 ? 0.895 -15.734 11.338 1.00 98.62 367 MET A CA 1
ATOM 2908 C C . MET A 1 367 ? 1.551 -17.119 11.376 1.00 98.62 367 MET A C 1
ATOM 2910 O O . MET A 1 367 ? 2.609 -17.293 11.983 1.00 98.62 367 MET A O 1
ATOM 2914 N N . ALA A 1 368 ? 0.948 -18.109 10.712 1.00 98.50 368 ALA A N 1
ATOM 2915 C CA . ALA A 1 368 ? 1.397 -19.497 10.767 1.00 98.50 368 ALA A CA 1
ATOM 2916 C C . ALA A 1 368 ? 2.784 -19.678 10.121 1.00 98.50 368 ALA A C 1
ATOM 2918 O O . ALA A 1 368 ? 2.996 -19.344 8.955 1.00 98.50 368 ALA A O 1
ATOM 2919 N N . GLY A 1 369 ? 3.739 -20.225 10.877 1.00 97.94 369 GLY A N 1
ATOM 2920 C CA . GLY A 1 369 ? 5.108 -20.459 10.397 1.00 97.94 369 GLY A CA 1
ATOM 2921 C C . GLY A 1 369 ? 5.959 -19.194 10.216 1.00 97.94 369 GLY A C 1
ATOM 2922 O O . GLY A 1 369 ? 7.042 -19.281 9.639 1.00 97.94 369 GLY A O 1
ATOM 2923 N N . ASN A 1 370 ? 5.497 -18.033 10.689 1.00 98.56 370 ASN A N 1
ATOM 2924 C CA . ASN A 1 370 ? 6.243 -16.775 10.685 1.00 98.56 370 ASN A CA 1
ATOM 2925 C C . ASN A 1 370 ? 7.068 -16.654 11.986 1.00 98.56 370 ASN A C 1
ATOM 2927 O O . ASN A 1 370 ? 6.482 -16.567 13.069 1.00 98.56 370 ASN A O 1
ATOM 2931 N N . PRO A 1 371 ? 8.415 -16.644 11.925 1.00 97.94 371 PRO A N 1
ATOM 2932 C CA . PRO A 1 371 ? 9.266 -16.810 13.106 1.00 97.94 371 PRO A CA 1
ATOM 2933 C C . PRO A 1 371 ? 9.286 -15.603 14.055 1.00 97.94 371 PRO A C 1
ATOM 2935 O O . PRO A 1 371 ? 9.755 -15.739 15.184 1.00 97.94 371 PRO A O 1
ATOM 2938 N N . ILE A 1 372 ? 8.797 -14.432 13.627 1.00 98.19 372 ILE A N 1
ATOM 2939 C CA . ILE A 1 372 ? 8.763 -13.209 14.451 1.00 98.19 372 ILE A CA 1
ATOM 2940 C C . ILE A 1 372 ? 7.360 -12.856 14.961 1.00 98.19 372 ILE A C 1
ATOM 2942 O O . ILE A 1 372 ? 7.222 -11.922 15.753 1.00 98.19 372 ILE A O 1
ATOM 2946 N N . CYS A 1 373 ? 6.331 -13.582 14.513 1.00 98.69 373 CYS A N 1
ATOM 2947 C CA . CYS A 1 373 ? 4.936 -13.327 14.850 1.00 98.69 373 CYS A CA 1
ATOM 2948 C C . CYS A 1 373 ? 4.478 -14.193 16.032 1.00 98.69 373 CYS A C 1
ATOM 2950 O O . CYS A 1 373 ? 4.628 -15.417 16.023 1.00 98.69 373 CYS A O 1
ATOM 2952 N N . LEU A 1 374 ? 3.851 -13.569 17.031 1.00 98.56 374 LEU A N 1
ATOM 2953 C CA . LEU A 1 374 ? 3.101 -14.283 18.067 1.00 98.56 374 LEU A CA 1
ATOM 2954 C C . LEU A 1 374 ? 1.952 -15.084 17.440 1.00 98.56 374 LEU A C 1
ATOM 2956 O O . LEU A 1 374 ? 1.250 -14.595 16.556 1.00 98.56 374 LEU A O 1
ATOM 2960 N N . GLN A 1 375 ? 1.771 -16.314 17.914 1.00 98.56 375 GLN A N 1
ATOM 2961 C CA . GLN A 1 375 ? 0.757 -17.253 17.444 1.00 98.56 375 GLN A CA 1
ATOM 2962 C C . GLN A 1 375 ? -0.496 -17.085 18.309 1.00 98.56 375 GLN A C 1
ATOM 2964 O O . GLN A 1 375 ? -0.571 -17.601 19.422 1.00 98.56 375 GLN A O 1
ATOM 2969 N N . ILE A 1 376 ? -1.457 -16.298 17.833 1.00 98.50 376 ILE A N 1
ATOM 2970 C CA . ILE A 1 376 ? -2.638 -15.880 18.596 1.00 98.50 376 ILE A CA 1
ATOM 2971 C C . ILE A 1 376 ? -3.877 -16.628 18.100 1.00 98.50 376 ILE A C 1
ATOM 2973 O O . ILE A 1 376 ? -4.179 -16.638 16.908 1.00 98.50 376 ILE A O 1
ATOM 2977 N N . SER A 1 377 ? -4.643 -17.204 19.028 1.00 98.25 377 SER A N 1
ATOM 2978 C CA . SER A 1 377 ? -5.952 -17.807 18.749 1.00 98.25 377 SER A CA 1
ATOM 2979 C C . SER A 1 377 ? -7.011 -16.728 18.486 1.00 98.25 377 SER A C 1
ATOM 2981 O O . SER A 1 377 ? -7.842 -16.427 19.344 1.00 98.25 377 SER A O 1
ATOM 2983 N N . TRP A 1 378 ? -6.951 -16.110 17.305 1.00 98.69 378 TRP A N 1
ATOM 2984 C CA . TRP A 1 378 ? -7.961 -15.175 16.804 1.00 98.69 378 TRP A CA 1
ATOM 2985 C C . TRP A 1 378 ? -9.297 -15.880 16.524 1.00 98.69 378 TRP A C 1
ATOM 2987 O O . TRP A 1 378 ? -9.333 -17.065 16.181 1.00 98.69 378 TRP A O 1
ATOM 2997 N N . TYR A 1 379 ? -10.408 -15.149 16.618 1.00 98.44 379 TYR A N 1
ATOM 2998 C CA . TYR A 1 379 ? -11.731 -15.691 16.313 1.00 98.44 379 TYR A CA 1
ATOM 2999 C C . TYR A 1 379 ? -11.960 -15.830 14.803 1.00 98.44 379 TYR A C 1
ATOM 3001 O O . TYR A 1 379 ? -11.661 -14.930 14.017 1.00 98.44 379 TYR A O 1
ATOM 3009 N N . LYS A 1 380 ? -12.575 -16.950 14.403 1.00 98.00 380 LYS A N 1
ATOM 3010 C CA . LYS A 1 380 ? -13.084 -17.189 13.043 1.00 98.00 380 LYS A CA 1
ATOM 3011 C C . LYS A 1 380 ? -14.529 -16.693 12.917 1.00 98.00 380 LYS A C 1
ATOM 3013 O O . LYS A 1 380 ? -15.442 -17.474 12.672 1.00 98.00 380 LYS A O 1
ATOM 3018 N N . ASP A 1 381 ? -14.725 -15.397 13.138 1.00 98.25 381 ASP A N 1
ATOM 3019 C CA . ASP A 1 381 ? -16.034 -14.740 13.106 1.00 98.25 381 ASP A CA 1
ATOM 3020 C C . ASP A 1 381 ? -16.145 -13.858 11.849 1.00 98.25 381 ASP A C 1
ATOM 3022 O O . ASP A 1 381 ? -15.633 -12.736 11.776 1.00 98.25 381 ASP A O 1
ATOM 3026 N N . ALA A 1 382 ? -16.788 -14.418 10.822 1.00 97.94 382 ALA A N 1
ATOM 3027 C CA . ALA A 1 382 ? -16.973 -13.762 9.532 1.00 97.94 382 ALA A CA 1
ATOM 3028 C C . ALA A 1 382 ? -17.989 -12.607 9.586 1.00 97.94 382 ALA A C 1
ATOM 3030 O O . ALA A 1 382 ? -17.905 -11.697 8.764 1.00 97.94 382 ALA A O 1
ATOM 3031 N N . GLU A 1 383 ? -18.918 -12.603 10.549 1.00 98.38 383 GLU A N 1
ATOM 3032 C CA . GLU A 1 383 ? -19.905 -11.529 10.696 1.00 98.38 383 GLU A CA 1
ATOM 3033 C C . GLU A 1 383 ? -19.246 -10.267 11.266 1.00 98.38 383 GLU A C 1
ATOM 3035 O O . GLU A 1 383 ? -19.451 -9.169 10.742 1.00 98.38 383 GLU A O 1
ATOM 3040 N N . ARG A 1 384 ? -18.373 -10.420 12.274 1.00 98.62 384 ARG A N 1
ATOM 3041 C CA . ARG A 1 384 ? -17.537 -9.325 12.791 1.00 98.62 384 ARG A CA 1
ATOM 3042 C C . ARG A 1 384 ? -16.658 -8.721 11.704 1.00 98.62 384 ARG A C 1
ATOM 3044 O O . ARG A 1 384 ? -16.621 -7.499 11.556 1.00 98.62 384 ARG A O 1
ATOM 3051 N N . LEU A 1 385 ? -15.969 -9.573 10.939 1.00 98.75 385 LEU A N 1
ATOM 3052 C CA . LEU A 1 385 ? -15.130 -9.138 9.824 1.00 98.75 385 LEU A CA 1
ATOM 3053 C C . LEU A 1 385 ? -15.955 -8.421 8.747 1.00 98.75 385 LEU A C 1
ATOM 3055 O O . LEU A 1 385 ? -15.522 -7.382 8.251 1.00 98.75 385 LEU A O 1
ATOM 3059 N N . HIS A 1 386 ? -17.143 -8.934 8.412 1.00 98.75 386 HIS A N 1
ATOM 3060 C CA . HIS A 1 386 ? -18.046 -8.303 7.452 1.00 98.75 386 HIS A CA 1
ATOM 3061 C C . HIS A 1 386 ? -18.482 -6.915 7.933 1.00 98.75 386 HIS A C 1
ATOM 3063 O O . HIS A 1 386 ? -18.216 -5.942 7.235 1.00 98.75 386 HIS A O 1
ATOM 3069 N N . LYS A 1 387 ? -19.043 -6.801 9.147 1.00 98.81 387 LYS A N 1
ATOM 3070 C CA . LYS A 1 387 ? -19.475 -5.523 9.743 1.00 98.81 387 LYS A CA 1
ATOM 3071 C C . LYS A 1 387 ? -18.355 -4.482 9.775 1.00 98.81 387 LYS A C 1
ATOM 3073 O O . LYS A 1 387 ? -18.590 -3.330 9.425 1.00 98.81 387 LYS A O 1
ATOM 3078 N N . TRP A 1 388 ? -17.130 -4.883 10.119 1.00 98.88 388 TRP A N 1
ATOM 3079 C CA . TRP A 1 388 ? -15.965 -3.998 10.048 1.00 98.88 388 TRP A CA 1
ATOM 3080 C C . TRP A 1 388 ? -15.600 -3.610 8.607 1.00 98.88 388 TRP A C 1
ATOM 3082 O O . TRP A 1 388 ? -15.439 -2.426 8.311 1.00 98.88 388 TRP A O 1
ATOM 3092 N N . LYS A 1 389 ? -15.532 -4.575 7.680 1.00 98.56 389 LYS A N 1
ATOM 3093 C CA . LYS A 1 389 ? -15.226 -4.325 6.261 1.00 98.56 389 LYS A CA 1
ATOM 3094 C C . LYS A 1 389 ? -16.246 -3.382 5.614 1.00 98.56 389 LYS A C 1
ATOM 3096 O O . LYS A 1 389 ? -15.862 -2.541 4.800 1.00 98.56 389 LYS A O 1
ATOM 3101 N N . THR A 1 390 ? -17.531 -3.519 5.935 1.00 98.56 390 THR A N 1
ATOM 3102 C CA . THR A 1 390 ? -18.632 -2.762 5.320 1.00 98.56 390 THR A CA 1
ATOM 3103 C C . THR A 1 390 ? -19.016 -1.486 6.067 1.00 98.56 390 THR A C 1
ATOM 3105 O O . THR A 1 390 ? -20.030 -0.901 5.707 1.00 98.56 390 THR A O 1
ATOM 3108 N N . ALA A 1 391 ? -18.237 -1.044 7.065 1.00 98.69 391 ALA A N 1
ATOM 3109 C CA . ALA A 1 391 ? -18.534 0.154 7.862 1.00 98.69 391 ALA A CA 1
ATOM 3110 C C . ALA A 1 391 ? -19.902 0.112 8.583 1.00 98.69 391 ALA A C 1
ATOM 3112 O O . ALA A 1 391 ? -20.633 1.096 8.615 1.00 98.69 391 ALA A O 1
ATOM 3113 N N . GLN A 1 392 ? -20.244 -1.047 9.153 1.00 98.69 392 GLN A N 1
ATOM 3114 C CA . GLN A 1 392 ? -21.482 -1.309 9.898 1.00 98.69 392 GLN A CA 1
ATOM 3115 C C . GLN A 1 392 ? -21.174 -1.850 11.311 1.00 98.69 392 GLN A C 1
ATOM 3117 O O . GLN A 1 392 ? -21.825 -2.778 11.797 1.00 98.69 392 GLN A O 1
ATOM 3122 N N . THR A 1 393 ? -20.147 -1.306 11.973 1.00 98.81 393 THR A N 1
ATOM 3123 C CA . THR A 1 393 ? -19.759 -1.673 13.348 1.00 98.81 393 THR A CA 1
ATOM 3124 C C . THR A 1 393 ? -20.634 -1.026 14.422 1.00 98.81 393 THR A C 1
ATOM 3126 O O . THR A 1 393 ? -20.628 -1.473 15.570 1.00 98.81 393 THR A O 1
ATOM 3129 N N . GLY A 1 394 ? -21.363 0.035 14.073 1.00 98.62 394 GLY A N 1
ATOM 3130 C CA . GLY A 1 394 ? -22.142 0.846 15.006 1.00 98.62 394 GLY A CA 1
ATOM 3131 C C . GLY A 1 394 ? -21.298 1.867 15.775 1.00 98.62 394 GLY A C 1
ATOM 3132 O O . GLY A 1 394 ? -21.836 2.592 16.605 1.00 98.62 394 GLY A O 1
ATOM 3133 N N . PHE A 1 395 ? -20.000 1.989 15.471 1.00 98.81 395 PHE A N 1
ATOM 3134 C CA . PHE A 1 395 ? -19.095 2.995 16.034 1.00 98.81 395 PHE A CA 1
ATOM 3135 C C . PHE A 1 395 ? -18.751 4.043 14.961 1.00 98.81 395 PHE A C 1
ATOM 3137 O O . PHE A 1 395 ? -17.858 3.792 14.148 1.00 98.81 395 PHE A O 1
ATOM 3144 N N . PRO A 1 396 ? -19.381 5.238 14.960 1.00 98.56 396 PRO A N 1
ATOM 3145 C CA . PRO A 1 396 ? -19.315 6.169 13.824 1.00 98.56 396 PRO A CA 1
ATOM 3146 C C . PRO A 1 396 ? -17.911 6.583 13.398 1.00 98.56 396 PRO A C 1
ATOM 3148 O O . PRO A 1 396 ? -17.663 6.821 12.223 1.00 98.56 396 PRO A O 1
ATOM 3151 N N . TRP A 1 397 ? -16.967 6.634 14.336 1.00 97.38 397 TRP A N 1
ATOM 3152 C CA . TRP A 1 397 ? -15.560 6.889 14.036 1.00 97.38 397 TRP A CA 1
ATOM 3153 C C . TRP A 1 397 ? -14.909 5.778 13.197 1.00 97.38 397 TRP A C 1
ATOM 3155 O O . TRP A 1 397 ? -14.205 6.069 12.235 1.00 97.38 397 TRP A O 1
ATOM 3165 N N . ILE A 1 398 ? -15.151 4.512 13.546 1.00 98.56 398 ILE A N 1
ATOM 3166 C CA . ILE A 1 398 ? -14.624 3.341 12.830 1.00 98.56 398 ILE A CA 1
ATOM 3167 C C . ILE A 1 398 ? -15.291 3.239 11.458 1.00 98.56 398 ILE A C 1
ATOM 3169 O O . ILE A 1 398 ? -14.607 3.098 10.445 1.00 98.56 398 ILE A O 1
ATOM 3173 N N . ASP A 1 399 ? -16.612 3.398 11.425 1.00 98.75 399 ASP A N 1
ATOM 3174 C CA . ASP A 1 399 ? -17.415 3.270 10.212 1.00 98.75 399 ASP A CA 1
ATOM 3175 C C . ASP A 1 399 ? -17.146 4.420 9.220 1.00 98.75 399 ASP A C 1
ATOM 3177 O O . ASP A 1 399 ? -16.992 4.179 8.021 1.00 98.75 399 ASP A O 1
ATOM 3181 N N . ALA A 1 400 ? -16.937 5.655 9.689 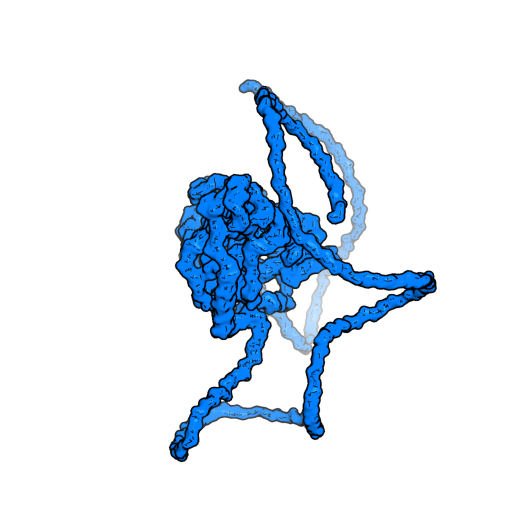1.00 97.75 400 ALA A N 1
ATOM 3182 C CA . ALA A 1 400 ? -16.501 6.762 8.834 1.00 97.75 400 ALA A CA 1
ATOM 3183 C C . ALA A 1 400 ? -15.107 6.520 8.223 1.00 97.75 400 ALA A C 1
ATOM 3185 O O . ALA A 1 400 ? -14.904 6.811 7.045 1.00 97.75 400 ALA A O 1
ATOM 3186 N N . ILE A 1 401 ? -14.164 5.934 8.977 1.00 97.75 401 ILE A N 1
ATOM 3187 C CA . ILE A 1 401 ? -12.827 5.593 8.459 1.00 97.75 401 ILE A CA 1
ATOM 3188 C C . ILE A 1 401 ? -12.901 4.475 7.416 1.00 97.75 401 ILE A C 1
ATOM 3190 O O . ILE A 1 401 ? -12.292 4.587 6.352 1.00 97.75 401 ILE A O 1
ATOM 3194 N N . MET A 1 402 ? -13.655 3.409 7.686 1.00 98.44 402 MET A N 1
ATOM 3195 C CA . MET A 1 402 ? -13.826 2.311 6.729 1.00 98.44 402 MET A CA 1
ATOM 3196 C C . MET A 1 402 ? -14.606 2.759 5.480 1.00 98.44 402 MET A C 1
ATOM 3198 O O . MET A 1 402 ? -14.351 2.260 4.383 1.00 98.44 402 MET A O 1
ATOM 3202 N N . THR A 1 403 ? -15.472 3.768 5.612 1.00 98.06 403 THR A N 1
ATOM 3203 C CA . THR A 1 403 ? -16.143 4.420 4.480 1.00 98.06 403 THR A CA 1
ATOM 3204 C C . THR A 1 403 ? -15.190 5.302 3.669 1.00 98.06 403 THR A C 1
ATOM 3206 O O . THR A 1 403 ? -15.166 5.167 2.446 1.00 98.06 403 THR A O 1
ATOM 3209 N N . GLN A 1 404 ? -14.332 6.119 4.301 1.00 96.88 404 GLN A N 1
ATOM 3210 C CA . GLN A 1 404 ? -13.275 6.852 3.584 1.00 96.88 404 GLN A CA 1
ATOM 3211 C C . GLN A 1 404 ? -12.354 5.886 2.828 1.00 96.88 404 GLN A C 1
ATOM 3213 O O . GLN A 1 404 ? -12.085 6.095 1.648 1.00 96.88 404 GLN A O 1
ATOM 3218 N N . LEU A 1 405 ? -11.911 4.802 3.472 1.00 97.12 405 LEU A N 1
ATOM 3219 C CA . LEU A 1 405 ? -11.074 3.780 2.841 1.00 97.12 405 LEU A CA 1
ATOM 3220 C C . LEU A 1 405 ? -11.749 3.174 1.598 1.00 97.12 405 LEU A C 1
ATOM 3222 O O . LEU A 1 405 ? -11.094 2.976 0.580 1.00 97.12 405 LEU A O 1
ATOM 3226 N N . ARG A 1 406 ? -13.062 2.925 1.657 1.00 96.94 406 ARG A N 1
ATOM 3227 C CA . ARG A 1 406 ? -13.847 2.378 0.542 1.00 96.94 406 ARG A CA 1
ATOM 3228 C C . ARG A 1 406 ? -14.096 3.372 -0.599 1.00 96.94 406 ARG A C 1
ATOM 3230 O O . ARG A 1 406 ? -14.196 2.937 -1.741 1.00 96.94 406 ARG A O 1
ATOM 3237 N N . GLN A 1 407 ? -14.238 4.664 -0.300 1.00 95.75 407 GLN A N 1
ATOM 3238 C CA . GLN A 1 407 ? -14.592 5.706 -1.277 1.00 95.75 407 GLN A CA 1
ATOM 3239 C C . GLN A 1 407 ? -13.370 6.401 -1.896 1.00 95.75 407 GLN A C 1
ATOM 3241 O O . GLN A 1 407 ? -13.363 6.681 -3.091 1.00 95.75 407 GLN A O 1
ATOM 3246 N N . GLU A 1 408 ? -12.342 6.677 -1.091 1.00 95.81 408 GLU A N 1
ATOM 3247 C CA . GLU A 1 408 ? -11.159 7.457 -1.479 1.00 95.81 408 GLU A CA 1
ATOM 3248 C C . GLU A 1 408 ? -9.894 6.593 -1.625 1.00 95.81 408 GLU A C 1
ATOM 3250 O O . GLU A 1 408 ? -8.902 7.056 -2.180 1.00 95.81 408 GLU A O 1
ATOM 3255 N N . GLY A 1 409 ? -9.896 5.348 -1.131 1.00 96.56 409 GLY A N 1
ATOM 3256 C CA . GLY A 1 409 ? -8.767 4.415 -1.251 1.00 96.56 409 GLY A CA 1
ATOM 3257 C C . GLY A 1 409 ? -7.526 4.782 -0.422 1.00 96.56 409 GLY A C 1
ATOM 3258 O O . GLY A 1 409 ? -6.493 4.120 -0.513 1.00 96.56 409 GLY A O 1
ATOM 3259 N N . TRP A 1 410 ? -7.601 5.819 0.412 1.00 97.00 410 TRP A N 1
ATOM 3260 C CA . TRP A 1 410 ? -6.536 6.219 1.330 1.00 97.00 410 TRP A CA 1
ATOM 3261 C C . TRP A 1 410 ? -7.125 6.735 2.639 1.00 97.00 410 TRP A C 1
ATOM 3263 O O . TRP A 1 410 ? -8.097 7.486 2.648 1.00 97.00 410 TRP A O 1
ATOM 3273 N N . ILE A 1 411 ? -6.496 6.365 3.754 1.00 95.31 411 ILE A N 1
ATOM 3274 C CA . ILE A 1 411 ? -6.813 6.887 5.088 1.00 95.31 411 ILE A CA 1
ATOM 3275 C C . ILE A 1 411 ? -5.536 7.254 5.845 1.00 95.31 411 ILE A C 1
ATOM 3277 O O . ILE A 1 411 ? -4.494 6.599 5.709 1.00 95.31 411 ILE A O 1
ATOM 3281 N N . HIS A 1 412 ? -5.622 8.296 6.673 1.00 91.69 412 HIS A N 1
ATOM 3282 C CA . HIS A 1 412 ? -4.501 8.798 7.467 1.00 91.69 412 HIS A CA 1
ATOM 3283 C C . HIS A 1 412 ? -3.961 7.735 8.446 1.00 91.69 412 HIS A C 1
ATOM 3285 O O . HIS A 1 412 ? -4.693 6.867 8.920 1.00 91.69 412 HIS A O 1
ATOM 3291 N N . HIS A 1 413 ? -2.673 7.799 8.800 1.00 89.62 413 HIS A N 1
ATOM 3292 C CA . HIS A 1 413 ? -2.023 6.745 9.592 1.00 89.62 413 HIS A CA 1
ATOM 3293 C C . HIS A 1 413 ? -2.698 6.493 10.956 1.00 89.62 413 HIS A C 1
ATOM 3295 O O . HIS A 1 413 ? -2.899 5.346 11.342 1.00 89.62 413 HIS A O 1
ATOM 3301 N N . LEU A 1 414 ? -3.147 7.546 11.648 1.00 88.56 414 LEU A N 1
ATOM 3302 C CA . LEU A 1 414 ? -3.890 7.408 12.908 1.00 88.56 414 LEU A CA 1
ATOM 3303 C C . LEU A 1 414 ? -5.293 6.803 12.728 1.00 88.56 414 LEU A C 1
ATOM 3305 O O . LEU A 1 414 ? -5.805 6.170 13.650 1.00 88.56 414 LEU A O 1
ATOM 3309 N N . ALA A 1 415 ? -5.895 6.948 11.546 1.00 93.12 415 ALA A N 1
ATOM 3310 C CA . ALA A 1 415 ? -7.149 6.287 11.205 1.00 93.12 415 ALA A CA 1
ATOM 3311 C C . ALA A 1 415 ? -6.926 4.777 10.990 1.00 93.12 415 ALA A C 1
ATOM 3313 O O . ALA A 1 415 ? -7.646 3.970 11.578 1.00 93.12 415 ALA A O 1
ATOM 3314 N N . ARG A 1 416 ? -5.848 4.391 10.281 1.00 96.56 416 ARG A N 1
ATOM 3315 C CA . ARG A 1 416 ? -5.397 2.984 10.171 1.00 96.56 416 ARG A CA 1
ATOM 3316 C C . ARG A 1 416 ? -5.164 2.363 11.550 1.00 96.56 416 ARG A C 1
ATOM 3318 O O . ARG A 1 416 ? -5.647 1.267 11.812 1.00 96.56 416 ARG A O 1
ATOM 3325 N N . HIS A 1 417 ? -4.495 3.088 12.454 1.00 95.44 417 HIS A N 1
ATOM 3326 C CA . HIS A 1 417 ? -4.279 2.642 13.835 1.00 95.44 417 HIS A CA 1
ATOM 3327 C C . HIS A 1 417 ? -5.593 2.359 14.577 1.00 95.44 417 HIS A C 1
ATOM 3329 O O . HIS A 1 417 ? -5.684 1.343 15.265 1.00 95.44 417 HIS A O 1
ATOM 3335 N N . ALA A 1 418 ? -6.601 3.228 14.442 1.00 96.50 418 ALA A N 1
ATOM 3336 C CA . ALA A 1 418 ? -7.889 3.051 15.105 1.00 96.50 418 ALA A CA 1
ATOM 3337 C C . ALA A 1 418 ? -8.623 1.798 14.600 1.00 96.50 418 ALA A C 1
ATOM 3339 O O . ALA A 1 418 ? -8.966 0.932 15.406 1.00 96.50 418 ALA A O 1
ATOM 3340 N N . VAL A 1 419 ? -8.809 1.658 13.282 1.00 98.62 419 VAL A N 1
ATOM 3341 C CA . VAL A 1 419 ? -9.596 0.546 12.714 1.00 98.62 419 VAL A CA 1
ATOM 3342 C C . VAL A 1 419 ? -8.892 -0.807 12.827 1.00 98.62 419 VAL A C 1
ATOM 3344 O O . VAL A 1 419 ? -9.557 -1.804 13.095 1.00 98.62 419 VAL A O 1
ATOM 3347 N N . ALA A 1 420 ? -7.561 -0.851 12.708 1.00 98.75 420 ALA A N 1
ATOM 3348 C CA . ALA A 1 420 ? -6.788 -2.081 12.875 1.00 98.75 420 ALA A CA 1
ATOM 3349 C C . ALA A 1 420 ? -6.700 -2.530 14.341 1.00 98.75 420 ALA A C 1
ATOM 3351 O O . ALA A 1 420 ? -6.770 -3.727 14.624 1.00 98.75 420 ALA A O 1
ATOM 3352 N N . CYS A 1 421 ? -6.586 -1.586 15.287 1.00 98.62 421 CYS A N 1
ATOM 3353 C CA . CYS A 1 421 ? -6.671 -1.901 16.713 1.00 98.62 421 CYS A CA 1
ATOM 3354 C C . CYS A 1 421 ? -8.054 -2.467 17.055 1.00 98.62 421 CYS A C 1
ATOM 3356 O O . CYS A 1 421 ? -8.121 -3.507 17.701 1.00 98.62 421 CYS A O 1
ATOM 3358 N N . PHE A 1 422 ? -9.129 -1.826 16.585 1.00 98.88 422 PHE A N 1
ATOM 3359 C CA . PHE A 1 422 ? -10.509 -2.267 16.807 1.00 98.88 422 PHE A CA 1
ATOM 3360 C C . PHE A 1 422 ? -10.750 -3.690 16.273 1.00 98.88 422 PHE A C 1
ATOM 3362 O O . PHE A 1 422 ? -11.202 -4.553 17.021 1.00 98.88 422 PHE A O 1
ATOM 3369 N N . LEU A 1 423 ? -10.363 -3.981 15.023 1.00 98.88 423 LEU A N 1
ATOM 3370 C CA . LEU A 1 423 ? -10.520 -5.316 14.425 1.00 98.88 423 LEU A CA 1
ATOM 3371 C C . LEU A 1 423 ? -9.772 -6.423 15.191 1.00 98.88 423 LEU A C 1
ATOM 3373 O O . LEU A 1 423 ? -10.269 -7.541 15.303 1.00 98.88 423 LEU A O 1
ATOM 3377 N N . THR A 1 424 ? -8.571 -6.124 15.689 1.00 98.88 424 THR A N 1
ATOM 3378 C CA . THR A 1 424 ? -7.660 -7.130 16.257 1.00 98.88 424 THR A CA 1
ATOM 3379 C C . THR A 1 424 ? -7.719 -7.126 17.791 1.00 98.88 424 THR A C 1
ATOM 3381 O O . THR A 1 424 ? -8.756 -7.423 18.376 1.00 98.88 424 THR A O 1
ATOM 3384 N N . ARG A 1 425 ? -6.622 -6.774 18.470 1.00 98.50 425 ARG A N 1
ATOM 3385 C CA . ARG A 1 425 ? -6.449 -6.851 19.933 1.00 98.50 425 ARG A CA 1
ATOM 3386 C C . ARG A 1 425 ? -7.297 -5.872 20.762 1.00 98.50 425 ARG A C 1
ATOM 3388 O O . ARG A 1 425 ? -7.202 -5.895 21.984 1.00 98.50 425 ARG A O 1
ATOM 3395 N N . GLY A 1 426 ? -7.995 -4.936 20.121 1.00 98.44 426 GLY A N 1
ATOM 3396 C CA . GLY A 1 426 ? -8.825 -3.932 20.780 1.00 98.44 426 GLY A CA 1
ATOM 3397 C C . GLY A 1 426 ? -10.184 -4.504 21.142 1.00 98.44 426 GLY A C 1
ATOM 3398 O O . GLY A 1 426 ? -10.474 -4.698 22.319 1.00 98.44 426 GLY A O 1
ATOM 3399 N N . ASP A 1 427 ? -10.988 -4.819 20.128 1.00 98.81 427 ASP A N 1
ATOM 3400 C CA . ASP A 1 427 ? -12.423 -5.038 20.300 1.00 98.81 427 ASP A CA 1
ATOM 3401 C C . ASP A 1 427 ? -12.885 -6.377 19.701 1.00 98.81 427 ASP A C 1
ATOM 3403 O O . ASP A 1 427 ? -13.421 -7.221 20.419 1.00 98.81 427 ASP A O 1
ATOM 3407 N N . LEU A 1 428 ? -12.659 -6.617 18.405 1.00 98.81 428 LEU A N 1
ATOM 3408 C CA . LEU A 1 428 ? -13.302 -7.737 17.703 1.00 98.81 428 LEU A CA 1
ATOM 3409 C C . LEU A 1 428 ? -12.551 -9.075 17.795 1.00 98.81 428 LEU A C 1
ATOM 3411 O O . LEU A 1 428 ? -13.201 -10.113 17.645 1.00 98.81 428 LEU A O 1
ATOM 3415 N N . TRP A 1 429 ? -11.241 -9.057 18.074 1.00 98.81 429 TRP A N 1
ATOM 3416 C CA . TRP A 1 429 ? -10.350 -10.227 18.170 1.00 98.81 429 TRP A CA 1
ATOM 3417 C C . TRP A 1 429 ? -10.284 -11.092 16.892 1.00 98.81 429 TRP A C 1
ATOM 3419 O O . TRP A 1 429 ? -10.145 -12.315 16.937 1.00 98.81 429 TRP A O 1
ATOM 3429 N N . ILE A 1 430 ? -10.363 -10.444 15.727 1.00 98.88 430 ILE A N 1
ATOM 3430 C CA . ILE A 1 430 ? -10.173 -11.060 14.405 1.00 98.88 430 ILE A CA 1
ATOM 3431 C C . ILE A 1 430 ? -8.686 -11.048 14.025 1.00 98.88 430 ILE A C 1
ATOM 3433 O O . ILE A 1 430 ? -7.926 -10.192 14.481 1.00 98.88 430 ILE A O 1
ATOM 3437 N N . SER A 1 431 ? -8.265 -11.992 13.176 1.00 98.88 431 SER A N 1
ATOM 3438 C CA . SER A 1 431 ? -6.881 -12.058 12.698 1.00 98.88 431 SER A CA 1
ATOM 3439 C C . SER A 1 431 ? -6.476 -10.800 11.933 1.00 98.88 431 SER A C 1
ATOM 3441 O O . SER A 1 431 ? -7.221 -10.271 11.103 1.00 98.88 431 SER A O 1
ATOM 3443 N N . TRP A 1 432 ? -5.241 -10.363 12.174 1.00 98.88 432 TRP A N 1
ATOM 3444 C CA . TRP A 1 432 ? -4.616 -9.265 11.446 1.00 98.88 432 TRP A CA 1
ATOM 3445 C C . TRP A 1 432 ? -4.443 -9.571 9.953 1.00 98.88 432 TRP A C 1
ATOM 3447 O O . TRP A 1 432 ? -4.434 -8.643 9.152 1.00 98.88 432 TRP A O 1
ATOM 3457 N N . GLU A 1 433 ? -4.388 -10.851 9.573 1.00 98.88 433 GLU A N 1
ATOM 3458 C CA . GLU A 1 433 ? -4.351 -11.305 8.177 1.00 98.88 433 GLU A CA 1
ATOM 3459 C C . GLU A 1 433 ? -5.621 -10.913 7.406 1.00 98.88 433 GLU A C 1
ATOM 3461 O O . GLU A 1 433 ? -5.547 -10.514 6.246 1.00 98.88 433 GLU A O 1
ATOM 3466 N N . GLU A 1 434 ? -6.797 -10.964 8.040 1.00 98.81 434 GLU A N 1
ATOM 3467 C CA . GLU A 1 434 ? -8.054 -10.578 7.382 1.00 98.81 434 GLU A CA 1
ATOM 3468 C C . GLU A 1 434 ? -8.161 -9.057 7.221 1.00 98.81 434 GLU A C 1
ATOM 3470 O O . GLU A 1 434 ? -8.600 -8.560 6.183 1.00 98.81 434 GLU A O 1
ATOM 3475 N N . GLY A 1 435 ? -7.682 -8.306 8.217 1.00 98.75 435 GLY A N 1
ATOM 3476 C CA . GLY A 1 435 ? -7.518 -6.857 8.106 1.00 98.75 435 GLY A CA 1
ATOM 3477 C C . GLY A 1 435 ? -6.546 -6.467 6.992 1.00 98.75 435 GLY A C 1
ATOM 3478 O O . GLY A 1 435 ? -6.838 -5.569 6.200 1.00 98.75 435 GLY A O 1
ATOM 3479 N N . MET A 1 436 ? -5.430 -7.195 6.883 1.00 98.75 436 MET A N 1
ATOM 3480 C CA . MET A 1 436 ? -4.424 -7.021 5.838 1.00 98.75 436 MET A CA 1
ATOM 3481 C C . MET A 1 436 ? -5.018 -7.222 4.440 1.00 98.75 436 MET A C 1
ATOM 3483 O O . MET A 1 436 ? -4.834 -6.338 3.607 1.00 98.75 436 MET A O 1
ATOM 3487 N N . LYS A 1 437 ? -5.793 -8.293 4.203 1.00 98.56 437 LYS A N 1
ATOM 3488 C CA . LYS A 1 437 ? -6.484 -8.550 2.920 1.00 98.56 437 LYS A CA 1
ATOM 3489 C C . LYS A 1 437 ? -7.485 -7.450 2.551 1.00 98.56 437 LYS A C 1
ATOM 3491 O O . LYS A 1 437 ? -7.552 -7.034 1.400 1.00 98.56 437 LYS A O 1
ATOM 3496 N N . VAL A 1 438 ? -8.251 -6.932 3.516 1.00 98.75 438 VAL A N 1
ATOM 3497 C CA . VAL A 1 438 ? -9.184 -5.813 3.266 1.00 98.75 438 VAL A CA 1
ATOM 3498 C C . VAL A 1 438 ? -8.438 -4.515 2.948 1.00 98.75 438 VAL A C 1
ATOM 3500 O O . VAL A 1 438 ? -8.879 -3.739 2.103 1.00 98.75 438 VAL A O 1
ATOM 3503 N N . PHE A 1 439 ? -7.297 -4.274 3.592 1.00 98.75 439 PHE A N 1
ATOM 3504 C CA . PHE A 1 439 ? -6.427 -3.147 3.256 1.00 98.75 439 PHE A CA 1
ATOM 3505 C C . PHE A 1 439 ? -5.746 -3.333 1.894 1.00 98.75 439 PHE A C 1
ATOM 3507 O O . PHE A 1 439 ? -5.601 -2.362 1.163 1.00 98.75 439 PHE A O 1
ATOM 3514 N N . GLU A 1 440 ? -5.393 -4.560 1.516 1.00 98.44 440 GLU A N 1
ATOM 3515 C CA . GLU A 1 440 ? -4.846 -4.902 0.201 1.00 98.44 440 GLU A CA 1
ATOM 3516 C C . GLU A 1 440 ? -5.866 -4.663 -0.923 1.00 98.44 440 GLU A C 1
ATOM 3518 O O . GLU A 1 440 ? -5.531 -4.054 -1.935 1.00 98.44 440 GLU A O 1
ATOM 3523 N N . GLU A 1 441 ? -7.130 -5.042 -0.712 1.00 98.00 441 GLU A N 1
ATOM 3524 C CA . GLU A 1 441 ? -8.242 -4.763 -1.629 1.00 98.00 441 GLU A CA 1
ATOM 3525 C C . GLU A 1 441 ? -8.458 -3.254 -1.840 1.00 98.00 441 GLU A C 1
ATOM 3527 O O . GLU A 1 441 ? -8.633 -2.811 -2.978 1.00 98.00 441 GLU A O 1
ATOM 3532 N N . LEU A 1 442 ? -8.469 -2.466 -0.757 1.00 98.19 442 LEU A N 1
ATOM 3533 C CA . LEU A 1 442 ? -8.985 -1.091 -0.770 1.00 98.19 442 LEU A CA 1
ATOM 3534 C C . LEU A 1 442 ? -7.918 0.013 -0.867 1.00 98.19 442 LEU A C 1
ATOM 3536 O O . LEU A 1 442 ? -8.229 1.084 -1.388 1.00 98.19 442 LEU A O 1
ATOM 3540 N N . LEU A 1 443 ? -6.688 -0.193 -0.381 1.00 98.56 443 LEU A N 1
ATOM 3541 C CA . LEU A 1 443 ? -5.674 0.869 -0.350 1.00 98.56 443 LEU A CA 1
ATOM 3542 C C . LEU A 1 443 ? -4.999 1.084 -1.708 1.00 98.56 443 LEU A C 1
ATOM 3544 O O . LEU A 1 443 ? -4.364 0.185 -2.257 1.00 98.56 443 LEU A O 1
ATOM 3548 N N . LEU A 1 444 ? -4.987 2.333 -2.173 1.00 98.25 444 LEU A N 1
ATOM 3549 C CA . LEU A 1 444 ? -4.117 2.777 -3.270 1.00 98.25 444 LEU A CA 1
ATOM 3550 C C . LEU A 1 444 ? -2.627 2.585 -2.941 1.00 98.25 444 LEU A C 1
ATOM 3552 O O . LEU A 1 444 ? -1.822 2.368 -3.840 1.00 98.25 444 LEU A O 1
ATOM 3556 N N . ASP A 1 445 ? -2.275 2.629 -1.652 1.00 98.19 445 ASP A N 1
ATOM 3557 C CA . ASP A 1 445 ? -0.935 2.359 -1.116 1.00 98.19 445 ASP A CA 1
ATOM 3558 C C . ASP A 1 445 ? -0.805 0.980 -0.439 1.00 98.19 445 ASP A C 1
ATOM 3560 O O . ASP A 1 445 ? -0.042 0.801 0.513 1.00 98.19 445 ASP A O 1
ATOM 3564 N N . ALA A 1 446 ? -1.556 -0.011 -0.931 1.00 98.38 446 ALA A N 1
ATOM 3565 C CA . ALA A 1 446 ? -1.359 -1.411 -0.571 1.00 98.38 446 ALA A CA 1
ATOM 3566 C C . ALA A 1 446 ? 0.025 -1.901 -1.035 1.00 98.38 446 ALA A C 1
ATOM 3568 O O . ALA A 1 446 ? 0.289 -2.053 -2.229 1.00 98.38 446 ALA A O 1
ATOM 3569 N N . ASP A 1 447 ? 0.880 -2.173 -0.055 1.00 98.69 447 ASP A N 1
ATOM 3570 C CA . ASP A 1 447 ? 2.290 -2.540 -0.181 1.00 98.69 447 ASP A CA 1
ATOM 3571 C C . ASP A 1 447 ? 2.538 -3.776 0.695 1.00 98.69 447 ASP A C 1
ATOM 3573 O O . ASP A 1 447 ? 2.198 -3.763 1.880 1.00 98.69 447 ASP A O 1
ATOM 3577 N N . TYR A 1 448 ? 3.093 -4.847 0.120 1.00 98.56 448 TYR A N 1
ATOM 3578 C CA . TYR A 1 448 ? 3.263 -6.152 0.777 1.00 98.56 448 TYR A CA 1
ATOM 3579 C C . TYR A 1 448 ? 3.970 -6.041 2.139 1.00 98.56 448 TYR A C 1
ATOM 3581 O O . TYR A 1 448 ? 3.497 -6.564 3.152 1.00 98.56 448 TYR A O 1
ATOM 3589 N N . SER A 1 449 ? 5.079 -5.301 2.177 1.00 98.56 449 SER A N 1
ATOM 3590 C CA . SER A 1 449 ? 5.946 -5.190 3.350 1.00 98.56 449 SER A CA 1
ATOM 3591 C C . SER A 1 449 ? 5.383 -4.225 4.385 1.00 98.56 449 SER A C 1
ATOM 3593 O O . SER A 1 449 ? 5.351 -4.534 5.580 1.00 98.56 449 SER A O 1
ATOM 3595 N N . ILE A 1 450 ? 4.911 -3.055 3.945 1.00 98.69 450 ILE A N 1
ATOM 3596 C CA . ILE A 1 450 ? 4.363 -2.037 4.847 1.00 98.69 450 ILE A CA 1
ATOM 3597 C C . ILE A 1 450 ? 3.043 -2.525 5.456 1.00 98.69 450 ILE A C 1
ATOM 3599 O O . ILE A 1 450 ? 2.848 -2.358 6.662 1.00 98.69 450 ILE A O 1
ATOM 3603 N N . ASN A 1 451 ? 2.149 -3.134 4.668 1.00 98.62 451 ASN A N 1
ATOM 3604 C CA . ASN A 1 451 ? 0.834 -3.582 5.134 1.00 98.62 451 ASN A CA 1
ATOM 3605 C C . ASN A 1 451 ? 0.996 -4.671 6.210 1.00 98.62 451 ASN A C 1
ATOM 3607 O O . ASN A 1 451 ? 0.592 -4.454 7.352 1.00 98.62 451 ASN A O 1
ATOM 3611 N N . ALA A 1 452 ? 1.687 -5.778 5.909 1.00 98.75 452 ALA A N 1
ATOM 3612 C CA . ALA A 1 452 ? 1.925 -6.858 6.873 1.00 98.75 452 ALA A CA 1
ATOM 3613 C C . ALA A 1 452 ? 2.688 -6.384 8.126 1.00 98.75 452 ALA A C 1
ATOM 3615 O O . ALA A 1 452 ? 2.283 -6.675 9.255 1.00 98.75 452 ALA A O 1
ATOM 3616 N N . GLY A 1 453 ? 3.742 -5.578 7.948 1.00 98.62 453 GLY A N 1
ATOM 3617 C CA . GLY A 1 453 ? 4.523 -5.020 9.054 1.00 98.62 453 GLY A CA 1
ATOM 3618 C C . GLY A 1 453 ? 3.694 -4.160 10.015 1.00 98.62 453 GLY A C 1
ATOM 3619 O O . GLY A 1 453 ? 3.820 -4.293 11.236 1.00 98.62 453 GLY A O 1
ATOM 3620 N N . ASN A 1 454 ? 2.792 -3.325 9.487 1.00 98.62 454 ASN A N 1
ATOM 3621 C CA . ASN A 1 454 ? 1.903 -2.494 10.303 1.00 98.62 454 ASN A CA 1
ATOM 3622 C C . ASN A 1 454 ? 0.723 -3.283 10.894 1.00 98.62 454 ASN A C 1
ATOM 3624 O O . ASN A 1 454 ? 0.308 -2.985 12.014 1.00 98.62 454 ASN A O 1
ATOM 3628 N N . TRP A 1 455 ? 0.206 -4.315 10.222 1.00 98.88 455 TRP A N 1
ATOM 3629 C CA . TRP A 1 455 ? -0.836 -5.182 10.787 1.00 98.88 455 TRP A CA 1
ATOM 3630 C C . TRP A 1 455 ? -0.320 -6.042 11.944 1.00 98.88 455 TRP A C 1
ATOM 3632 O O . TRP A 1 455 ? -0.971 -6.105 12.994 1.00 98.88 455 TRP A O 1
ATOM 3642 N N . MET A 1 456 ? 0.889 -6.602 11.833 1.00 98.81 456 MET A N 1
ATOM 3643 C CA . MET A 1 456 ? 1.572 -7.250 12.960 1.00 98.81 456 MET A CA 1
ATOM 3644 C C . MET A 1 456 ? 1.872 -6.269 14.105 1.00 98.81 456 MET A C 1
ATOM 3646 O O . MET A 1 456 ? 1.722 -6.635 15.271 1.00 98.81 456 MET A O 1
ATOM 3650 N N . TRP A 1 457 ? 2.226 -5.013 13.806 1.00 98.56 457 TRP A N 1
ATOM 3651 C CA . TRP A 1 457 ? 2.410 -3.965 14.820 1.00 98.56 457 TRP A CA 1
ATOM 3652 C C . TRP A 1 457 ? 1.102 -3.631 15.552 1.00 98.56 457 TRP A C 1
ATOM 3654 O O . TRP A 1 457 ? 1.058 -3.578 16.782 1.00 98.56 457 TRP A O 1
ATOM 3664 N N . LEU A 1 458 ? 0.011 -3.397 14.819 1.00 98.44 458 LEU A N 1
ATOM 3665 C CA . LEU A 1 458 ? -1.238 -2.874 15.384 1.00 98.44 458 LEU A CA 1
ATOM 3666 C C . LEU A 1 458 ? -2.028 -3.931 16.160 1.00 98.44 458 LEU A C 1
ATOM 3668 O O . LEU A 1 458 ? -2.565 -3.613 17.226 1.00 98.44 458 LEU A O 1
ATOM 3672 N N . SER A 1 459 ? -1.972 -5.188 15.717 1.00 98.62 459 SER A N 1
ATOM 3673 C CA . SER A 1 459 ? -2.409 -6.360 16.492 1.00 98.62 459 SER A CA 1
ATOM 3674 C C . SER A 1 459 ? -1.514 -6.688 17.689 1.00 98.62 459 SER A C 1
ATOM 3676 O O . SER A 1 459 ? -1.900 -7.494 18.531 1.00 98.62 459 SER A O 1
ATOM 3678 N N . ALA A 1 460 ? -0.345 -6.047 17.798 1.00 98.31 460 ALA A N 1
ATOM 3679 C CA . ALA A 1 460 ? 0.718 -6.399 18.735 1.00 98.31 460 ALA A CA 1
ATOM 3680 C C . ALA A 1 460 ? 1.167 -7.869 18.605 1.00 98.31 460 ALA A C 1
ATOM 3682 O O . ALA A 1 460 ? 1.487 -8.504 19.608 1.00 98.31 460 ALA A O 1
ATOM 3683 N N . SER A 1 461 ? 1.211 -8.400 17.381 1.00 98.56 461 SER A N 1
ATOM 3684 C CA . SER A 1 461 ? 1.760 -9.730 17.081 1.00 98.56 461 SER A CA 1
ATOM 3685 C C . SER A 1 461 ? 3.284 -9.701 16.893 1.00 98.56 461 SER A C 1
ATOM 3687 O O . SER A 1 461 ? 3.955 -10.671 17.231 1.00 98.56 461 SER A O 1
ATOM 3689 N N . ALA A 1 462 ? 3.840 -8.580 16.416 1.00 98.19 462 ALA A N 1
ATOM 3690 C CA . ALA A 1 462 ? 5.282 -8.317 16.330 1.00 98.19 462 ALA A CA 1
ATOM 3691 C C . ALA A 1 462 ? 5.579 -6.807 16.471 1.00 98.19 462 ALA A C 1
ATOM 3693 O O . ALA A 1 462 ? 4.674 -5.986 16.336 1.00 98.19 462 ALA A O 1
ATOM 3694 N N . PHE A 1 463 ? 6.840 -6.435 16.730 1.00 97.06 463 PHE A N 1
ATOM 3695 C CA . PHE A 1 463 ? 7.395 -5.063 16.827 1.00 97.06 463 PHE A CA 1
ATOM 3696 C C . PHE A 1 463 ? 6.855 -4.157 17.949 1.00 97.06 463 PHE A C 1
ATOM 3698 O O . PHE A 1 463 ? 7.613 -3.386 18.538 1.00 97.06 463 PHE A O 1
ATOM 3705 N N . PHE A 1 464 ? 5.570 -4.250 18.281 1.00 95.56 464 PHE A N 1
ATOM 3706 C CA . PHE A 1 464 ? 4.913 -3.468 19.319 1.00 95.56 464 PHE A CA 1
ATOM 3707 C C . PHE A 1 464 ? 4.599 -4.327 20.546 1.00 95.56 464 PHE A C 1
ATOM 3709 O O . PHE A 1 464 ? 4.124 -5.456 20.435 1.00 95.56 464 PHE A O 1
ATOM 3716 N N . HIS A 1 465 ? 4.851 -3.776 21.737 1.00 94.19 465 HIS A N 1
ATOM 3717 C CA . HIS A 1 465 ? 4.813 -4.531 23.000 1.00 94.19 465 HIS A CA 1
ATOM 3718 C C . HIS A 1 465 ? 3.927 -3.909 24.084 1.00 94.19 465 HIS A C 1
ATOM 3720 O O . HIS A 1 465 ? 3.612 -4.569 25.069 1.00 94.19 465 HIS A O 1
ATOM 3726 N N . GLN A 1 466 ? 3.466 -2.667 23.905 1.00 93.88 466 GLN A N 1
ATOM 3727 C CA . GLN A 1 466 ? 2.599 -1.970 24.865 1.00 93.88 466 GLN A CA 1
ATOM 3728 C C . GLN A 1 466 ? 1.118 -2.282 24.599 1.00 93.88 466 GLN A C 1
ATOM 3730 O O . GLN A 1 466 ? 0.308 -1.384 24.371 1.00 93.88 466 GLN A O 1
ATOM 3735 N N . TYR A 1 467 ? 0.764 -3.569 24.598 1.00 94.00 467 TYR A N 1
ATOM 3736 C CA . TYR A 1 467 ? -0.572 -4.053 24.229 1.00 94.00 467 TYR A CA 1
ATOM 3737 C C . TYR A 1 467 ? -1.707 -3.509 25.116 1.00 94.00 467 TYR A C 1
ATOM 3739 O O . TYR A 1 467 ? -2.839 -3.406 24.650 1.00 94.00 467 TYR A O 1
ATOM 3747 N N . THR A 1 468 ? -1.392 -3.067 26.338 1.00 94.56 468 THR A N 1
ATOM 3748 C CA . THR A 1 468 ? -2.299 -2.352 27.254 1.00 94.56 468 THR A CA 1
ATOM 3749 C C . THR A 1 468 ? -2.799 -1.005 26.718 1.00 94.56 468 THR A C 1
ATOM 3751 O O . THR A 1 468 ? -3.791 -0.473 27.208 1.00 94.56 468 THR A O 1
ATOM 3754 N N . ARG A 1 469 ? -2.156 -0.441 25.686 1.00 94.00 469 ARG A N 1
ATOM 3755 C CA . ARG A 1 469 ? -2.600 0.780 24.995 1.00 94.00 469 ARG A CA 1
ATOM 3756 C C . ARG A 1 469 ? -3.569 0.429 23.863 1.00 94.00 469 ARG A C 1
ATOM 3758 O O . ARG A 1 469 ? -3.163 0.290 22.705 1.00 94.00 469 ARG A O 1
ATOM 3765 N N . ILE A 1 470 ? -4.843 0.241 24.197 1.00 95.88 470 ILE A N 1
ATOM 3766 C CA . ILE A 1 470 ? -5.940 0.064 23.229 1.00 95.88 470 ILE A CA 1
ATOM 3767 C C . ILE A 1 470 ? -6.494 1.438 22.813 1.00 95.88 470 ILE A C 1
ATOM 3769 O O . ILE A 1 470 ? -6.602 2.353 23.632 1.00 95.88 470 ILE A O 1
ATOM 3773 N N . PHE A 1 471 ? -6.815 1.601 21.527 1.00 93.94 471 PHE A N 1
ATOM 3774 C CA . PHE A 1 471 ? -7.469 2.804 21.012 1.00 93.94 471 PHE A CA 1
ATOM 3775 C C . PHE A 1 471 ? -8.967 2.749 21.325 1.00 93.94 471 PHE A C 1
ATOM 3777 O O . PHE A 1 471 ? -9.641 1.796 20.962 1.00 93.94 471 PHE A O 1
ATOM 3784 N N . CYS A 1 472 ? -9.497 3.781 21.982 1.00 96.88 472 CYS A N 1
ATOM 3785 C CA . CYS A 1 472 ? -10.926 3.868 22.275 1.00 96.88 472 CYS A CA 1
ATOM 3786 C C . CYS A 1 472 ? -11.680 4.417 21.047 1.00 96.88 472 CYS A C 1
ATOM 3788 O O . CYS A 1 472 ? -11.425 5.575 20.693 1.00 96.88 472 CYS A O 1
ATOM 3790 N N . PRO A 1 473 ? -12.606 3.658 20.420 1.00 96.81 473 PRO A N 1
ATOM 3791 C CA . PRO A 1 473 ? -13.261 4.050 19.167 1.00 96.81 473 PRO A CA 1
ATOM 3792 C C . PRO A 1 473 ? -14.086 5.337 19.309 1.00 96.81 473 PRO A C 1
ATOM 3794 O O . PRO A 1 473 ? -14.194 6.107 18.365 1.00 96.81 473 PRO A O 1
ATOM 3797 N N . VAL A 1 474 ? -14.587 5.622 20.514 1.00 97.06 474 VAL A N 1
ATOM 3798 C CA . VAL A 1 474 ? -15.258 6.882 20.867 1.00 97.06 474 VAL A CA 1
ATOM 3799 C C . VAL A 1 474 ? -14.244 8.004 21.120 1.00 97.06 474 VAL A C 1
ATOM 3801 O O . VAL A 1 474 ? -14.180 9.002 20.401 1.00 97.06 474 VAL A O 1
ATOM 3804 N N . ARG A 1 475 ? -13.441 7.866 22.187 1.00 94.50 475 ARG A N 1
ATOM 3805 C CA . ARG A 1 475 ? -12.678 8.989 22.763 1.00 94.50 475 ARG A CA 1
ATOM 3806 C C . ARG A 1 475 ? -11.520 9.448 21.882 1.00 94.50 475 ARG A C 1
ATOM 3808 O O . ARG A 1 475 ? -11.096 10.594 22.006 1.00 94.50 475 ARG A O 1
ATOM 3815 N N . PHE A 1 476 ? -11.000 8.580 21.013 1.00 90.56 476 PHE A N 1
ATOM 3816 C CA . PHE A 1 476 ? -9.917 8.947 20.105 1.00 90.56 476 PHE A CA 1
ATOM 3817 C C . PHE A 1 476 ? -10.391 9.956 19.053 1.00 90.56 476 PHE A C 1
ATOM 3819 O O . PHE A 1 476 ? -9.798 11.029 18.940 1.00 90.56 476 PHE A O 1
ATOM 3826 N N . GLY A 1 477 ? -11.508 9.662 18.381 1.00 87.00 477 GLY A N 1
ATOM 3827 C CA . GLY A 1 477 ? -12.144 10.588 17.447 1.00 87.00 477 GLY A CA 1
ATOM 3828 C C . GLY A 1 477 ? -12.648 11.857 18.133 1.00 87.00 477 GLY A C 1
ATOM 3829 O O . GLY A 1 477 ? -12.307 12.953 17.703 1.00 87.00 477 GLY A O 1
ATOM 3830 N N . LYS A 1 478 ? -13.338 11.734 19.277 1.00 91.19 478 LYS A N 1
ATOM 3831 C CA . LYS A 1 478 ? -13.890 12.875 20.041 1.00 91.19 478 LYS A CA 1
ATOM 3832 C C . LYS A 1 478 ? -12.832 13.894 20.503 1.00 91.19 478 LYS A C 1
ATOM 3834 O O . LYS A 1 478 ? -13.158 15.060 20.694 1.00 91.19 478 LYS A O 1
ATOM 3839 N N . ARG A 1 479 ? -11.566 13.477 20.664 1.00 90.31 479 ARG A N 1
ATOM 3840 C CA . ARG A 1 479 ? -10.416 14.366 20.943 1.00 90.31 479 ARG A CA 1
ATOM 3841 C C . ARG A 1 479 ? -9.833 15.012 19.677 1.00 90.31 479 ARG A C 1
ATOM 3843 O O . ARG A 1 479 ? -9.255 16.088 19.761 1.00 90.31 479 ARG A O 1
ATOM 3850 N N . THR A 1 480 ? -9.946 14.335 18.539 1.00 85.75 480 THR A N 1
ATOM 3851 C CA . THR A 1 480 ? -9.490 14.789 17.218 1.00 85.75 480 THR A CA 1
ATOM 3852 C C . THR A 1 480 ? -10.464 15.811 16.626 1.00 85.75 480 THR A C 1
ATOM 3854 O O . THR A 1 480 ? -10.068 16.922 16.294 1.00 85.75 480 THR A O 1
ATOM 3857 N N . ASP A 1 481 ? -11.744 15.464 16.540 1.00 89.31 481 ASP A N 1
ATOM 3858 C CA . ASP A 1 481 ? -12.798 16.268 15.924 1.00 89.31 481 ASP A CA 1
ATOM 3859 C C . ASP A 1 481 ? -14.024 16.276 16.855 1.00 89.31 481 ASP A C 1
ATOM 3861 O O . ASP A 1 481 ? -14.911 15.431 16.717 1.00 89.31 481 ASP A O 1
ATOM 3865 N N . PRO A 1 482 ? -14.094 17.200 17.833 1.00 92.12 482 PRO A N 1
ATOM 3866 C CA . PRO A 1 482 ? -15.179 17.230 18.817 1.00 92.12 482 PRO A CA 1
ATOM 3867 C C . PRO A 1 482 ? -16.581 17.451 18.226 1.00 92.12 482 PRO A C 1
ATOM 3869 O O . PRO A 1 482 ? -17.569 17.156 18.895 1.00 92.12 482 PRO A O 1
ATOM 3872 N N . GLN A 1 483 ? -16.685 17.963 16.993 1.00 93.19 483 GLN A N 1
ATOM 3873 C CA . GLN A 1 483 ? -17.963 18.188 16.304 1.00 93.19 483 GLN A CA 1
ATOM 3874 C C . GLN A 1 483 ? -18.389 16.999 15.431 1.00 93.19 483 GLN A C 1
ATOM 3876 O O . GLN A 1 483 ? -19.551 16.918 15.019 1.00 93.19 483 GLN A O 1
ATOM 3881 N N . GLY A 1 484 ? -17.467 16.070 15.163 1.00 93.69 484 GLY A N 1
ATOM 3882 C CA . GLY A 1 484 ? -17.677 14.918 14.293 1.00 93.69 484 GLY A CA 1
ATOM 3883 C C . GLY A 1 484 ? -17.857 15.304 12.825 1.00 93.69 484 GLY A C 1
ATOM 3884 O O . GLY A 1 484 ? -18.527 14.582 12.097 1.00 93.69 484 GLY A O 1
ATOM 3885 N N . ASN A 1 485 ? -17.292 16.423 12.369 1.00 93.62 485 ASN A N 1
ATOM 3886 C CA . ASN A 1 485 ? -17.360 16.873 10.974 1.00 93.62 485 ASN A CA 1
ATOM 3887 C C . ASN A 1 485 ? -16.898 15.790 9.979 1.00 93.62 485 ASN A C 1
ATOM 3889 O O . ASN A 1 485 ? -17.511 15.611 8.928 1.00 93.62 485 ASN A O 1
ATOM 3893 N N . TYR A 1 486 ? -15.870 15.018 10.336 1.00 93.19 486 TYR A N 1
ATOM 3894 C CA . TYR A 1 486 ? -15.417 13.845 9.587 1.00 93.19 486 TYR A CA 1
ATOM 3895 C C . TYR A 1 486 ? -16.510 12.768 9.482 1.00 93.19 486 TYR A C 1
ATOM 3897 O O . TYR A 1 486 ? -16.809 12.287 8.391 1.00 93.19 486 TYR A O 1
ATOM 3905 N N . ILE A 1 487 ? -17.165 12.444 10.601 1.00 96.12 487 ILE A N 1
ATOM 3906 C CA . ILE A 1 487 ? -18.292 11.499 10.643 1.00 96.12 487 ILE A CA 1
ATOM 3907 C C . ILE A 1 487 ? -19.443 12.017 9.774 1.00 96.12 487 ILE A C 1
ATOM 3909 O O . ILE A 1 487 ? -19.971 11.270 8.961 1.00 96.12 487 ILE A O 1
ATOM 3913 N N . ARG A 1 488 ? -19.778 13.309 9.865 1.00 96.31 488 ARG A N 1
ATOM 3914 C CA . ARG A 1 488 ? -20.838 13.942 9.061 1.00 96.31 488 ARG A CA 1
ATOM 3915 C C . ARG A 1 488 ? -20.534 13.932 7.554 1.00 96.31 488 ARG A C 1
ATOM 3917 O O . ARG A 1 488 ? -21.482 13.887 6.774 1.00 96.31 488 ARG A O 1
ATOM 3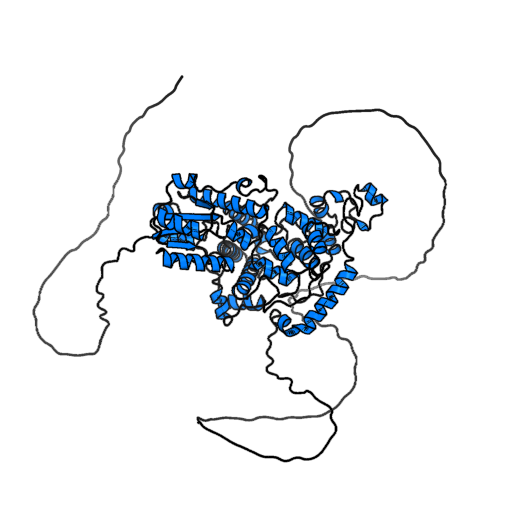924 N N . LYS A 1 489 ? -19.254 13.948 7.142 1.00 94.44 489 LYS A N 1
ATOM 3925 C CA . LYS A 1 489 ? -18.842 13.786 5.732 1.00 94.44 489 LYS A CA 1
ATOM 3926 C C . LYS A 1 489 ? -19.068 12.352 5.241 1.00 94.44 489 LYS A C 1
ATOM 3928 O O . LYS A 1 489 ? -19.745 12.170 4.235 1.00 94.44 489 LYS A O 1
ATOM 3933 N N . TYR A 1 490 ? -18.472 11.356 5.902 1.00 96.31 490 TYR A N 1
ATOM 3934 C CA . TYR A 1 490 ? -18.440 9.981 5.376 1.00 96.31 490 TYR A CA 1
ATOM 3935 C C . TYR A 1 490 ? -19.654 9.132 5.779 1.00 96.31 490 TYR A C 1
ATOM 3937 O O . TYR A 1 490 ? -19.970 8.174 5.083 1.00 96.31 490 TYR A O 1
ATOM 3945 N N . LEU A 1 491 ? -20.391 9.513 6.827 1.00 97.75 491 LEU A N 1
ATOM 3946 C CA . LEU A 1 491 ? -21.669 8.913 7.227 1.00 97.75 491 LEU A CA 1
ATOM 3947 C C . LEU A 1 491 ? -22.797 9.970 7.199 1.00 97.75 491 LEU A C 1
ATOM 3949 O O . LEU A 1 491 ? -23.264 10.402 8.258 1.00 97.75 491 LEU A O 1
ATOM 3953 N N . PRO A 1 492 ? -23.287 10.396 6.012 1.00 97.56 492 PRO A N 1
ATOM 3954 C CA . PRO A 1 492 ? -24.307 11.444 5.901 1.00 97.56 492 PRO A CA 1
ATOM 3955 C C . PRO A 1 492 ? -25.631 11.144 6.617 1.00 97.56 492 PRO A C 1
ATOM 3957 O O . PRO A 1 492 ? -26.377 12.074 6.912 1.00 97.56 492 PRO A O 1
ATOM 3960 N N . ILE A 1 493 ? -25.922 9.877 6.932 1.00 98.31 493 ILE A N 1
ATOM 3961 C CA . ILE A 1 493 ? -27.089 9.483 7.737 1.00 98.31 493 ILE A CA 1
ATOM 3962 C C . ILE A 1 493 ? -27.021 10.044 9.172 1.00 98.31 493 ILE A C 1
ATOM 3964 O O . ILE A 1 493 ? -28.035 10.433 9.740 1.00 98.31 493 ILE A O 1
ATOM 3968 N N . LEU A 1 494 ? -25.812 10.220 9.719 1.00 98.19 494 LEU A N 1
ATOM 3969 C CA . LEU A 1 494 ? -25.580 10.829 11.033 1.00 98.19 494 LEU A CA 1
ATOM 3970 C C . LEU A 1 494 ? -25.385 12.356 10.968 1.00 98.19 494 LEU A C 1
ATOM 3972 O O . LEU A 1 494 ? -25.136 12.983 11.999 1.00 98.19 494 LEU A O 1
ATOM 3976 N N . LYS A 1 495 ? -25.496 12.995 9.789 1.00 97.38 495 LYS A N 1
ATOM 3977 C CA . LYS A 1 495 ? -25.114 14.412 9.599 1.00 97.38 495 LYS A CA 1
ATOM 3978 C C . LYS A 1 495 ? -25.839 15.390 10.534 1.00 97.38 495 LYS A C 1
ATOM 3980 O O . LYS A 1 495 ? -25.263 16.418 10.885 1.00 97.38 495 LYS A O 1
ATOM 3985 N N . ASN A 1 496 ? -27.059 15.049 10.952 1.00 98.00 496 ASN A N 1
ATOM 3986 C CA . ASN A 1 496 ? -27.934 15.857 11.804 1.00 98.00 496 ASN A CA 1
ATOM 3987 C C . ASN A 1 496 ? -27.774 15.576 13.314 1.00 98.00 496 ASN A C 1
ATOM 3989 O O . ASN A 1 496 ? -28.295 16.341 14.121 1.00 98.00 496 ASN A O 1
ATOM 3993 N N . PHE A 1 497 ? -27.083 14.503 13.728 1.00 98.19 497 PHE A N 1
ATOM 3994 C CA . PHE A 1 497 ? -26.988 14.142 15.151 1.00 98.19 497 PHE A CA 1
ATOM 3995 C C . PHE A 1 497 ? -26.311 15.259 15.969 1.00 98.19 497 PHE A C 1
ATOM 3997 O O . PHE A 1 497 ? -25.246 15.744 15.564 1.00 98.19 497 PHE A O 1
ATOM 4004 N N . PRO A 1 498 ? -26.839 15.651 17.145 1.00 97.56 498 PRO A N 1
ATOM 4005 C CA . PRO A 1 498 ? -26.169 16.610 18.022 1.00 97.56 498 PRO A CA 1
ATOM 4006 C C . PRO A 1 498 ? -24.737 16.166 18.362 1.00 97.56 498 PRO A C 1
ATOM 4008 O O . PRO A 1 498 ? -24.509 14.998 18.675 1.00 97.56 498 PRO A O 1
ATOM 4011 N N . SER A 1 499 ? -23.758 17.081 18.360 1.00 96.56 499 SER A N 1
ATOM 4012 C CA . SER A 1 499 ? -22.337 16.739 18.593 1.00 96.56 499 SER A CA 1
ATOM 4013 C C . SER A 1 499 ? -22.061 16.061 19.944 1.00 96.56 499 SER A C 1
ATOM 4015 O O . SER A 1 499 ? -21.068 15.349 20.075 1.00 96.56 499 SER A O 1
ATOM 4017 N N . LYS A 1 500 ? -22.962 16.191 20.932 1.00 97.06 500 LYS A N 1
ATOM 4018 C CA . LYS A 1 500 ? -22.915 15.397 22.175 1.00 97.06 500 LYS A CA 1
ATOM 4019 C C . LYS A 1 500 ? -22.947 13.877 21.922 1.00 97.06 500 LYS A C 1
ATOM 4021 O O . LYS A 1 500 ? -22.268 13.143 22.640 1.00 97.06 500 LYS A O 1
ATOM 4026 N N . TYR A 1 501 ? -23.651 13.439 20.874 1.00 98.19 501 TYR A N 1
ATOM 4027 C CA . TYR A 1 501 ? -23.922 12.039 20.528 1.00 98.19 501 TYR A CA 1
ATOM 4028 C C . TYR A 1 501 ? -23.234 11.537 19.253 1.00 98.19 501 TYR A C 1
ATOM 4030 O O . TYR A 1 501 ? -23.277 10.342 18.996 1.00 98.19 501 TYR A O 1
ATOM 4038 N N . ILE A 1 502 ? -22.587 12.389 18.449 1.00 98.19 502 ILE A N 1
ATOM 4039 C CA . ILE A 1 502 ? -22.066 12.002 17.116 1.00 98.19 502 ILE A CA 1
ATOM 4040 C C . ILE A 1 502 ? -21.051 10.834 17.136 1.00 98.19 502 ILE A C 1
ATOM 4042 O O . ILE A 1 502 ? -20.878 10.152 16.132 1.00 98.19 502 ILE A O 1
ATOM 4046 N N . TYR A 1 503 ? -20.416 10.568 18.284 1.00 98.31 503 TYR A N 1
ATOM 4047 C CA . TYR A 1 503 ? -19.522 9.421 18.515 1.00 98.31 503 TYR A CA 1
ATOM 4048 C C . TYR A 1 503 ? -20.188 8.214 19.194 1.00 98.31 503 TYR A C 1
ATOM 4050 O O . TYR A 1 503 ? -19.607 7.132 19.215 1.00 98.31 503 TYR A O 1
ATOM 4058 N N . GLU A 1 504 ? -21.360 8.417 19.792 1.00 98.31 504 GLU A N 1
ATOM 4059 C CA . GLU A 1 504 ? -22.052 7.501 20.707 1.00 98.31 504 GLU A CA 1
ATOM 4060 C C . GLU A 1 504 ? -23.580 7.545 20.452 1.00 98.31 504 GLU A C 1
ATOM 4062 O O . GLU A 1 504 ? -24.344 7.771 21.393 1.00 98.31 504 GLU A O 1
ATOM 4067 N N . PRO A 1 505 ? -24.073 7.415 19.199 1.00 98.44 505 PRO A N 1
ATOM 4068 C CA . PRO A 1 505 ? -25.449 7.786 18.844 1.00 98.44 505 PRO A CA 1
ATOM 4069 C C . PRO A 1 505 ? -26.511 6.906 19.513 1.00 98.44 505 PRO A C 1
ATOM 4071 O O . PRO A 1 505 ? -27.626 7.362 19.749 1.00 98.44 505 PRO A O 1
ATOM 4074 N N . TRP A 1 506 ? -26.140 5.690 19.922 1.00 98.56 506 TRP A N 1
ATOM 4075 C CA . TRP A 1 506 ? -26.950 4.793 20.753 1.00 98.56 506 TRP A CA 1
ATOM 4076 C C . TRP A 1 506 ? -27.238 5.332 22.172 1.00 98.56 506 TRP A C 1
ATOM 4078 O O . TRP A 1 506 ? -28.012 4.722 22.902 1.00 98.56 506 TRP A O 1
ATOM 4088 N N . THR A 1 507 ? -26.615 6.445 22.586 1.00 98.38 507 THR A N 1
ATOM 4089 C CA . THR A 1 507 ? -26.887 7.138 23.864 1.00 98.38 507 THR A CA 1
ATOM 4090 C C . THR A 1 507 ? -27.876 8.303 23.735 1.00 98.38 507 THR A C 1
ATOM 4092 O O . THR A 1 507 ? -28.251 8.899 24.746 1.00 98.38 507 THR A O 1
ATOM 4095 N N . ALA A 1 508 ? -28.316 8.631 22.515 1.00 98.12 508 ALA A N 1
ATOM 4096 C CA . ALA A 1 508 ? -29.415 9.564 22.286 1.00 98.12 508 ALA A CA 1
ATOM 4097 C C . ALA A 1 508 ? -30.759 8.886 22.585 1.00 98.12 508 ALA A C 1
ATOM 4099 O O . ALA A 1 508 ? -30.955 7.718 22.237 1.00 98.12 508 ALA A O 1
ATOM 4100 N N . SER A 1 509 ? -31.703 9.617 23.178 1.00 98.44 509 SER A N 1
ATOM 4101 C CA . SER A 1 509 ? -33.073 9.119 23.354 1.00 98.44 509 SER A CA 1
ATOM 4102 C C . SER A 1 509 ? -33.760 8.886 22.001 1.00 98.44 509 SER A C 1
ATOM 4104 O O . SER A 1 509 ? -33.393 9.498 20.998 1.00 98.44 509 SER A O 1
ATOM 4106 N N . GLU A 1 510 ? -34.790 8.033 21.954 1.00 97.12 510 GLU A N 1
ATOM 4107 C CA . GLU A 1 510 ? -35.565 7.814 20.722 1.00 97.12 510 GLU A CA 1
ATOM 4108 C C . GLU A 1 510 ? -36.098 9.115 20.108 1.00 97.12 510 GLU A C 1
ATOM 4110 O O . GLU A 1 510 ? -36.182 9.223 18.888 1.00 97.12 510 GLU A O 1
ATOM 4115 N N . GLU A 1 511 ? -36.475 10.096 20.932 1.00 98.00 511 GLU A N 1
ATOM 4116 C CA . GLU A 1 511 ? -36.961 11.386 20.445 1.00 98.00 511 GLU A CA 1
ATOM 4117 C C . GLU A 1 511 ? -35.845 12.164 19.740 1.00 98.00 511 GLU A C 1
ATOM 4119 O O . GLU A 1 511 ? -36.041 12.653 18.633 1.00 98.00 511 GLU A O 1
ATOM 4124 N N . GLU A 1 512 ? -34.642 12.200 20.311 1.00 98.25 512 GLU A N 1
ATOM 4125 C CA . GLU A 1 512 ? -33.480 12.863 19.707 1.00 98.25 512 GLU A CA 1
ATOM 4126 C C . GLU A 1 512 ? -32.998 12.146 18.433 1.00 98.25 512 GLU A C 1
ATOM 4128 O O . GLU A 1 512 ? -32.554 12.802 17.491 1.00 98.25 512 GLU A O 1
ATOM 4133 N N . GLN A 1 513 ? -33.138 10.817 18.361 1.00 98.44 513 GLN A N 1
ATOM 4134 C CA . GLN A 1 513 ? -32.906 10.037 17.137 1.00 98.44 513 GLN A CA 1
ATOM 4135 C C . GLN A 1 513 ? -33.942 10.376 16.046 1.00 98.44 513 GLN A C 1
ATOM 4137 O O . GLN A 1 513 ? -33.581 10.596 14.887 1.00 98.44 513 GLN A O 1
ATOM 4142 N N . LYS A 1 514 ? -35.227 10.493 16.419 1.00 97.94 514 LYS A N 1
ATOM 4143 C CA . LYS A 1 514 ? -36.324 10.921 15.529 1.00 97.94 514 LYS A CA 1
ATOM 4144 C C . LYS A 1 514 ? -36.123 12.360 15.038 1.00 97.94 514 LYS A C 1
ATOM 4146 O O . LYS A 1 514 ? -36.278 12.613 13.848 1.00 97.94 514 LYS A O 1
ATOM 4151 N N . GLN A 1 515 ? -35.701 13.277 15.912 1.00 98.06 515 GLN A N 1
ATOM 4152 C CA . GLN A 1 515 ? -35.356 14.664 15.568 1.00 98.06 515 GLN A CA 1
ATOM 4153 C C . GLN A 1 515 ? -34.126 14.755 14.645 1.00 98.06 515 GLN A C 1
ATOM 4155 O O . GLN A 1 515 ? -34.089 15.605 13.757 1.00 98.06 515 GLN A O 1
ATOM 4160 N N . ALA A 1 516 ? -33.129 13.876 14.809 1.00 97.88 516 ALA A N 1
ATOM 4161 C CA . ALA A 1 516 ? -31.993 13.780 13.890 1.00 97.88 516 ALA A CA 1
ATOM 4162 C C . ALA A 1 516 ? -32.372 13.158 12.528 1.00 97.88 516 ALA A C 1
ATOM 4164 O O . ALA A 1 516 ? -31.706 13.428 11.525 1.00 97.88 516 ALA A O 1
ATOM 4165 N N . GLY A 1 517 ? -33.439 12.355 12.471 1.00 98.25 517 GLY A N 1
ATOM 4166 C CA . GLY A 1 517 ? -33.860 11.631 11.269 1.00 98.25 517 GLY A CA 1
ATOM 4167 C C . GLY A 1 517 ? -33.023 10.380 10.986 1.00 98.25 517 GLY A C 1
ATOM 4168 O O . GLY A 1 517 ? -32.769 10.076 9.824 1.00 98.25 517 GLY A O 1
ATOM 4169 N N . CYS A 1 518 ? -32.549 9.697 12.034 1.00 98.44 518 CYS A N 1
ATOM 4170 C CA . CYS A 1 518 ? -31.826 8.428 11.934 1.00 98.44 518 CYS A CA 1
ATOM 4171 C C . CYS A 1 518 ? -31.997 7.622 13.234 1.00 98.44 518 CYS A C 1
ATOM 4173 O O . CYS A 1 518 ? -31.461 7.992 14.282 1.00 98.44 518 CYS A O 1
ATOM 4175 N N . ILE A 1 519 ? -32.725 6.508 13.156 1.00 98.50 519 ILE A N 1
ATOM 4176 C CA . ILE A 1 519 ? -33.036 5.608 14.269 1.00 98.50 519 ILE A CA 1
ATOM 4177 C C . ILE A 1 519 ? -31.980 4.508 14.379 1.00 98.50 519 ILE A C 1
ATOM 4179 O O . ILE A 1 519 ? -31.675 3.800 13.414 1.00 98.50 519 ILE A O 1
ATOM 4183 N N . ILE A 1 520 ? -31.432 4.327 15.579 1.00 98.50 520 ILE A N 1
ATOM 4184 C CA . ILE A 1 520 ? -30.383 3.339 15.821 1.00 98.50 520 ILE A CA 1
ATOM 4185 C C . ILE A 1 520 ? -30.992 1.933 15.879 1.00 98.50 520 ILE A C 1
ATOM 4187 O O . ILE A 1 520 ? -32.023 1.698 16.505 1.00 98.50 520 ILE A O 1
ATOM 4191 N N . GLY A 1 521 ? -30.368 1.004 15.155 1.00 97.25 521 GLY A N 1
ATOM 4192 C CA . GLY A 1 521 ? -30.906 -0.321 14.852 1.00 97.25 521 GLY A CA 1
ATOM 4193 C C . GLY A 1 521 ? -31.769 -0.395 13.586 1.00 97.25 521 GLY A C 1
ATOM 4194 O O . GLY A 1 521 ? -32.144 -1.501 13.211 1.00 97.25 521 GLY A O 1
ATOM 4195 N N . GLN A 1 522 ? -32.058 0.732 12.919 1.00 97.44 522 GLN A N 1
ATOM 4196 C CA . GLN A 1 522 ? -32.798 0.767 11.647 1.00 97.44 522 GLN A CA 1
ATOM 4197 C C . GLN A 1 522 ? -31.981 1.465 10.550 1.00 97.44 522 GLN A C 1
ATOM 4199 O O . GLN A 1 522 ? -31.542 0.811 9.608 1.00 97.44 522 GLN A O 1
ATOM 4204 N N . ASP A 1 523 ? -31.709 2.763 10.710 1.00 98.12 523 ASP A N 1
ATOM 4205 C CA . ASP A 1 523 ? -30.978 3.581 9.729 1.00 98.12 523 ASP A CA 1
ATOM 4206 C C . ASP A 1 523 ? -29.452 3.485 9.903 1.00 98.12 523 ASP A C 1
ATOM 4208 O O . ASP A 1 523 ? -28.686 3.619 8.948 1.00 98.12 523 ASP A O 1
ATOM 4212 N N . TYR A 1 524 ? -29.003 3.236 11.136 1.00 98.75 524 TYR A N 1
ATOM 4213 C CA . TYR A 1 524 ? -27.600 3.042 11.500 1.00 98.75 524 TYR A CA 1
ATOM 4214 C C . TYR A 1 524 ? -27.491 1.986 12.619 1.00 98.75 524 TYR A C 1
ATOM 4216 O O . TYR A 1 524 ? -28.306 2.011 13.543 1.00 98.75 524 TYR A O 1
ATOM 4224 N N . PRO A 1 525 ? -26.540 1.034 12.579 1.00 98.56 525 PRO A N 1
ATOM 4225 C CA . PRO A 1 525 ? -26.517 -0.088 13.521 1.00 98.56 525 PRO A CA 1
ATOM 4226 C C . PRO A 1 525 ? -26.183 0.309 14.970 1.00 98.56 525 PRO A C 1
ATOM 4228 O O . PRO A 1 525 ? -25.446 1.259 15.234 1.00 98.56 525 PRO A O 1
ATOM 4231 N N . PHE A 1 526 ? -26.682 -0.483 15.925 1.00 98.75 526 PHE A N 1
ATOM 4232 C CA . PHE A 1 526 ? -26.179 -0.485 17.305 1.00 98.75 526 PHE A CA 1
ATOM 4233 C C . PHE A 1 526 ? -24.695 -0.908 17.350 1.00 98.75 526 PHE A C 1
ATOM 4235 O O . PHE A 1 526 ? -24.266 -1.687 16.492 1.00 98.75 526 PHE A O 1
ATOM 4242 N N . PRO A 1 527 ? -23.908 -0.450 18.346 1.00 98.69 527 PRO A N 1
ATOM 4243 C CA . PRO A 1 527 ? -22.512 -0.856 18.503 1.00 98.69 527 PRO A CA 1
ATOM 4244 C C . PRO A 1 527 ? -22.406 -2.376 18.662 1.00 98.69 527 PRO A C 1
ATOM 4246 O O . PRO A 1 527 ? -22.998 -2.968 19.562 1.00 98.69 527 PRO A O 1
ATOM 4249 N N . MET A 1 528 ? -21.627 -3.013 17.788 1.00 98.50 528 MET A N 1
ATOM 4250 C CA . MET A 1 528 ? -21.536 -4.475 17.676 1.00 98.50 528 MET A CA 1
ATOM 4251 C C . MET A 1 528 ? -20.896 -5.185 18.885 1.00 98.50 528 MET A C 1
ATOM 4253 O O . MET A 1 528 ? -20.930 -6.411 18.956 1.00 98.50 528 MET A O 1
ATOM 4257 N N . VAL A 1 529 ? -20.287 -4.430 19.806 1.00 98.56 529 VAL A N 1
ATOM 4258 C CA . VAL A 1 529 ? -19.687 -4.891 21.068 1.00 98.56 529 VAL A CA 1
ATOM 4259 C C . VAL A 1 529 ? -19.758 -3.777 22.118 1.00 98.56 529 VAL A C 1
ATOM 4261 O O . VAL A 1 529 ? -19.704 -2.596 21.771 1.00 98.56 529 VAL A O 1
ATOM 4264 N N . ASN A 1 530 ? -19.769 -4.124 23.410 1.00 98.56 530 ASN A N 1
ATOM 4265 C CA . ASN A 1 530 ? -19.371 -3.171 24.447 1.00 98.56 530 ASN A CA 1
ATOM 4266 C C . ASN A 1 530 ? -17.836 -3.061 24.464 1.00 98.56 530 ASN A C 1
ATOM 4268 O O . ASN A 1 530 ? -17.143 -4.000 24.853 1.00 98.56 530 ASN A O 1
ATOM 4272 N N . HIS A 1 531 ? -17.308 -1.894 24.082 1.00 98.19 531 HIS A N 1
ATOM 4273 C CA . HIS A 1 531 ? -15.868 -1.613 24.052 1.00 98.19 531 HIS A CA 1
ATOM 4274 C C . HIS A 1 531 ? -15.155 -1.928 25.380 1.00 98.19 531 HIS A C 1
ATOM 4276 O O . HIS A 1 531 ? -14.023 -2.410 25.362 1.00 98.19 531 HIS A O 1
ATOM 4282 N N . LYS A 1 532 ? -15.782 -1.677 26.542 1.00 97.81 532 LYS A N 1
ATOM 4283 C CA . LYS A 1 532 ? -15.134 -1.916 27.844 1.00 97.81 532 LYS A CA 1
ATOM 4284 C C . LYS A 1 532 ? -14.949 -3.410 28.104 1.00 97.81 532 LYS A C 1
ATOM 4286 O O . LYS A 1 532 ? -13.833 -3.836 28.371 1.00 97.81 532 LYS A O 1
ATOM 4291 N N . GLU A 1 533 ? -16.020 -4.184 27.965 1.00 98.56 533 GLU A N 1
ATOM 4292 C CA . GLU A 1 533 ? -16.019 -5.640 28.162 1.00 98.56 533 GLU A CA 1
ATOM 4293 C C . GLU A 1 533 ? -15.101 -6.341 27.152 1.00 98.56 533 GLU A C 1
ATOM 4295 O O . GLU A 1 533 ? -14.275 -7.172 27.529 1.00 98.56 533 GLU A O 1
ATOM 4300 N N . ALA A 1 534 ? -15.196 -5.958 25.874 1.00 98.50 534 ALA A N 1
ATOM 4301 C CA . ALA A 1 534 ? -14.375 -6.517 24.808 1.00 98.50 534 ALA A CA 1
ATOM 4302 C C . ALA A 1 534 ? -12.881 -6.239 25.035 1.00 98.50 534 ALA A C 1
ATOM 4304 O O . ALA A 1 534 ? -12.071 -7.165 24.999 1.00 98.50 534 ALA A O 1
ATOM 4305 N N . SER A 1 535 ? -12.508 -4.988 25.331 1.00 98.00 535 SER A N 1
ATOM 4306 C CA . SER A 1 535 ? -11.102 -4.639 25.564 1.00 98.00 535 SER A CA 1
ATOM 4307 C C . SER A 1 535 ? -10.543 -5.223 26.864 1.00 98.00 535 SER A C 1
ATOM 4309 O O . SER A 1 535 ? -9.405 -5.689 26.853 1.00 98.00 535 SER A O 1
ATOM 4311 N N . ASP A 1 536 ? -11.319 -5.303 27.952 1.00 98.38 536 ASP A N 1
ATOM 4312 C CA . ASP A 1 536 ? -10.898 -5.990 29.184 1.00 98.38 536 ASP A CA 1
ATOM 4313 C C . ASP A 1 536 ? -10.565 -7.469 28.928 1.00 98.38 536 ASP A C 1
ATOM 4315 O O . ASP A 1 536 ? -9.521 -7.958 29.368 1.00 98.38 536 ASP A O 1
ATOM 4319 N N . HIS A 1 537 ? -11.433 -8.175 28.193 1.00 98.50 537 HIS A N 1
ATOM 4320 C CA . HIS A 1 537 ? -11.261 -9.587 27.837 1.00 98.50 537 HIS A CA 1
ATOM 4321 C C . HIS A 1 537 ? -10.049 -9.801 26.922 1.00 98.50 537 HIS A C 1
ATOM 4323 O O . HIS A 1 537 ? -9.158 -10.600 27.224 1.00 98.50 537 HIS A O 1
ATOM 4329 N N . ASN A 1 538 ? -9.958 -9.016 25.846 1.00 98.56 538 ASN A N 1
ATOM 4330 C CA . ASN A 1 538 ? -8.863 -9.075 24.876 1.00 98.56 538 ASN A CA 1
ATOM 4331 C C . ASN A 1 538 ? -7.495 -8.758 25.516 1.00 98.56 538 ASN A C 1
ATOM 4333 O O . ASN A 1 538 ? -6.471 -9.311 25.103 1.00 98.56 538 ASN A O 1
ATOM 4337 N N . LEU A 1 539 ? -7.456 -7.924 26.565 1.00 98.19 539 LEU A N 1
ATOM 4338 C CA . LEU A 1 539 ? -6.241 -7.680 27.348 1.00 98.19 539 LEU A CA 1
ATOM 4339 C C . LEU A 1 539 ? -5.773 -8.913 28.130 1.00 98.19 539 LEU A C 1
ATOM 4341 O O . LEU A 1 539 ? -4.562 -9.130 28.198 1.00 98.19 539 LEU A O 1
ATOM 4345 N N . GLN A 1 540 ? -6.678 -9.732 28.680 1.00 98.44 540 GLN A N 1
ATOM 4346 C CA . GLN A 1 540 ? -6.286 -10.976 29.358 1.00 98.44 540 GLN A CA 1
ATOM 4347 C C . GLN A 1 540 ? -5.780 -12.023 28.357 1.00 98.44 540 GLN A C 1
ATOM 4349 O O . GLN A 1 540 ? -4.737 -12.629 28.593 1.00 98.44 540 GLN A O 1
ATOM 4354 N N . LEU A 1 541 ? -6.446 -12.168 27.204 1.00 98.50 541 LEU A N 1
ATOM 4355 C CA . LEU A 1 541 ? -5.993 -13.061 26.129 1.00 98.50 541 LEU A CA 1
ATOM 4356 C C . LEU A 1 541 ? -4.587 -12.683 25.627 1.00 98.50 541 LEU A C 1
ATOM 4358 O O . LEU A 1 541 ? -3.695 -13.526 25.538 1.00 98.50 541 LEU A O 1
ATOM 4362 N N . MET A 1 542 ? -4.356 -11.396 25.345 1.00 98.31 542 MET A N 1
ATOM 4363 C CA . MET A 1 542 ? -3.053 -10.897 24.885 1.00 98.31 542 MET A CA 1
ATOM 4364 C C . MET A 1 542 ? -1.969 -10.969 25.974 1.00 98.31 542 MET A C 1
ATOM 4366 O O . MET A 1 542 ? -0.792 -11.158 25.656 1.00 98.31 542 MET A O 1
ATOM 4370 N N . LYS A 1 543 ? -2.345 -10.852 27.254 1.00 97.88 543 LYS A N 1
ATOM 4371 C CA . LYS A 1 543 ? -1.442 -11.102 28.384 1.00 97.88 543 LYS A CA 1
ATOM 4372 C C . LYS A 1 543 ? -0.991 -12.566 28.397 1.00 97.88 543 LYS A C 1
ATOM 4374 O O . LYS A 1 543 ? 0.213 -12.802 28.344 1.00 97.88 543 LYS A O 1
ATOM 4379 N N . GLN A 1 544 ? -1.931 -13.515 28.385 1.00 97.94 544 GLN A N 1
ATOM 4380 C CA . GLN A 1 544 ? -1.641 -14.954 28.400 1.00 97.94 544 GLN A CA 1
ATOM 4381 C C . GLN A 1 544 ? -0.691 -15.349 27.259 1.00 97.94 544 GLN A C 1
ATOM 4383 O O . GLN A 1 544 ? 0.370 -15.916 27.516 1.00 97.94 544 GLN A O 1
ATOM 4388 N N . VAL A 1 545 ? -1.002 -14.953 26.017 1.00 98.06 545 VAL A N 1
ATOM 4389 C CA . VAL A 1 545 ? -0.143 -15.215 24.843 1.00 98.06 545 VAL A CA 1
ATOM 4390 C C . VAL A 1 545 ? 1.299 -14.746 25.069 1.00 98.06 545 VAL A C 1
ATOM 4392 O O . VAL A 1 545 ? 2.244 -15.420 24.664 1.00 98.06 545 VAL A O 1
ATOM 4395 N N . ARG A 1 546 ? 1.497 -13.586 25.704 1.00 95.69 546 ARG A N 1
ATOM 4396 C CA . ARG A 1 546 ? 2.825 -12.985 25.914 1.00 95.69 546 ARG A CA 1
ATOM 4397 C C . ARG A 1 546 ? 3.582 -13.556 27.109 1.00 95.69 546 ARG A C 1
ATOM 4399 O O . ARG A 1 546 ? 4.809 -13.448 27.141 1.00 95.69 546 ARG A O 1
ATOM 4406 N N . GLU A 1 547 ? 2.876 -14.156 28.060 1.00 95.69 547 GLU A N 1
ATOM 4407 C CA . GLU A 1 547 ? 3.461 -14.925 29.160 1.00 95.69 547 GLU A CA 1
ATOM 4408 C C . GLU A 1 547 ? 3.910 -16.311 28.659 1.00 95.69 547 GLU A C 1
ATOM 4410 O O . GLU A 1 547 ? 5.046 -16.709 28.912 1.00 95.69 547 GLU A O 1
ATOM 4415 N N . GLU A 1 548 ? 3.094 -16.983 27.841 1.00 97.19 548 GLU A N 1
ATOM 4416 C CA . GLU A 1 548 ? 3.423 -18.266 27.201 1.00 97.19 548 GLU A CA 1
ATOM 4417 C C . GLU A 1 548 ? 4.543 -18.140 26.147 1.00 97.19 548 GLU A C 1
ATOM 4419 O O . GLU A 1 548 ? 5.523 -18.887 26.158 1.00 97.19 548 GLU A O 1
ATOM 4424 N N . GLN A 1 549 ? 4.436 -17.170 25.232 1.00 97.12 549 GLN A N 1
ATOM 4425 C CA . GLN A 1 549 ? 5.305 -17.040 24.051 1.00 97.12 549 GLN A CA 1
ATOM 4426 C C . GLN A 1 549 ? 6.403 -15.983 24.240 1.00 97.12 549 GLN A C 1
ATOM 4428 O O . GLN A 1 549 ? 6.805 -15.286 23.300 1.00 97.12 549 GLN A O 1
ATOM 4433 N N . HIS A 1 550 ? 6.928 -15.873 25.465 1.00 93.38 550 HIS A N 1
ATOM 4434 C CA . HIS A 1 550 ? 7.907 -14.853 25.852 1.00 93.38 550 HIS A CA 1
ATOM 4435 C C . HIS A 1 550 ? 9.120 -14.775 24.906 1.00 93.38 550 HIS A C 1
ATOM 4437 O O . HIS A 1 550 ? 9.596 -13.684 24.601 1.00 93.38 550 HIS A O 1
ATOM 4443 N N . ARG A 1 551 ? 9.616 -15.917 24.401 1.00 94.12 551 ARG A N 1
ATOM 4444 C CA . ARG A 1 551 ? 10.777 -15.961 23.489 1.00 94.12 551 ARG A CA 1
ATOM 4445 C C . ARG A 1 551 ? 10.506 -15.200 22.188 1.00 94.12 551 ARG A C 1
ATOM 4447 O O . ARG A 1 551 ? 11.287 -14.322 21.830 1.00 94.12 551 ARG A O 1
ATOM 4454 N N . THR A 1 552 ? 9.380 -15.478 21.530 1.00 95.19 552 THR A N 1
ATOM 4455 C CA . THR A 1 552 ? 8.942 -14.789 20.305 1.00 95.19 552 THR A CA 1
ATOM 4456 C C . THR A 1 552 ? 8.709 -13.301 20.572 1.00 95.19 552 THR A C 1
ATOM 4458 O O . THR A 1 552 ? 9.184 -12.450 19.820 1.00 95.19 552 THR A O 1
ATOM 4461 N N . ALA A 1 553 ? 8.081 -12.969 21.708 1.00 92.62 553 ALA A N 1
ATOM 4462 C CA . ALA A 1 553 ? 7.861 -11.586 22.131 1.00 92.62 553 ALA A CA 1
ATOM 4463 C C . ALA A 1 553 ? 9.161 -10.788 22.374 1.00 92.62 553 ALA A C 1
ATOM 4465 O O . ALA A 1 553 ? 9.132 -9.562 22.306 1.00 92.62 553 ALA A O 1
ATOM 4466 N N . GLN A 1 554 ? 10.302 -11.438 22.633 1.00 92.56 554 GLN A N 1
ATOM 4467 C CA . GLN A 1 554 ? 11.587 -10.752 22.824 1.00 92.56 554 GLN A CA 1
ATOM 4468 C C . GLN A 1 554 ? 12.332 -10.454 21.512 1.00 92.56 554 GLN A C 1
ATOM 4470 O O . GLN A 1 554 ? 13.047 -9.452 21.442 1.00 92.56 554 GLN A O 1
ATOM 4475 N N . LEU A 1 555 ? 12.127 -11.248 20.449 1.00 92.69 555 LEU A N 1
ATOM 4476 C CA . LEU A 1 555 ? 12.834 -11.105 19.160 1.00 92.69 555 LEU A CA 1
ATOM 4477 C C . LEU A 1 555 ? 12.753 -9.681 18.586 1.00 92.69 555 LEU A C 1
ATOM 4479 O O . LEU A 1 555 ? 13.739 -9.142 18.087 1.00 92.69 555 LEU A O 1
ATOM 4483 N N . THR A 1 556 ? 11.584 -9.050 18.706 1.00 91.94 556 THR A N 1
ATOM 4484 C CA . THR A 1 556 ? 11.309 -7.697 18.194 1.00 91.94 556 THR A CA 1
ATOM 4485 C C . THR A 1 556 ? 11.307 -6.617 19.284 1.00 91.94 556 THR A C 1
ATOM 4487 O O . THR A 1 556 ? 10.855 -5.498 19.042 1.00 91.94 556 THR A O 1
ATOM 4490 N N . ARG A 1 557 ? 11.773 -6.923 20.506 1.00 85.12 557 ARG A N 1
ATOM 4491 C CA . ARG A 1 557 ? 11.792 -5.977 21.641 1.00 85.12 557 ARG A CA 1
ATOM 4492 C C . ARG A 1 557 ? 13.127 -5.238 21.797 1.00 85.12 557 ARG A C 1
ATOM 4494 O O . ARG A 1 557 ? 13.148 -4.111 22.282 1.00 85.12 557 ARG A O 1
ATOM 4501 N N . GLY A 1 558 ? 14.230 -5.826 21.328 1.00 61.00 558 GLY A N 1
ATOM 4502 C CA . GLY A 1 558 ? 15.544 -5.164 21.249 1.00 61.00 558 GLY A CA 1
ATOM 4503 C C . GLY A 1 558 ? 16.386 -5.196 22.529 1.00 61.00 558 GLY A C 1
ATOM 4504 O O . GLY A 1 558 ? 17.476 -4.622 22.556 1.00 61.00 558 GLY A O 1
ATOM 4505 N N . GLU A 1 559 ? 15.920 -5.882 23.570 1.00 49.62 559 GLU A N 1
ATOM 4506 C CA . GLU A 1 559 ? 16.731 -6.247 24.732 1.00 49.62 559 GLU A CA 1
ATOM 4507 C C . GLU A 1 559 ? 17.612 -7.454 24.351 1.00 49.62 559 GLU A C 1
ATOM 4509 O O . GLU A 1 559 ? 17.127 -8.449 23.812 1.00 49.62 559 GLU A O 1
ATOM 4514 N N . ARG A 1 560 ? 18.935 -7.363 24.558 1.00 41.12 560 ARG A N 1
ATOM 4515 C CA . ARG A 1 560 ? 19.866 -8.437 24.167 1.00 41.12 560 ARG A CA 1
ATOM 4516 C C . ARG A 1 560 ? 19.667 -9.663 25.056 1.00 41.12 560 ARG A C 1
ATOM 4518 O O . ARG A 1 560 ? 19.899 -9.582 26.259 1.00 41.12 560 ARG A O 1
ATOM 4525 N N . CYS A 1 561 ? 19.372 -10.813 24.450 1.00 32.81 561 CYS A N 1
ATOM 4526 C CA . CYS A 1 561 ? 19.401 -12.111 25.126 1.00 32.81 561 CYS A CA 1
ATOM 4527 C C . CYS A 1 561 ? 20.852 -12.584 25.371 1.00 32.81 561 CYS A C 1
ATOM 4529 O O . CYS A 1 561 ? 21.304 -13.593 24.837 1.00 32.81 561 CYS A O 1
ATOM 4531 N N . CYS A 1 562 ? 21.601 -11.844 26.191 1.00 31.17 562 CYS A N 1
ATOM 4532 C CA . CYS A 1 562 ? 22.878 -12.296 26.739 1.00 31.17 562 CYS A CA 1
ATOM 4533 C C . CYS A 1 562 ? 22.613 -13.136 27.995 1.00 31.17 562 CYS A C 1
ATOM 4535 O O . CYS A 1 562 ? 22.799 -12.663 29.113 1.00 31.17 562 CYS A O 1
ATOM 4537 N N . SER A 1 563 ? 22.140 -14.372 27.815 1.00 29.59 563 SER A N 1
ATOM 4538 C CA . SER A 1 563 ? 21.924 -15.314 28.922 1.00 29.59 563 SER A CA 1
ATOM 4539 C C . SER A 1 563 ? 22.432 -16.721 28.597 1.00 29.59 563 SER A C 1
ATOM 4541 O O . SER A 1 563 ? 21.682 -17.684 28.469 1.00 29.59 563 SER A O 1
ATOM 4543 N N . THR A 1 564 ? 23.758 -16.864 28.547 1.00 32.62 564 THR A N 1
ATOM 4544 C CA . THR A 1 564 ? 24.435 -18.156 28.740 1.00 32.62 564 THR A CA 1
ATOM 4545 C C . THR A 1 564 ? 24.319 -18.603 30.203 1.00 32.62 564 THR A C 1
ATOM 4547 O O . THR A 1 564 ? 25.313 -18.705 30.916 1.00 32.62 564 THR A O 1
ATOM 4550 N N . HIS A 1 565 ? 23.093 -18.858 30.662 1.00 26.59 565 HIS A N 1
ATOM 4551 C CA . HIS A 1 565 ? 22.806 -19.490 31.946 1.00 26.59 565 HIS A CA 1
ATOM 4552 C C . HIS A 1 565 ? 21.711 -20.541 31.771 1.00 26.59 565 HIS A C 1
ATOM 4554 O O . HIS A 1 565 ? 20.526 -20.231 31.680 1.00 26.59 565 HIS A O 1
ATOM 4560 N N . VAL A 1 566 ? 22.133 -21.807 31.756 1.00 27.09 566 VAL A N 1
ATOM 4561 C CA . VAL A 1 566 ? 21.241 -22.961 31.904 1.00 27.09 566 VAL A CA 1
ATOM 4562 C C . VAL A 1 566 ? 20.680 -22.953 33.335 1.00 27.09 566 VAL A C 1
ATOM 4564 O O . VAL A 1 566 ? 21.479 -23.011 34.273 1.00 27.09 566 VAL A O 1
ATOM 4567 N N . PRO A 1 567 ? 19.349 -22.912 33.550 1.00 26.55 567 PRO A N 1
ATOM 4568 C CA . PRO A 1 567 ? 18.764 -22.950 34.892 1.00 26.55 567 PRO A CA 1
ATOM 4569 C C . PRO A 1 567 ? 18.795 -24.374 35.479 1.00 26.55 567 PRO A C 1
ATOM 4571 O O . PRO A 1 567 ? 17.792 -25.085 35.508 1.00 26.55 567 PRO A O 1
ATOM 4574 N N . CYS A 1 568 ? 19.962 -24.822 35.942 1.00 25.70 568 CYS A N 1
ATOM 4575 C CA . CYS A 1 568 ? 20.120 -26.131 36.579 1.00 25.70 568 CYS A CA 1
ATOM 4576 C C . CYS A 1 568 ? 19.718 -26.084 38.067 1.00 25.70 568 CYS A C 1
ATOM 4578 O O . CYS A 1 568 ? 20.579 -25.998 38.940 1.00 25.70 568 CYS A O 1
ATOM 4580 N N . ALA A 1 569 ? 18.409 -26.101 38.356 1.00 26.22 569 ALA A N 1
ATOM 4581 C CA . ALA A 1 569 ? 17.885 -26.190 39.727 1.00 26.22 569 ALA A CA 1
ATOM 4582 C C . ALA A 1 569 ? 16.417 -26.680 39.809 1.00 26.22 569 ALA A C 1
ATOM 4584 O O . ALA A 1 569 ? 15.551 -25.980 40.334 1.00 26.22 569 ALA A O 1
ATOM 4585 N N . VAL A 1 570 ? 16.110 -27.898 39.339 1.00 27.17 570 VAL A N 1
ATOM 4586 C CA . VAL A 1 570 ? 14.830 -28.552 39.694 1.00 27.17 570 VAL A CA 1
ATOM 4587 C C . VAL A 1 570 ? 14.986 -29.237 41.054 1.00 27.17 570 VAL A C 1
ATOM 4589 O O . VAL A 1 570 ? 15.436 -30.377 41.150 1.00 27.17 570 VAL A O 1
ATOM 4592 N N . ALA A 1 571 ? 14.631 -28.526 42.124 1.00 25.12 571 ALA A N 1
ATOM 4593 C CA . ALA A 1 571 ? 14.729 -29.018 43.497 1.00 25.12 571 ALA A CA 1
ATOM 4594 C C . ALA A 1 571 ? 13.586 -29.996 43.850 1.00 25.12 571 ALA A C 1
ATOM 4596 O O . ALA A 1 571 ? 12.662 -29.660 44.594 1.00 25.12 571 ALA A O 1
ATOM 4597 N N . HIS A 1 572 ? 13.646 -31.225 43.326 1.00 27.23 572 HIS A N 1
ATOM 4598 C CA . HIS A 1 572 ? 12.751 -32.301 43.760 1.00 27.23 572 HIS A CA 1
ATOM 4599 C C . HIS A 1 572 ? 12.989 -32.650 45.236 1.00 27.23 572 HIS A C 1
ATOM 4601 O O . HIS A 1 572 ? 14.072 -33.087 45.621 1.00 27.23 572 HIS A O 1
ATOM 4607 N N . ARG A 1 573 ? 11.944 -32.522 46.063 1.00 27.73 573 ARG A N 1
ATOM 4608 C CA . ARG A 1 573 ? 11.909 -33.134 47.396 1.00 27.73 573 ARG A CA 1
ATOM 4609 C C . ARG A 1 573 ? 11.623 -34.629 47.254 1.00 27.73 573 ARG A C 1
ATOM 4611 O O . ARG A 1 573 ? 10.504 -34.986 46.899 1.00 27.73 573 ARG A O 1
ATOM 4618 N N . LEU A 1 574 ? 12.584 -35.481 47.602 1.00 25.00 574 LEU A N 1
ATOM 4619 C CA . LEU A 1 574 ? 12.346 -36.884 47.950 1.00 25.00 574 LEU A CA 1
ATOM 4620 C C . LEU A 1 574 ? 13.195 -37.277 49.168 1.00 25.00 574 LEU A C 1
ATOM 4622 O O . LEU A 1 574 ? 14.244 -36.690 49.428 1.00 25.00 574 LEU A O 1
ATOM 4626 N N . SER A 1 575 ? 12.679 -38.232 49.940 1.00 24.16 575 SER A N 1
ATOM 4627 C CA . SER A 1 575 ? 13.232 -38.680 51.225 1.00 24.16 575 SER A CA 1
ATOM 4628 C C . SER A 1 575 ? 14.439 -39.624 51.061 1.00 24.16 575 SER A C 1
ATOM 4630 O O . SER A 1 575 ? 14.600 -40.222 49.997 1.00 24.16 575 SER A O 1
ATOM 4632 N N . PRO A 1 576 ? 15.302 -39.778 52.087 1.00 29.50 576 PRO A N 1
ATOM 4633 C CA . PRO A 1 576 ? 16.554 -40.527 51.960 1.00 29.50 576 PRO A CA 1
ATOM 4634 C C . PRO A 1 576 ? 16.354 -42.052 51.938 1.00 29.50 576 PRO A C 1
ATOM 4636 O O . PRO A 1 576 ? 15.563 -42.587 52.714 1.00 29.50 576 PRO A O 1
ATOM 4639 N N . GLY A 1 577 ? 17.144 -42.756 51.117 1.00 24.95 577 GLY A N 1
ATOM 4640 C CA . GLY A 1 577 ? 17.161 -44.221 51.058 1.00 24.95 577 GLY A CA 1
ATOM 4641 C C . GLY A 1 577 ? 18.409 -44.807 50.380 1.00 24.95 577 GLY A C 1
ATOM 4642 O O . GLY A 1 577 ? 18.654 -44.553 49.210 1.00 24.95 577 GLY A O 1
ATOM 4643 N N . THR A 1 578 ? 19.169 -45.597 51.150 1.00 27.45 578 THR A N 1
ATOM 4644 C CA . THR A 1 578 ? 20.039 -46.734 50.748 1.00 27.45 578 THR A CA 1
ATOM 4645 C C . THR A 1 578 ? 20.944 -46.659 49.498 1.00 27.45 578 THR A C 1
ATOM 4647 O O . THR A 1 578 ? 20.487 -46.793 48.372 1.00 27.45 578 THR A O 1
ATOM 4650 N N . GLN A 1 579 ? 22.259 -46.637 49.766 1.00 26.08 579 GLN A N 1
ATOM 4651 C CA . GLN A 1 579 ? 23.315 -47.542 49.248 1.00 26.08 579 GLN A CA 1
ATOM 4652 C C . GLN A 1 579 ? 23.217 -48.135 47.818 1.00 26.08 579 GLN A C 1
ATOM 4654 O O . GLN A 1 579 ? 22.305 -48.897 47.515 1.00 26.08 579 GLN A O 1
ATOM 4659 N N . GLY A 1 580 ? 24.290 -47.986 47.024 1.00 25.52 580 GLY A N 1
ATOM 4660 C CA . GLY A 1 580 ? 24.539 -48.825 45.839 1.00 25.52 580 GLY A CA 1
ATOM 4661 C C . GLY A 1 580 ? 25.857 -48.534 45.100 1.00 25.52 580 GLY A C 1
ATOM 4662 O O . GLY A 1 580 ? 26.133 -47.396 44.737 1.00 25.52 580 GLY A O 1
ATOM 4663 N N . SER A 1 581 ? 26.665 -49.573 44.863 1.00 25.16 581 SER A N 1
ATOM 4664 C CA . SER A 1 581 ? 27.747 -49.627 43.854 1.00 25.16 581 SER A CA 1
ATOM 4665 C C . SER A 1 581 ? 27.191 -49.475 42.424 1.00 25.16 581 SER A C 1
ATOM 4667 O O . SER A 1 581 ? 26.027 -49.795 42.214 1.00 25.16 581 SER A O 1
ATOM 4669 N N . GLY A 1 582 ? 27.928 -49.103 41.370 1.00 22.81 582 GLY A N 1
ATOM 4670 C CA . GLY A 1 582 ? 29.380 -48.984 41.131 1.00 22.81 582 GLY A CA 1
ATOM 4671 C C . GLY A 1 582 ? 29.710 -49.482 39.698 1.00 22.81 582 GLY A C 1
ATOM 4672 O O . GLY A 1 582 ? 28.815 -50.029 39.063 1.00 22.81 582 GLY A O 1
ATOM 4673 N N . ALA A 1 583 ? 30.969 -49.362 39.227 1.00 24.83 583 ALA A N 1
ATOM 4674 C CA . ALA A 1 583 ? 31.475 -49.820 37.900 1.00 24.83 583 ALA A CA 1
ATOM 4675 C C . ALA A 1 583 ? 30.945 -49.064 36.644 1.00 24.83 583 ALA A C 1
ATOM 4677 O O . ALA A 1 583 ? 29.861 -48.498 36.694 1.00 24.83 583 ALA A O 1
ATOM 4678 N N . TRP A 1 584 ? 31.598 -49.035 35.462 1.00 22.98 584 TRP A N 1
ATOM 4679 C CA . TRP A 1 584 ? 33.026 -49.077 35.027 1.00 22.98 584 TRP A CA 1
ATOM 4680 C C . TRP A 1 584 ? 33.103 -48.642 33.520 1.00 22.98 584 TRP A C 1
ATOM 4682 O O . TRP A 1 584 ? 32.067 -48.336 32.940 1.00 22.98 584 TRP A O 1
ATOM 4692 N N . LEU A 1 585 ? 34.303 -48.676 32.894 1.00 22.20 585 LEU A N 1
ATOM 4693 C CA . LEU A 1 585 ? 34.682 -48.258 31.508 1.00 22.20 585 LEU A CA 1
ATOM 4694 C C . LEU A 1 585 ? 34.773 -46.714 31.307 1.00 22.20 585 LEU A C 1
ATOM 4696 O O . LEU A 1 585 ? 33.905 -45.998 31.787 1.00 22.20 585 LEU A O 1
ATOM 4700 N N . TRP A 1 586 ? 35.837 -46.070 30.772 1.00 20.70 586 TRP A N 1
ATOM 4701 C CA . TRP A 1 586 ? 36.808 -46.328 29.663 1.00 20.70 586 TRP A CA 1
ATOM 4702 C C . TRP A 1 586 ? 36.157 -46.212 28.261 1.00 20.70 586 TRP A C 1
ATOM 4704 O O . TRP A 1 586 ? 35.048 -46.696 28.095 1.00 20.70 586 TRP A O 1
ATOM 4714 N N . VAL A 1 587 ? 36.705 -45.576 27.205 1.00 22.61 587 VAL A N 1
ATOM 4715 C CA . VAL A 1 587 ? 38.082 -45.260 26.706 1.00 22.61 587 VAL A CA 1
ATOM 4716 C C . VAL A 1 587 ? 38.015 -43.856 26.009 1.00 22.61 587 VAL A C 1
ATOM 4718 O O . VAL A 1 587 ? 36.985 -43.571 25.411 1.00 22.61 587 VAL A O 1
ATOM 4721 N N . LEU A 1 588 ? 38.875 -42.835 26.227 1.00 22.61 588 LEU A N 1
ATOM 4722 C CA . LEU A 1 588 ? 40.209 -42.500 25.632 1.00 22.61 588 LEU A CA 1
ATOM 4723 C C . LEU A 1 588 ? 40.253 -42.442 24.063 1.00 22.61 588 LEU A C 1
ATOM 4725 O O . LEU A 1 588 ? 39.489 -43.154 23.431 1.00 22.61 588 LEU A O 1
ATOM 4729 N N . PHE A 1 589 ? 41.084 -41.655 23.338 1.00 24.41 589 PHE A N 1
ATOM 4730 C CA . PHE A 1 589 ? 42.167 -40.695 23.681 1.00 24.41 589 PHE A CA 1
ATOM 4731 C C . PHE A 1 589 ? 42.559 -39.741 22.496 1.00 24.41 589 PHE A C 1
ATOM 4733 O O . PHE A 1 589 ? 42.223 -40.034 21.356 1.00 24.41 589 PHE A O 1
ATOM 4740 N N . GLN A 1 590 ? 43.410 -38.727 22.790 1.00 24.22 590 GLN A N 1
ATOM 4741 C CA . GLN A 1 590 ? 44.406 -38.003 21.937 1.00 24.22 590 GLN A CA 1
ATOM 4742 C C . GLN A 1 590 ? 43.902 -36.997 20.867 1.00 24.22 590 GLN A C 1
ATOM 4744 O O . GLN A 1 590 ? 42.890 -37.235 20.227 1.00 24.22 590 GLN A O 1
ATOM 4749 N N . GLY A 1 591 ? 44.557 -35.848 20.593 1.00 24.56 591 GLY A N 1
ATOM 4750 C CA . GLY A 1 591 ? 45.743 -35.137 21.156 1.00 24.56 591 GLY A CA 1
ATOM 4751 C C . GLY A 1 591 ? 46.076 -33.880 20.288 1.00 24.56 591 GLY A C 1
ATOM 4752 O O . GLY A 1 591 ? 45.456 -33.732 19.243 1.00 24.56 591 GLY A O 1
ATOM 4753 N N . ALA A 1 592 ? 46.993 -32.932 20.576 1.00 24.50 592 ALA A N 1
ATOM 4754 C CA . ALA A 1 592 ? 47.806 -32.592 21.760 1.00 24.50 592 ALA A CA 1
ATOM 4755 C C . ALA A 1 592 ? 48.389 -31.131 21.672 1.00 24.50 592 ALA A C 1
ATOM 4757 O O . ALA A 1 592 ? 48.567 -30.624 20.574 1.00 24.50 592 ALA A O 1
ATOM 4758 N N . PHE A 1 593 ? 48.656 -30.498 22.837 1.00 24.14 593 PHE A N 1
ATOM 4759 C CA . PHE A 1 593 ? 49.677 -29.482 23.265 1.00 24.14 593 PHE A CA 1
ATOM 4760 C C . PHE A 1 593 ? 50.622 -28.730 22.256 1.00 24.14 593 PHE A C 1
ATOM 4762 O O . PHE A 1 593 ? 50.981 -29.310 21.238 1.00 24.14 593 PHE A O 1
ATOM 4769 N N . PRO A 1 594 ? 51.309 -27.606 22.640 1.00 40.25 594 PRO A N 1
ATOM 4770 C CA . PRO A 1 594 ? 50.905 -26.415 23.445 1.00 40.25 594 PRO A CA 1
ATOM 4771 C C . PRO A 1 594 ? 51.627 -25.065 23.069 1.00 40.25 594 PRO A C 1
ATOM 4773 O O . PRO A 1 594 ? 52.447 -25.033 22.158 1.00 40.25 594 PRO A O 1
ATOM 4776 N N . LEU A 1 595 ? 51.447 -23.982 23.861 1.00 22.41 595 LEU A N 1
ATOM 4777 C CA . LEU A 1 595 ? 52.535 -23.047 24.278 1.00 22.41 595 LEU A CA 1
ATOM 4778 C C . LEU A 1 595 ? 52.175 -22.265 25.586 1.00 22.41 595 LEU A C 1
ATOM 4780 O O . LEU A 1 595 ? 51.093 -22.474 26.130 1.00 22.41 595 LEU A O 1
ATOM 4784 N N . TRP A 1 596 ? 53.077 -21.420 26.125 1.00 23.09 596 TRP A N 1
ATOM 4785 C CA . TRP A 1 596 ? 53.069 -20.832 27.501 1.00 23.09 596 TRP A CA 1
ATOM 4786 C C . TRP A 1 596 ? 53.229 -19.276 27.500 1.00 23.09 596 TRP A C 1
ATOM 4788 O O . TRP A 1 596 ? 53.786 -18.760 26.538 1.00 23.09 596 TRP A O 1
ATOM 4798 N N . ILE A 1 597 ? 52.584 -18.483 28.395 1.00 24.64 597 ILE A N 1
ATOM 4799 C CA . ILE A 1 597 ? 53.052 -17.906 29.713 1.00 24.64 597 ILE A CA 1
ATOM 4800 C C . ILE A 1 597 ? 54.259 -16.929 29.577 1.00 24.64 597 ILE A C 1
ATOM 4802 O O . ILE A 1 597 ? 55.150 -17.288 28.810 1.00 24.64 597 ILE A O 1
ATOM 4806 N N . PRO A 1 598 ? 54.361 -15.734 30.251 1.00 37.28 598 PRO A N 1
ATOM 4807 C CA . PRO A 1 598 ? 53.869 -15.282 31.594 1.00 37.28 598 PRO A CA 1
ATOM 4808 C C . PRO A 1 598 ? 52.951 -14.014 31.590 1.00 37.28 598 PRO A C 1
ATOM 4810 O O . PRO A 1 598 ? 52.819 -13.392 30.545 1.00 37.28 598 PRO A O 1
ATOM 4813 N N . THR A 1 599 ? 52.189 -13.531 32.603 1.00 29.50 599 THR A N 1
ATOM 4814 C CA . THR A 1 599 ? 52.067 -13.542 34.104 1.00 29.50 599 THR A CA 1
ATOM 4815 C C . THR A 1 599 ? 52.719 -12.391 34.908 1.00 29.50 599 THR A C 1
ATOM 4817 O O . THR A 1 599 ? 53.941 -12.346 35.017 1.00 29.50 599 THR A O 1
ATOM 4820 N N . SER A 1 600 ? 51.900 -11.541 35.565 1.00 27.27 600 SER A N 1
ATOM 4821 C CA . SER A 1 600 ? 52.116 -10.785 36.843 1.00 27.27 600 SER A CA 1
ATOM 4822 C C . SER A 1 600 ? 51.028 -9.687 37.017 1.00 27.27 600 SER A C 1
ATOM 4824 O O . SER A 1 600 ? 50.482 -9.249 36.011 1.00 27.27 600 SER A O 1
ATOM 4826 N N . CYS A 1 601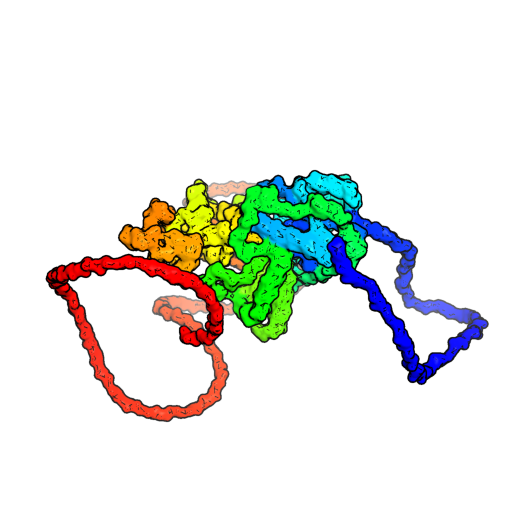 ? 50.619 -9.185 38.198 1.00 23.94 601 CYS A N 1
ATOM 4827 C CA . CYS A 1 601 ? 50.734 -9.639 39.602 1.00 23.94 601 CYS A CA 1
ATOM 4828 C C . CYS A 1 601 ? 49.651 -8.967 40.504 1.00 23.94 601 CYS A C 1
ATOM 4830 O O . CYS A 1 601 ? 49.071 -7.967 40.104 1.00 23.94 601 CYS A O 1
ATOM 4832 N N . THR A 1 602 ? 49.421 -9.527 41.709 1.00 26.23 602 THR A N 1
ATOM 4833 C CA . THR A 1 602 ? 48.833 -8.951 42.966 1.00 26.23 602 THR A CA 1
ATOM 4834 C C . THR A 1 602 ? 47.826 -7.774 42.892 1.00 26.23 602 THR A C 1
ATOM 4836 O O . THR A 1 602 ? 48.187 -6.692 42.451 1.00 26.23 602 THR A O 1
ATOM 4839 N N . ALA A 1 603 ? 46.557 -7.858 43.325 1.00 25.80 603 ALA A N 1
ATOM 4840 C CA . ALA A 1 603 ? 45.955 -8.298 44.609 1.00 25.80 603 ALA A CA 1
ATOM 4841 C C . ALA A 1 603 ? 45.971 -7.266 45.767 1.00 25.80 603 ALA A C 1
ATOM 4843 O O . ALA A 1 603 ? 47.033 -6.845 46.213 1.00 25.80 603 ALA A O 1
ATOM 4844 N N . LEU A 1 604 ? 44.787 -6.978 46.335 1.00 23.03 604 LEU A N 1
ATOM 4845 C CA . LEU A 1 604 ? 44.598 -6.539 47.728 1.00 23.03 604 LEU A CA 1
ATOM 4846 C C . LEU A 1 604 ? 43.197 -6.949 48.235 1.00 23.03 604 LEU A C 1
ATOM 4848 O O . LEU A 1 604 ? 42.260 -7.052 47.445 1.00 23.03 604 LEU A O 1
ATOM 4852 N N . VAL A 1 605 ? 43.054 -7.181 49.544 1.00 24.66 605 VAL A N 1
ATOM 4853 C CA . VAL A 1 605 ? 41.806 -7.597 50.214 1.00 24.66 605 VAL A CA 1
ATOM 4854 C C . VAL A 1 605 ? 41.553 -6.710 51.432 1.00 24.66 605 VAL A C 1
ATOM 4856 O O . VAL A 1 605 ? 42.449 -6.539 52.253 1.00 24.66 605 VAL A O 1
ATOM 4859 N N . VAL A 1 606 ? 40.316 -6.233 51.605 1.00 24.19 606 VAL A N 1
ATOM 4860 C CA . VAL A 1 606 ? 39.778 -5.768 52.897 1.00 24.19 606 VAL A CA 1
ATOM 4861 C C . VAL A 1 606 ? 38.337 -6.274 53.032 1.00 24.19 606 VAL A C 1
ATOM 4863 O O . VAL A 1 606 ? 37.583 -6.279 52.064 1.00 24.19 606 VAL A O 1
ATOM 4866 N N . THR A 1 607 ? 37.946 -6.742 54.219 1.00 25.72 607 THR A N 1
ATOM 4867 C CA . THR A 1 607 ? 36.588 -7.230 54.533 1.00 25.72 607 THR A CA 1
ATOM 4868 C C . THR A 1 607 ? 36.202 -6.761 55.935 1.00 25.72 607 THR A C 1
ATOM 4870 O O . THR A 1 607 ? 36.943 -7.037 56.874 1.00 25.72 607 THR A O 1
ATOM 4873 N N . VAL A 1 608 ? 35.059 -6.083 56.104 1.00 24.77 608 VAL A N 1
ATOM 4874 C CA . VAL A 1 608 ? 34.567 -5.604 57.417 1.00 24.77 608 VAL A CA 1
ATOM 4875 C C . VAL A 1 608 ? 33.049 -5.820 57.560 1.00 24.77 608 VAL A C 1
ATOM 4877 O O . VAL A 1 608 ? 32.327 -5.951 56.574 1.00 24.77 608 VAL A O 1
ATOM 4880 N N . LYS A 1 609 ? 32.594 -5.918 58.814 1.00 23.98 609 LYS A N 1
ATOM 4881 C CA . LYS A 1 609 ? 31.262 -6.311 59.310 1.00 23.98 609 LYS A CA 1
ATOM 4882 C C . LYS A 1 609 ? 30.745 -5.225 60.294 1.00 23.98 609 LYS A C 1
ATOM 4884 O O . LYS A 1 609 ? 31.576 -4.514 60.843 1.00 23.98 609 LYS A O 1
ATOM 4889 N N . THR A 1 610 ? 29.453 -5.033 60.604 1.00 25.84 610 THR A N 1
ATOM 4890 C CA . THR A 1 610 ? 28.217 -5.794 60.296 1.00 25.84 610 THR A CA 1
ATOM 4891 C C . THR A 1 610 ? 26.950 -4.933 60.528 1.00 25.84 610 THR A C 1
ATOM 4893 O O . THR A 1 610 ? 27.038 -3.901 61.176 1.00 25.84 610 THR A O 1
ATOM 4896 N N . LEU A 1 611 ? 25.774 -5.473 60.157 1.00 25.30 611 LEU A N 1
ATOM 4897 C CA . LEU A 1 611 ? 24.475 -5.334 60.862 1.00 25.30 611 LEU A CA 1
ATOM 4898 C C . LEU A 1 611 ? 23.712 -3.976 60.889 1.00 25.30 611 LEU A C 1
ATOM 4900 O O . LEU A 1 611 ? 23.887 -3.160 61.783 1.00 25.30 611 LEU A O 1
ATOM 4904 N N . SER A 1 612 ? 22.616 -3.962 60.115 1.00 24.84 612 SER A N 1
ATOM 4905 C CA . SER A 1 612 ? 21.219 -3.969 60.626 1.00 24.84 612 SER A CA 1
ATOM 4906 C C . SER A 1 612 ? 20.386 -2.681 60.825 1.00 24.84 612 SER A C 1
ATOM 4908 O O . SER A 1 612 ? 20.871 -1.650 61.262 1.00 24.84 612 SER A O 1
ATOM 4910 N N . GLN A 1 613 ? 19.076 -2.900 60.614 1.00 24.98 613 GLN A N 1
ATOM 4911 C CA . GLN A 1 613 ? 17.867 -2.184 61.068 1.00 24.98 613 GLN A CA 1
ATOM 4912 C C . GLN A 1 613 ? 17.375 -0.889 60.376 1.00 24.98 613 GLN A C 1
ATOM 4914 O O . GLN A 1 613 ? 17.977 0.167 60.466 1.00 24.98 613 GLN A O 1
ATOM 4919 N N . VAL A 1 614 ? 16.158 -1.040 59.818 1.00 26.69 614 VAL A N 1
ATOM 4920 C CA . VAL A 1 614 ? 14.960 -0.167 59.899 1.00 26.69 614 VAL A CA 1
ATOM 4921 C C . VAL A 1 614 ? 15.055 1.289 59.414 1.00 26.69 614 VAL A C 1
ATOM 4923 O O . VAL A 1 614 ? 15.758 2.116 59.978 1.00 26.69 614 VAL A O 1
ATOM 4926 N N . GLY A 1 615 ? 14.184 1.625 58.455 1.00 24.56 615 GLY A N 1
ATOM 4927 C CA . GLY A 1 615 ? 13.843 2.999 58.083 1.00 24.56 615 GLY A CA 1
ATOM 4928 C C . GLY A 1 615 ? 12.961 3.049 56.833 1.00 24.56 615 GLY A C 1
ATOM 4929 O O . GLY A 1 615 ? 13.461 2.881 55.725 1.00 24.56 615 GLY A O 1
ATOM 4930 N N . GLU A 1 616 ? 11.657 3.270 57.000 1.00 26.44 616 GLU A N 1
ATOM 4931 C CA . GLU A 1 616 ? 10.768 3.663 55.899 1.00 26.44 616 GLU A CA 1
ATOM 4932 C C . GLU A 1 616 ? 10.908 5.172 55.661 1.00 26.44 616 GLU A C 1
ATOM 4934 O O . GLU A 1 616 ? 10.752 5.942 56.609 1.00 26.44 616 GLU A O 1
ATOM 4939 N N . GLN A 1 617 ? 11.148 5.609 54.420 1.00 25.45 617 GLN A N 1
ATOM 4940 C CA . GLN A 1 617 ? 10.778 6.961 53.987 1.00 25.45 617 GLN A CA 1
ATOM 4941 C C . GLN A 1 617 ? 10.725 7.103 52.461 1.00 25.45 617 GLN A C 1
ATOM 4943 O O . GLN A 1 617 ? 11.434 6.420 51.720 1.00 25.45 617 GLN A O 1
ATOM 4948 N N . GLU A 1 618 ? 9.841 7.988 52.009 1.00 24.89 618 GLU A N 1
ATOM 4949 C CA . GLU A 1 618 ? 9.573 8.299 50.604 1.00 24.89 618 GLU A CA 1
ATOM 4950 C C . GLU A 1 618 ? 10.650 9.229 50.020 1.00 24.89 618 GLU A C 1
ATOM 4952 O O . GLU A 1 618 ? 11.230 10.040 50.741 1.00 24.89 618 GLU A O 1
ATOM 4957 N N . PHE A 1 619 ? 10.883 9.164 48.705 1.00 24.30 619 PHE A N 1
ATOM 4958 C CA . PHE A 1 619 ? 11.732 10.127 47.992 1.00 24.30 619 PHE A CA 1
ATOM 4959 C C . PHE A 1 619 ? 11.197 10.424 46.585 1.00 24.30 619 PHE A C 1
ATOM 4961 O O . PHE A 1 619 ? 11.101 9.528 45.745 1.00 24.30 619 PHE A O 1
ATOM 4968 N N . GLU A 1 620 ? 10.912 11.699 46.310 1.00 24.11 620 GLU A N 1
ATOM 4969 C CA . GLU A 1 620 ? 10.733 12.203 44.943 1.00 24.11 620 GLU A CA 1
ATOM 4970 C C . GLU A 1 620 ? 12.092 12.400 44.232 1.00 24.11 620 GLU A C 1
ATOM 4972 O O . GLU A 1 620 ? 13.110 12.658 44.885 1.00 24.11 620 GLU A O 1
ATOM 4977 N N . PRO A 1 621 ? 12.146 12.295 42.889 1.00 32.12 621 PRO A N 1
ATOM 4978 C CA . PRO A 1 621 ? 13.391 12.408 42.134 1.00 32.12 621 PRO A CA 1
ATOM 4979 C C . PRO A 1 621 ? 13.815 13.865 41.876 1.00 32.12 621 PRO A C 1
ATOM 4981 O O . PRO A 1 621 ? 13.103 14.641 41.241 1.00 32.12 621 PRO A O 1
ATOM 4984 N N . PHE A 1 622 ? 15.041 14.209 42.277 1.00 23.08 622 PHE A N 1
ATOM 4985 C CA . PHE A 1 622 ? 15.691 15.478 41.930 1.00 23.08 622 PHE A CA 1
ATOM 4986 C C . PHE A 1 622 ? 16.020 15.593 40.429 1.00 23.08 622 PHE A C 1
ATOM 4988 O O . PHE A 1 622 ? 16.492 14.641 39.805 1.00 23.08 622 PHE A O 1
ATOM 4995 N N . LEU A 1 623 ? 15.890 16.807 39.882 1.00 24.08 623 LEU A N 1
ATOM 4996 C CA . LEU A 1 623 ? 16.499 17.218 38.610 1.00 24.08 623 LEU A CA 1
ATOM 4997 C C . LEU A 1 623 ? 17.806 17.995 38.875 1.00 24.08 623 LEU A C 1
ATOM 4999 O O . LEU A 1 623 ? 17.808 18.875 39.737 1.00 24.08 623 LEU A O 1
ATOM 5003 N N . PRO A 1 624 ? 18.904 17.735 38.138 1.00 32.38 624 PRO A N 1
ATOM 5004 C CA . PRO A 1 624 ? 20.128 18.527 38.233 1.00 32.38 624 PRO A CA 1
ATOM 5005 C C . PRO A 1 624 ? 20.044 19.813 37.393 1.00 32.38 624 PRO A C 1
ATOM 5007 O O . PRO A 1 624 ? 19.540 19.817 36.270 1.00 32.38 624 PRO A O 1
ATOM 5010 N N . SER A 1 625 ? 20.577 20.906 37.935 1.00 23.67 625 SER A N 1
ATOM 5011 C CA . SER A 1 625 ? 20.617 22.236 37.319 1.00 23.67 625 SER A CA 1
ATOM 5012 C C . SER A 1 625 ? 21.953 22.533 36.629 1.00 23.67 625 SER A C 1
ATOM 5014 O O . SER A 1 625 ? 22.993 22.023 37.040 1.00 23.67 625 SER A O 1
ATOM 5016 N N . LEU A 1 626 ? 21.942 23.440 35.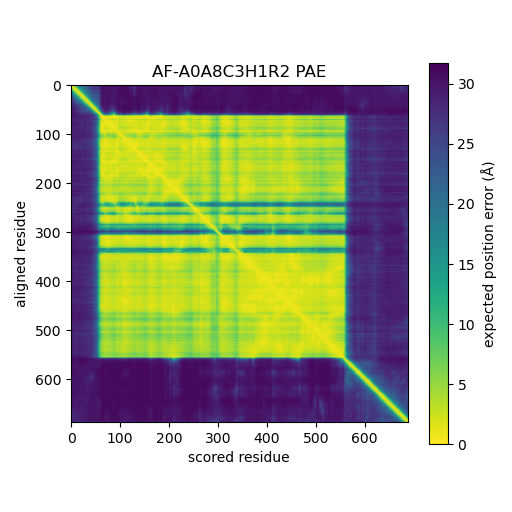644 1.00 26.20 626 LEU A N 1
ATOM 5017 C CA . LEU A 1 626 ? 23.111 24.247 35.273 1.00 26.20 626 LEU A CA 1
ATOM 5018 C C . LEU A 1 626 ? 22.696 25.692 34.941 1.00 26.20 626 LEU A C 1
ATOM 5020 O O . LEU A 1 626 ? 21.665 25.939 34.319 1.00 26.20 626 LEU A O 1
ATOM 5024 N N . SER A 1 627 ? 23.531 26.629 35.381 1.00 25.22 627 SER A N 1
ATOM 5025 C CA . SER A 1 627 ? 23.518 28.087 35.160 1.00 25.22 627 SER A CA 1
ATOM 5026 C C . SER A 1 627 ? 25.010 28.533 35.052 1.00 25.22 627 SER A C 1
ATOM 5028 O O . SER A 1 627 ? 25.849 27.623 35.007 1.00 25.22 627 SER A O 1
ATOM 5030 N N . PRO A 1 628 ? 25.442 29.821 34.988 1.00 44.19 628 PRO A N 1
ATOM 5031 C CA . PRO A 1 628 ? 24.752 31.108 35.174 1.00 44.19 628 PRO A CA 1
ATOM 5032 C C . PRO A 1 628 ? 24.703 31.928 33.848 1.00 44.19 628 PRO A C 1
ATOM 5034 O O . PRO A 1 628 ? 24.806 31.333 32.780 1.00 44.19 628 PRO A O 1
ATOM 5037 N N . TRP A 1 629 ? 24.399 33.233 33.777 1.00 25.55 629 TRP A N 1
ATOM 5038 C CA . TRP A 1 629 ? 25.107 34.415 34.325 1.00 25.55 629 TRP A CA 1
ATOM 5039 C C . TRP A 1 629 ? 24.144 35.528 34.807 1.00 25.55 629 TRP A C 1
ATOM 5041 O O . TRP A 1 629 ? 22.954 35.505 34.503 1.00 25.55 629 TRP A O 1
ATOM 5051 N N . SER A 1 630 ? 24.667 36.497 35.570 1.00 24.22 630 SER A N 1
ATOM 5052 C CA . SER A 1 630 ? 23.898 37.436 36.417 1.00 24.22 630 SER A CA 1
ATOM 5053 C C . SER A 1 630 ? 24.002 38.912 35.996 1.00 24.22 630 SER A C 1
ATOM 5055 O O . SER A 1 630 ? 24.983 39.282 35.360 1.00 24.22 630 SER A O 1
ATOM 5057 N N . ILE A 1 631 ? 23.069 39.761 36.466 1.00 24.27 631 ILE A N 1
ATOM 5058 C CA . ILE A 1 631 ? 23.256 41.179 36.884 1.00 24.27 631 ILE A CA 1
ATOM 5059 C C . ILE A 1 631 ? 22.015 41.638 37.710 1.00 24.27 631 ILE A C 1
ATOM 5061 O O . ILE A 1 631 ? 21.102 40.839 37.912 1.00 24.27 631 ILE A O 1
ATOM 5065 N N . LEU A 1 632 ? 22.039 42.827 38.335 1.00 25.41 632 LEU A N 1
ATOM 5066 C CA . LEU A 1 632 ? 21.484 43.080 39.683 1.00 25.41 632 LEU A CA 1
ATOM 5067 C C . LEU A 1 632 ? 20.475 44.250 39.839 1.00 25.41 632 LEU A C 1
ATOM 5069 O O . LEU A 1 632 ? 20.682 45.304 39.249 1.00 25.41 632 LEU A O 1
ATOM 5073 N N . LEU A 1 633 ? 19.566 44.089 40.828 1.00 24.81 633 LEU A N 1
ATOM 5074 C CA . LEU A 1 633 ? 18.951 45.114 41.723 1.00 24.81 633 LEU A CA 1
ATOM 5075 C C . LEU A 1 633 ? 17.980 46.180 41.134 1.00 24.81 633 LEU A C 1
ATOM 5077 O O . LEU A 1 633 ? 18.004 46.418 39.931 1.00 24.81 633 LEU A O 1
ATOM 5081 N N . PRO A 1 634 ? 17.170 46.895 41.968 1.00 38.03 634 PRO A N 1
ATOM 5082 C CA . PRO A 1 634 ? 16.822 46.706 43.396 1.00 38.03 634 PRO A CA 1
ATOM 5083 C C . PRO A 1 634 ? 15.292 46.587 43.680 1.00 38.03 634 PRO A C 1
ATOM 5085 O O . PRO A 1 634 ? 14.470 46.568 42.770 1.00 38.03 634 PRO A O 1
ATOM 5088 N N . VAL A 1 635 ? 14.912 46.515 44.967 1.00 25.52 635 VAL A N 1
ATOM 5089 C CA . VAL A 1 635 ? 13.528 46.401 45.496 1.00 25.52 635 VAL A CA 1
ATOM 5090 C C . VAL A 1 635 ? 13.115 47.673 46.264 1.00 25.52 635 VAL A C 1
ATOM 5092 O O . VAL A 1 635 ? 13.977 48.348 46.822 1.00 25.52 635 VAL A O 1
ATOM 5095 N N . ALA A 1 636 ? 11.807 47.951 46.355 1.00 26.22 636 ALA A N 1
ATOM 5096 C CA . ALA A 1 636 ? 11.198 48.845 47.351 1.00 26.22 636 ALA A CA 1
ATOM 5097 C C . ALA A 1 636 ? 9.872 48.252 47.897 1.00 26.22 636 ALA A C 1
ATOM 5099 O O . ALA A 1 636 ? 9.292 47.357 47.284 1.00 26.22 636 ALA A O 1
ATOM 5100 N N . GLU A 1 637 ? 9.435 48.714 49.073 1.00 27.84 637 GLU A N 1
ATOM 5101 C CA . GLU A 1 637 ? 8.340 48.148 49.894 1.00 27.84 637 GLU A CA 1
ATOM 5102 C C . GLU A 1 637 ? 6.933 48.651 49.441 1.00 27.84 637 GLU A C 1
ATOM 5104 O O . GLU A 1 637 ? 6.841 49.487 48.547 1.00 27.84 637 GLU A O 1
ATOM 5109 N N . ILE A 1 638 ? 5.771 48.166 49.922 1.00 27.30 638 ILE A N 1
ATOM 5110 C CA . ILE A 1 638 ? 5.181 48.360 51.272 1.00 27.30 638 ILE A CA 1
ATOM 5111 C C . ILE A 1 638 ? 3.996 47.372 51.517 1.00 27.30 638 ILE A C 1
ATOM 5113 O O . ILE A 1 638 ? 3.294 46.971 50.591 1.00 27.30 638 ILE A O 1
ATOM 5117 N N . LEU A 1 639 ? 3.772 46.986 52.785 1.00 26.22 639 LEU A N 1
ATOM 5118 C CA . LEU A 1 639 ? 2.669 46.149 53.341 1.00 26.22 639 LEU A CA 1
ATOM 5119 C C . LEU A 1 639 ? 1.576 47.044 54.024 1.00 26.22 639 LEU A C 1
ATOM 5121 O O . LEU A 1 639 ? 1.762 48.256 53.962 1.00 26.22 639 LEU A O 1
ATOM 5125 N N . PRO A 1 640 ? 0.495 46.584 54.733 1.00 45.97 640 PRO A N 1
ATOM 5126 C CA . PRO A 1 640 ? 0.086 45.217 55.144 1.00 45.97 640 PRO A CA 1
ATOM 5127 C C . PRO A 1 640 ? -1.443 44.854 55.110 1.00 45.97 640 PRO A C 1
ATOM 5129 O O . PRO A 1 640 ? -2.286 45.733 55.177 1.00 45.97 640 PRO A O 1
ATOM 5132 N N . LYS A 1 641 ? -1.762 43.542 55.253 1.00 28.58 641 LYS A N 1
ATOM 5133 C CA . LYS A 1 641 ? -2.918 42.908 55.990 1.00 28.58 641 LYS A CA 1
ATOM 5134 C C . LYS A 1 641 ? -4.382 43.293 55.588 1.00 28.58 641 LYS A C 1
ATOM 5136 O O . LYS A 1 641 ? -4.642 44.362 55.075 1.00 28.58 641 LYS A O 1
ATOM 5141 N N . ALA A 1 642 ? -5.423 42.467 55.790 1.00 27.59 642 ALA A N 1
ATOM 5142 C CA . ALA A 1 642 ? -5.647 41.409 56.792 1.00 27.59 642 ALA A CA 1
ATOM 5143 C C . ALA A 1 642 ? -6.460 40.174 56.284 1.00 27.59 642 ALA A C 1
ATOM 5145 O O . ALA A 1 642 ? -6.684 40.008 55.091 1.00 27.59 642 ALA A O 1
ATOM 5146 N N . ARG A 1 643 ? -6.835 39.273 57.214 1.00 28.80 643 ARG A N 1
ATOM 5147 C CA . ARG A 1 643 ? -7.591 37.999 57.031 1.00 28.80 643 ARG A CA 1
ATOM 5148 C C . ARG A 1 643 ? -9.116 38.255 57.252 1.00 28.80 643 ARG A C 1
ATOM 5150 O O . ARG A 1 643 ? -9.449 39.392 57.556 1.00 28.80 643 ARG A O 1
ATOM 5157 N N . SER A 1 644 ? -10.105 37.346 57.161 1.00 27.39 644 SER A N 1
ATOM 5158 C CA . SER A 1 644 ? -10.192 35.866 57.280 1.00 27.39 644 SER A CA 1
ATOM 5159 C C . SER A 1 644 ? -11.591 35.347 56.821 1.00 27.39 644 SER A C 1
ATOM 5161 O O . SER A 1 644 ? -12.578 35.956 57.212 1.00 27.39 644 SER A O 1
ATOM 5163 N N . SER A 1 645 ? -11.712 34.269 56.023 1.00 29.36 645 SER A N 1
ATOM 5164 C CA . SER A 1 645 ? -12.197 32.911 56.433 1.00 29.36 645 SER A CA 1
ATOM 5165 C C . SER A 1 645 ? -13.737 32.619 56.299 1.00 29.36 645 SER A C 1
ATOM 5167 O O . SER A 1 645 ? -14.493 33.568 56.133 1.00 29.36 645 SER A O 1
ATOM 5169 N N . PRO A 1 646 ? -14.197 31.332 56.247 1.00 54.31 646 PRO A N 1
ATOM 5170 C CA . PRO A 1 646 ? -15.431 30.858 55.539 1.00 54.31 646 PRO A CA 1
ATOM 5171 C C . PRO A 1 646 ? -16.587 30.407 56.508 1.00 54.31 646 PRO A C 1
ATOM 5173 O O . PRO A 1 646 ? -16.467 30.781 57.676 1.00 54.31 646 PRO A O 1
ATOM 5176 N N . PRO A 1 647 ? -17.653 29.602 56.167 1.00 52.50 647 PRO A N 1
ATOM 5177 C CA . PRO A 1 647 ? -18.030 28.862 54.930 1.00 52.50 647 PRO A CA 1
ATOM 5178 C C . PRO A 1 647 ? -19.543 28.906 54.507 1.00 52.50 647 PRO A C 1
ATOM 5180 O O . PRO A 1 647 ? -20.275 29.811 54.887 1.00 52.50 647 PRO A O 1
ATOM 5183 N N . ALA A 1 648 ? -19.995 27.945 53.673 1.00 32.34 648 ALA A N 1
ATOM 5184 C CA . ALA A 1 648 ? -21.342 27.818 53.060 1.00 32.34 648 ALA A CA 1
ATOM 5185 C C . ALA A 1 648 ? -22.401 27.078 53.928 1.00 32.34 648 ALA A C 1
ATOM 5187 O O . ALA A 1 648 ? -22.034 26.503 54.956 1.00 32.34 648 ALA A O 1
ATOM 5188 N N . PRO A 1 649 ? -23.701 27.053 53.525 1.00 48.91 649 PRO A N 1
ATOM 5189 C CA . PRO A 1 649 ? -24.267 25.821 52.916 1.00 48.91 649 PRO A CA 1
ATOM 5190 C C . PRO A 1 649 ? -25.415 26.013 51.872 1.00 48.91 649 PRO A C 1
ATOM 5192 O O . PRO A 1 649 ? -25.821 27.125 51.550 1.00 48.91 649 PRO A O 1
ATOM 5195 N N . THR A 1 650 ? -25.947 24.894 51.350 1.00 31.77 650 THR A N 1
ATOM 5196 C CA . THR A 1 650 ? -27.119 24.741 50.439 1.00 31.77 650 THR A CA 1
ATOM 5197 C C . THR A 1 650 ? -28.490 24.843 51.139 1.00 31.77 650 THR A C 1
ATOM 5199 O O . THR A 1 650 ? -28.549 24.588 52.343 1.00 31.77 650 THR A O 1
ATOM 5202 N N . PRO A 1 651 ? -29.609 25.090 50.409 1.00 44.12 651 PRO A N 1
ATOM 5203 C CA . PRO A 1 651 ? -30.557 23.980 50.143 1.00 44.12 651 PRO A CA 1
ATOM 5204 C C . PRO A 1 651 ? -31.369 24.039 48.811 1.00 44.12 651 PRO A C 1
ATOM 5206 O O . PRO A 1 651 ? -31.320 25.000 48.050 1.00 44.12 651 PRO A O 1
ATOM 5209 N N . GLN A 1 652 ? -32.160 22.982 48.581 1.00 28.55 652 GLN A N 1
ATOM 5210 C CA . GLN A 1 652 ? -33.258 22.790 47.603 1.00 28.55 652 GLN A CA 1
ATOM 5211 C C . GLN A 1 652 ? -34.561 22.475 48.397 1.00 28.55 652 GLN A C 1
ATOM 5213 O O . GLN A 1 652 ? -34.453 22.293 49.613 1.00 28.55 652 GLN A O 1
ATOM 5218 N N . PRO A 1 653 ? -35.746 22.214 47.793 1.00 49.47 653 PRO A N 1
ATOM 5219 C CA . PRO A 1 653 ? -36.346 22.678 46.527 1.00 49.47 653 PRO A CA 1
ATOM 5220 C C . PRO A 1 653 ? -37.791 23.231 46.740 1.00 49.47 653 PRO A C 1
ATOM 5222 O O . PRO A 1 653 ? -38.321 23.158 47.845 1.00 49.47 653 PRO A O 1
ATOM 5225 N N . GLN A 1 654 ? -38.497 23.671 45.684 1.00 26.91 654 GLN A N 1
ATOM 5226 C CA . GLN A 1 654 ? -39.976 23.590 45.621 1.00 26.91 654 GLN A CA 1
ATOM 5227 C C . GLN A 1 654 ? -40.518 23.704 44.181 1.00 26.91 654 GLN A C 1
ATOM 5229 O O . GLN A 1 654 ? -39.764 24.006 43.258 1.00 26.91 654 GLN A O 1
ATOM 5234 N N . ALA A 1 655 ? -41.807 23.399 43.985 1.00 28.05 655 ALA A N 1
ATOM 5235 C CA . ALA A 1 655 ? -42.456 23.255 42.677 1.00 28.05 655 ALA A CA 1
ATOM 5236 C C . ALA A 1 655 ? -43.608 24.258 42.467 1.00 28.05 655 ALA A C 1
ATOM 5238 O O . ALA A 1 655 ? -44.192 24.745 43.432 1.00 28.05 655 ALA A O 1
ATOM 5239 N N . GLY A 1 656 ? -43.981 24.502 41.206 1.00 25.06 656 GLY A N 1
ATOM 5240 C CA . GLY A 1 656 ? -45.152 25.305 40.841 1.00 25.06 656 GLY A CA 1
ATOM 5241 C C . GLY A 1 656 ? -45.556 25.113 39.377 1.00 25.06 656 GLY A C 1
ATOM 5242 O O . GLY A 1 656 ? -44.767 25.379 38.476 1.00 25.06 656 GLY A O 1
ATOM 5243 N N . TRP A 1 657 ? -46.785 24.648 39.148 1.00 25.83 657 TRP A N 1
ATOM 5244 C CA . TRP A 1 657 ? -47.460 24.666 37.843 1.00 25.83 657 TRP A CA 1
ATOM 5245 C C . TRP A 1 657 ? -48.340 25.918 37.736 1.00 25.83 657 TRP A C 1
ATOM 5247 O O . TRP A 1 657 ? -48.843 26.369 38.761 1.00 25.83 657 TRP A O 1
ATOM 5257 N N . VAL A 1 658 ? -48.618 26.389 36.513 1.00 25.14 658 VAL A N 1
ATOM 5258 C CA . VAL A 1 658 ? -49.966 26.772 36.022 1.00 25.14 658 VAL A CA 1
ATOM 5259 C C . VAL A 1 658 ? -49.886 27.166 34.536 1.00 25.14 658 VAL A C 1
ATOM 5261 O O . VAL A 1 658 ? -48.871 27.684 34.076 1.00 25.14 658 VAL A O 1
ATOM 5264 N N . CYS A 1 659 ? -50.945 26.885 33.774 1.00 24.20 659 CYS A N 1
ATOM 5265 C CA . CYS A 1 659 ? -51.081 27.224 32.350 1.00 24.20 659 CYS A CA 1
ATOM 5266 C C . CYS A 1 659 ? -51.913 28.502 32.137 1.00 24.20 659 CYS A C 1
ATOM 5268 O O . CYS A 1 659 ? -52.671 28.871 33.023 1.00 24.20 659 CYS A O 1
ATOM 5270 N N . LEU A 1 660 ? -51.842 29.078 30.928 1.00 25.88 660 LEU A N 1
ATOM 5271 C CA . LEU A 1 660 ? -52.919 29.729 30.140 1.00 25.88 660 LEU A CA 1
ATOM 5272 C C . LEU A 1 660 ? -52.279 30.081 28.772 1.00 25.88 660 LEU A C 1
ATOM 5274 O O . LEU A 1 660 ? -51.266 30.768 28.735 1.00 25.88 660 LEU A O 1
ATOM 5278 N N . GLN A 1 661 ? -52.586 29.369 27.683 1.00 26.16 661 GLN A N 1
ATOM 5279 C CA . GLN A 1 661 ? -53.698 29.591 26.737 1.00 26.16 661 GLN A CA 1
ATOM 5280 C C . GLN A 1 661 ? -53.662 30.927 25.968 1.00 26.16 661 GLN A C 1
ATOM 5282 O O . GLN A 1 661 ? -53.732 32.000 26.556 1.00 26.16 661 GLN A O 1
ATOM 5287 N N . GLY A 1 662 ? -53.658 30.817 24.633 1.00 25.73 662 GLY A N 1
ATOM 5288 C CA . GLY A 1 662 ? -53.849 31.902 23.664 1.00 25.73 662 GLY A CA 1
ATOM 5289 C C . GLY A 1 662 ? -53.658 31.394 22.224 1.00 25.73 662 GLY A C 1
ATOM 5290 O O . GLY A 1 662 ? -52.579 30.917 21.886 1.00 25.73 662 GLY A O 1
ATOM 5291 N N . ALA A 1 663 ? -54.713 31.448 21.405 1.00 26.17 663 ALA A N 1
ATOM 5292 C CA . ALA A 1 663 ? -54.656 31.292 19.939 1.00 26.17 663 ALA A CA 1
ATOM 5293 C C . ALA A 1 663 ? -54.324 32.676 19.299 1.00 26.17 663 ALA A C 1
ATOM 5295 O O . ALA A 1 663 ? -54.095 33.621 20.047 1.00 26.17 663 ALA A O 1
ATOM 5296 N N . GLU A 1 664 ? -54.191 32.924 17.988 1.00 26.28 664 GLU A N 1
ATOM 5297 C CA . GLU A 1 664 ? -54.788 32.372 16.749 1.00 26.28 664 GLU A CA 1
ATOM 5298 C C . GLU A 1 664 ? -53.727 32.403 15.612 1.00 26.28 664 GLU A C 1
ATOM 5300 O O . GLU A 1 664 ? -52.802 33.207 15.653 1.00 26.28 664 GLU A O 1
ATOM 5305 N N . ILE A 1 665 ? -53.619 31.435 14.689 1.00 26.31 665 ILE A N 1
ATOM 5306 C CA . ILE A 1 665 ? -54.426 31.183 13.467 1.00 26.31 665 ILE A CA 1
ATOM 5307 C C . ILE A 1 665 ? -54.529 32.380 12.490 1.00 26.31 665 ILE A C 1
ATOM 5309 O O . ILE A 1 665 ? -55.446 33.184 12.598 1.00 26.31 665 ILE A O 1
ATOM 5313 N N . CYS A 1 666 ? -53.620 32.424 11.498 1.00 24.94 666 CYS A N 1
ATOM 5314 C CA . CYS A 1 666 ? -53.819 32.721 10.052 1.00 24.94 666 CYS A CA 1
ATOM 5315 C C . CYS A 1 666 ? -52.438 33.013 9.405 1.00 24.94 666 CYS A C 1
ATOM 5317 O O . CYS A 1 666 ? -51.738 33.907 9.859 1.00 24.94 666 CYS A O 1
ATOM 5319 N N . ALA A 1 667 ? -51.871 32.243 8.466 1.00 25.45 667 ALA A N 1
ATOM 5320 C CA . ALA A 1 667 ? -52.346 31.739 7.164 1.00 25.45 667 ALA A CA 1
ATOM 5321 C C . ALA A 1 667 ? -52.195 32.741 5.992 1.00 25.45 667 ALA A C 1
ATOM 5323 O O . ALA A 1 667 ? -53.121 33.483 5.683 1.00 25.45 667 ALA A O 1
ATOM 5324 N N . ALA A 1 668 ? -51.051 32.685 5.289 1.00 25.73 668 ALA A N 1
ATOM 5325 C CA . ALA A 1 668 ? -50.897 33.100 3.885 1.00 25.73 668 ALA A CA 1
ATOM 5326 C C . ALA A 1 668 ? -49.657 32.440 3.229 1.00 25.73 668 ALA A C 1
ATOM 5328 O O . ALA A 1 668 ? -48.672 32.135 3.896 1.00 25.73 668 ALA A O 1
ATOM 5329 N N . LEU A 1 669 ? -49.727 32.226 1.915 1.00 26.70 669 LEU A N 1
ATOM 5330 C CA . LEU A 1 669 ? -48.740 31.612 1.003 1.00 26.70 669 LEU A CA 1
ATOM 5331 C C . LEU A 1 669 ? -48.472 32.616 -0.161 1.00 26.70 669 LEU A C 1
ATOM 5333 O O . LEU A 1 669 ? -49.217 33.592 -0.252 1.00 26.70 669 LEU A O 1
ATOM 5337 N N . PRO A 1 670 ? -47.615 32.347 -1.174 1.00 42.59 670 PRO A N 1
ATOM 5338 C CA . PRO A 1 670 ? -46.238 31.810 -1.167 1.00 42.59 670 PRO A CA 1
ATOM 5339 C C . PRO A 1 670 ? -45.289 32.510 -2.203 1.00 42.59 670 PRO A C 1
ATOM 5341 O O . PRO A 1 670 ? -45.716 33.407 -2.921 1.00 42.59 670 PRO A O 1
ATOM 5344 N N . MET A 1 671 ? -44.076 31.950 -2.415 1.00 26.02 671 MET A N 1
ATOM 5345 C CA . MET A 1 671 ? -43.300 31.971 -3.695 1.00 26.02 671 MET A CA 1
ATOM 5346 C C . MET A 1 671 ? -42.656 33.325 -4.146 1.00 26.02 671 MET A C 1
ATOM 5348 O O . MET A 1 671 ? -42.972 34.365 -3.581 1.00 26.02 671 MET A O 1
ATOM 5352 N N . PRO A 1 672 ? -41.795 33.369 -5.200 1.00 43.28 672 PRO A N 1
ATOM 5353 C CA . PRO A 1 672 ? -40.597 32.535 -5.474 1.00 43.28 672 PRO A CA 1
ATOM 5354 C C . PRO A 1 672 ? -39.379 33.339 -6.052 1.00 43.28 672 PRO A C 1
ATOM 5356 O O . PRO A 1 672 ? -39.442 34.560 -6.129 1.00 43.28 672 PRO A O 1
ATOM 5359 N N . LEU A 1 673 ? -38.349 32.635 -6.587 1.00 24.89 673 LEU A N 1
ATOM 5360 C CA . LEU A 1 673 ? -37.300 33.121 -7.542 1.00 24.89 673 LEU A CA 1
ATOM 5361 C C . LEU A 1 673 ? -36.207 34.072 -6.958 1.00 24.89 673 LEU A C 1
ATOM 5363 O O . LEU A 1 673 ? -36.451 34.751 -5.973 1.00 24.89 673 LEU A O 1
ATOM 5367 N N . VAL A 1 674 ? -34.971 34.200 -7.487 1.00 25.33 674 VAL A N 1
ATOM 5368 C CA . VAL A 1 674 ? -34.124 33.316 -8.335 1.00 25.33 674 VAL A CA 1
ATOM 5369 C C . VAL A 1 674 ? -32.620 33.581 -8.066 1.00 25.33 674 VAL A C 1
ATOM 5371 O O . VAL A 1 674 ? -32.261 34.542 -7.393 1.00 25.33 674 VAL A O 1
ATOM 5374 N N . SER A 1 675 ? -31.732 32.733 -8.595 1.00 25.05 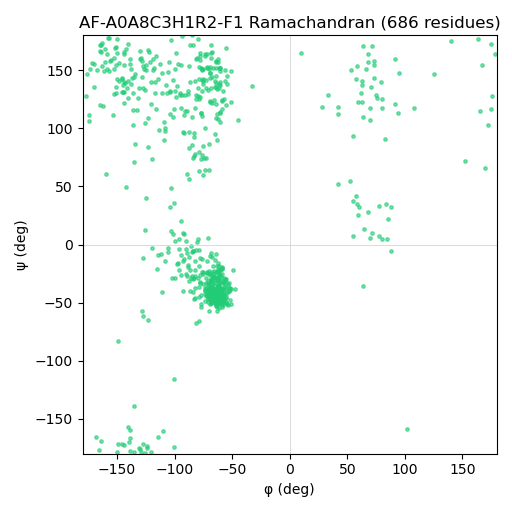675 SER A N 1
ATOM 5375 C CA . SER A 1 675 ? -30.262 32.857 -8.539 1.00 25.05 675 SER A CA 1
ATOM 5376 C C . SER A 1 675 ? -29.668 34.116 -9.193 1.00 25.05 675 SER A C 1
ATOM 5378 O O . SER A 1 675 ? -30.118 34.479 -10.278 1.00 25.05 675 SER A O 1
ATOM 5380 N N . GLN A 1 676 ? -28.508 34.585 -8.705 1.00 25.09 676 GLN A N 1
ATOM 5381 C CA . GLN A 1 676 ? -27.280 34.641 -9.531 1.00 25.09 676 GLN A CA 1
ATOM 5382 C C . GLN A 1 676 ? -25.983 34.842 -8.715 1.00 25.09 676 GLN A C 1
ATOM 5384 O O . GLN A 1 676 ? -26.017 35.125 -7.521 1.00 25.09 676 GLN A O 1
ATOM 5389 N N . ASN A 1 677 ? -24.839 34.614 -9.373 1.00 23.91 677 ASN A N 1
ATOM 5390 C CA . ASN A 1 677 ? -23.486 34.667 -8.801 1.00 23.91 677 ASN A CA 1
ATOM 5391 C C . ASN A 1 677 ? -22.945 36.104 -8.696 1.00 23.91 677 ASN A C 1
ATOM 5393 O O . ASN A 1 677 ? -23.322 36.939 -9.511 1.00 23.91 677 ASN A O 1
ATOM 5397 N N . ILE A 1 678 ? -21.932 36.322 -7.841 1.00 24.11 678 ILE A N 1
ATOM 5398 C CA . ILE A 1 678 ? -20.611 36.884 -8.225 1.00 24.11 678 ILE A CA 1
ATOM 5399 C C . ILE A 1 678 ? -19.605 36.772 -7.057 1.00 24.11 678 ILE A C 1
ATOM 5401 O O . ILE A 1 678 ? -19.991 36.635 -5.899 1.00 24.11 678 ILE A O 1
ATOM 5405 N N . LEU A 1 679 ? -18.306 36.749 -7.380 1.00 22.83 679 LEU A N 1
ATOM 5406 C CA . LEU A 1 679 ? -17.190 36.551 -6.447 1.00 22.83 679 LEU A CA 1
ATOM 5407 C C . LEU A 1 679 ? -16.837 37.828 -5.664 1.00 22.83 679 LEU A C 1
ATOM 5409 O O . LEU A 1 679 ? -16.716 38.886 -6.275 1.00 22.83 679 LEU A O 1
ATOM 5413 N N . VAL A 1 680 ? -16.473 37.687 -4.382 1.00 22.88 680 VAL A N 1
ATOM 5414 C CA . VAL A 1 680 ? -15.483 38.550 -3.699 1.00 22.88 680 VAL A CA 1
ATOM 5415 C C . VAL A 1 680 ? -14.669 37.708 -2.702 1.00 22.88 680 VAL A C 1
ATOM 5417 O O . VAL A 1 680 ? -15.246 36.994 -1.886 1.00 22.88 680 VAL A O 1
ATOM 5420 N N . CYS A 1 681 ? -13.335 37.817 -2.730 1.00 21.36 681 CYS A N 1
ATOM 5421 C CA . CYS A 1 681 ? -12.445 37.375 -1.644 1.00 21.36 681 CYS A CA 1
ATOM 5422 C C . CYS A 1 681 ? -11.992 38.593 -0.821 1.00 21.36 681 CYS A C 1
ATOM 5424 O O . CYS A 1 681 ? -11.718 39.644 -1.402 1.00 21.36 681 CYS A O 1
ATOM 5426 N N . PRO A 1 682 ? -11.891 38.462 0.511 1.00 27.84 682 PRO A N 1
ATOM 5427 C CA . PRO A 1 682 ? -10.562 38.411 1.147 1.00 27.84 682 PRO A CA 1
ATOM 5428 C C . PRO A 1 682 ? -10.480 37.293 2.216 1.00 27.84 682 PRO A C 1
ATOM 5430 O O . PRO A 1 682 ? -11.488 36.906 2.792 1.00 27.84 682 PRO A O 1
ATOM 5433 N N . TRP A 1 683 ? -9.365 36.581 2.414 1.00 23.50 683 TRP A N 1
ATOM 5434 C CA . TRP A 1 683 ? -8.042 37.005 2.921 1.00 23.50 683 TRP A CA 1
ATOM 5435 C C . TRP A 1 683 ? -8.029 37.516 4.379 1.00 23.50 683 TRP A C 1
ATOM 5437 O O . TRP A 1 683 ? -8.486 38.613 4.659 1.00 23.50 683 TRP A O 1
ATOM 5447 N N . TYR A 1 684 ? -7.418 36.697 5.251 1.00 23.67 684 TYR A N 1
ATOM 5448 C CA . TYR A 1 684 ? -6.729 37.006 6.520 1.00 23.67 684 TYR A CA 1
ATOM 5449 C C . TYR A 1 684 ? -7.324 38.032 7.509 1.00 23.67 684 TYR A C 1
ATOM 5451 O O . TYR A 1 684 ? -7.238 39.235 7.303 1.00 23.67 684 TYR A O 1
ATOM 5459 N N . HIS A 1 685 ? -7.645 37.562 8.722 1.00 23.20 685 HIS A N 1
ATOM 5460 C CA . HIS A 1 685 ? -6.710 37.674 9.861 1.00 23.20 685 HIS A CA 1
ATOM 5461 C C . HIS A 1 685 ? -7.025 36.608 10.940 1.00 23.20 685 HIS A C 1
ATOM 5463 O O . HIS A 1 685 ? -7.920 35.789 10.737 1.00 23.20 685 HIS A O 1
ATOM 5469 N N . ALA A 1 686 ? -6.236 36.532 12.020 1.00 26.61 686 ALA A N 1
ATOM 5470 C CA . ALA A 1 686 ? -6.176 35.372 12.926 1.00 26.61 686 ALA A CA 1
ATOM 5471 C C . ALA A 1 686 ? -6.059 35.745 14.421 1.00 26.61 686 ALA A C 1
ATOM 5473 O O . ALA A 1 686 ? -5.762 36.899 14.731 1.00 26.61 686 ALA A O 1
ATOM 5474 N N . LEU A 1 687 ? -6.154 34.713 15.285 1.00 26.11 687 LEU A N 1
ATOM 5475 C CA . LEU A 1 687 ? -5.886 34.690 16.743 1.00 26.11 687 LEU A CA 1
ATOM 5476 C C . LEU A 1 687 ? -6.955 35.385 17.626 1.00 26.11 687 LEU A C 1
ATOM 5478 O O . LEU A 1 687 ? -7.708 36.214 17.109 1.00 26.11 687 LEU A O 1
ATOM 5482 N N . PRO A 1 688 ? -7.063 35.063 18.940 1.00 42.22 688 PRO A N 1
ATOM 5483 C CA . PRO A 1 688 ? -6.220 34.170 19.769 1.00 42.22 688 PRO A CA 1
ATOM 5484 C C . PRO A 1 688 ? -6.396 32.664 19.523 1.00 42.22 688 PRO A C 1
ATOM 5486 O O . PRO A 1 688 ? -7.553 32.217 19.381 1.00 42.22 688 PRO A O 1
#